Protein AF-0000000078680525 (afdb_homodimer)

Solvent-accessible surface area (backbone atoms only — not comparable to full-atom values): 34634 Å² total; per-residue (Å²): 103,66,49,99,85,30,37,58,34,89,84,50,44,69,62,48,50,55,45,45,65,61,43,48,57,56,48,52,55,39,40,54,53,50,53,52,48,42,69,75,39,71,70,73,62,95,44,74,66,51,50,53,45,31,68,73,39,63,38,76,92,47,35,49,63,50,45,28,50,54,47,47,22,46,59,52,51,70,73,40,76,64,49,65,60,53,46,62,69,45,87,75,55,62,71,59,51,51,56,51,58,67,46,52,70,70,52,54,68,57,20,54,54,50,63,68,30,67,61,50,47,48,43,45,49,50,35,50,52,25,46,20,65,72,39,63,78,44,37,72,44,71,35,51,65,56,45,50,44,54,36,34,69,63,50,73,32,54,65,62,28,37,35,47,49,47,32,41,60,69,65,46,35,63,50,48,61,36,67,76,22,56,36,42,56,16,51,45,48,34,50,50,52,52,40,32,73,76,37,49,68,56,29,55,58,50,63,71,38,78,43,48,54,58,62,68,42,45,56,49,60,66,26,61,24,56,90,52,36,44,67,72,32,33,52,45,50,46,44,34,30,42,64,74,24,53,66,52,58,51,27,47,53,42,25,51,48,62,75,42,42,72,65,54,68,66,40,59,38,70,60,34,42,50,50,46,58,58,46,60,38,46,52,70,62,42,60,36,34,69,65,39,52,56,37,33,71,50,71,57,52,88,76,53,69,65,59,52,50,51,41,37,54,52,40,41,52,50,52,54,56,70,74,98,106,68,50,99,85,31,38,58,35,90,85,49,44,69,61,48,50,55,46,45,64,60,43,47,57,56,48,52,54,38,40,55,54,50,52,53,50,42,69,76,37,73,69,73,61,96,44,71,66,52,48,53,45,29,68,72,39,64,38,75,94,46,36,48,62,49,46,27,51,54,47,46,23,46,60,51,51,69,73,40,75,65,49,64,60,53,44,63,69,44,90,76,55,63,70,60,52,52,57,51,57,66,45,52,74,69,53,53,70,56,18,55,52,50,65,69,31,65,60,50,46,48,44,46,49,48,35,50,54,25,46,20,65,72,39,63,78,45,38,74,45,70,34,51,64,55,46,49,45,54,36,35,70,64,48,73,33,53,66,61,27,38,35,46,47,48,32,41,59,70,65,46,37,64,50,46,62,38,67,77,22,55,35,41,56,17,51,44,49,35,48,51,52,52,39,33,73,75,37,48,69,59,30,55,58,50,63,71,39,79,44,45,54,57,63,68,42,44,56,50,60,66,26,60,26,55,91,51,37,44,67,72,32,33,51,44,50,45,44,34,31,42,63,74,23,55,66,52,59,53,27,47,54,44,26,53,48,64,76,40,43,71,65,55,68,66,42,58,36,71,58,35,41,51,49,44,58,58,46,60,38,48,51,68,63,41,60,36,34,68,66,41,53,55,38,34,71,50,70,56,52,89,77,53,68,66,59,53,50,53,40,37,54,52,39,42,52,52,52,54,56,70,75,98

Organism: Tetraodon nigroviridis (NCBI:txid99883)

Foldseek 3Di:
DADPLQFDDDDCVVVLVVLCVVCVVLLVVLVVVVVVVCVVPVQDDDDPVVLVSLLQHDHLVCLLVLLCRQLVLVVVCVVDPCLLVVLLPDDFDPVLLVVLVVCLCVARVRGPCSPPPPPLSVLLSSLLRSVCSVPVQLRDDPLLSLQLSLLCSRNVDSSSSNSSSCSQCPPQADPCRGPVSLRLQLVLVLLLVLCCVQPVLLSVVCVVPPPLSVVQCSSCQSNVCRVLFDSRLSSSLVSNCSNPGDVSSSLLVNLLCQVCVVCLSPQDDSVSNNVSSSPSRDDDLRSNNSNSSVSSDPVSPDDDPVSSVVSSVVSSVVVVVVVD/DADPLQFDDDDCVVVLVVLCVVCVVLLVVLVVVVVVVCVVPVQDDDDPVVLVSLLQPDHLVCLLVLLCRQLVLVVVCVVDPCLLVVLLPDDFDPVLLVVLVVCLCVARVRGPCSPPPPPLSVLLSSLLRSVCSVPVQLRDDPLLSLQLSLLCSRNVDSSSSNSSSCSQCPPQADPCRGPVSLRLQLVLVLLLVLCCVQPVLLSVVCVVPPPLSVVLCSSCQSNVCRVLFDSRLSSSLVSNCSNPGDVSSSLLVNLLCQVCVVCQSPQDDSVSNNVSSSPSRDDDLRSNNSNSSVSSDPVSPDDDPVSSVVSSVVSSVVVVVVVD

InterPro domains:
  IPR000195 Rab-GAP-TBC domain [PF00566] (61-265)
  IPR000195 Rab-GAP-TBC domain [PS50086] (57-245)
  IPR000195 Rab-GAP-TBC domain [SM00164] (54-268)
  IPR035969 Rab-GAP-TBC domain superfamily [SSF47923] (34-201)
  IPR035969 Rab-GAP-TBC domain superfamily [SSF47923] (181-299)
  IPR050302 Rab GTPase-activating TBC domain-containing protein [PTHR47219] (27-308)

Structure (mmCIF, N/CA/C/O backbone):
data_AF-0000000078680525-model_v1
#
loop_
_entity.id
_entity.type
_entity.pdbx_description
1 polymer 'Growth hormone-regulated TBC protein 1'
#
loop_
_atom_site.group_PDB
_atom_site.id
_atom_site.type_symbol
_atom_site.label_atom_id
_atom_site.label_alt_id
_atom_site.label_comp_id
_atom_site.label_asym_id
_atom_site.label_entity_id
_atom_site.label_seq_id
_atom_site.pdbx_PDB_ins_code
_atom_site.Cartn_x
_atom_site.Cartn_y
_atom_site.Cartn_z
_atom_site.occupancy
_atom_site.B_iso_or_equiv
_atom_site.auth_seq_id
_atom_site.auth_comp_id
_atom_site.auth_asym_id
_atom_site.auth_atom_id
_atom_site.pdbx_PDB_model_num
ATOM 1 N N . ARG A 1 1 ? -10.758 19.188 -16.281 1 86 1 ARG A N 1
ATOM 2 C CA . ARG A 1 1 ? -11.398 19.734 -15.086 1 86 1 ARG A CA 1
ATOM 3 C C . ARG A 1 1 ? -10.414 19.828 -13.93 1 86 1 ARG A C 1
ATOM 5 O O . ARG A 1 1 ? -9.703 18.859 -13.633 1 86 1 ARG A O 1
ATOM 12 N N . ILE A 1 2 ? -10.266 21.125 -13.398 1 89.81 2 ILE A N 1
ATOM 13 C CA . ILE A 1 2 ? -9.211 21.484 -12.453 1 89.81 2 ILE A CA 1
ATOM 14 C C . ILE A 1 2 ? -9.82 22.172 -11.242 1 89.81 2 ILE A C 1
ATOM 16 O O . ILE A 1 2 ? -10.727 23 -11.375 1 89.81 2 ILE A O 1
ATOM 20 N N . ASP A 1 3 ? -9.453 21.844 -10.07 1 91.88 3 ASP A N 1
ATOM 21 C CA . ASP A 1 3 ? -9.945 22.5 -8.867 1 91.88 3 ASP A CA 1
ATOM 22 C C . ASP A 1 3 ? -9.172 23.797 -8.586 1 91.88 3 ASP A C 1
ATOM 24 O O . ASP A 1 3 ? -8.242 24.125 -9.312 1 91.88 3 ASP A O 1
ATOM 28 N N . PRO A 1 4 ? -9.547 24.547 -7.543 1 89.69 4 PRO A N 1
ATOM 29 C CA . PRO A 1 4 ? -8.953 25.859 -7.297 1 89.69 4 PRO A CA 1
ATOM 30 C C . PRO A 1 4 ? -7.492 25.766 -6.859 1 89.69 4 PRO A C 1
ATOM 32 O O . PRO A 1 4 ? -6.781 26.781 -6.859 1 89.69 4 PRO A O 1
ATOM 35 N N . TYR A 1 5 ? -7.043 24.641 -6.555 1 92.62 5 TYR A N 1
ATOM 36 C CA . TYR A 1 5 ? -5.68 24.469 -6.07 1 92.62 5 TYR A CA 1
ATOM 37 C C . TYR A 1 5 ? -4.777 23.938 -7.176 1 92.62 5 TYR A C 1
ATOM 39 O O . TYR A 1 5 ? -3.58 23.719 -6.957 1 92.62 5 TYR A O 1
ATOM 47 N N . GLY A 1 6 ? -5.352 23.672 -8.352 1 91.62 6 GLY A N 1
ATOM 48 C CA . GLY A 1 6 ? -4.578 23.281 -9.516 1 91.62 6 GLY A CA 1
ATOM 49 C C . GLY A 1 6 ? -4.602 21.781 -9.773 1 91.62 6 GLY A C 1
ATOM 50 O O . GLY A 1 6 ? -3.932 21.297 -10.688 1 91.62 6 GLY A O 1
ATOM 51 N N . PHE A 1 7 ? -5.367 21.062 -9.055 1 93.31 7 PHE A N 1
ATOM 52 C CA . PHE A 1 7 ? -5.398 19.609 -9.211 1 93.31 7 PHE A CA 1
ATOM 53 C C . PHE A 1 7 ? -6.434 19.203 -10.25 1 93.31 7 PHE A C 1
ATOM 55 O O . PHE A 1 7 ? -7.574 19.672 -10.211 1 93.31 7 PHE A O 1
ATOM 62 N N . GLU A 1 8 ? -5.988 18.312 -11.094 1 92.19 8 GLU A N 1
ATOM 63 C CA . GLU A 1 8 ? -6.91 17.703 -12.047 1 92.19 8 GLU A CA 1
ATOM 64 C C . GLU A 1 8 ? -7.797 16.656 -11.375 1 92.19 8 GLU A C 1
ATOM 66 O O . GLU A 1 8 ? -7.34 15.914 -10.508 1 92.19 8 GLU A O 1
ATOM 71 N N . ARG A 1 9 ? -9.141 16.719 -11.789 1 90.06 9 ARG A N 1
ATOM 72 C CA . ARG A 1 9 ? -10.109 15.766 -11.242 1 90.06 9 ARG A CA 1
ATOM 73 C C . ARG A 1 9 ? -10.836 15.023 -12.359 1 90.06 9 ARG A C 1
ATOM 75 O O . ARG A 1 9 ? -12.008 15.289 -12.625 1 90.06 9 ARG A O 1
ATOM 82 N N . PRO A 1 10 ? -10.25 14.016 -12.867 1 82.94 10 PRO A N 1
ATOM 83 C CA . PRO A 1 10 ? -10.844 13.359 -14.031 1 82.94 10 PRO A CA 1
ATOM 84 C C . PRO A 1 10 ? -12.008 12.438 -13.664 1 82.94 10 PRO A C 1
ATOM 86 O O . PRO A 1 10 ? -12.922 12.242 -14.469 1 82.94 10 PRO A O 1
ATOM 89 N N . HIS A 1 11 ? -12.055 12 -12.508 1 80.44 11 HIS A N 1
ATOM 90 C CA . HIS A 1 11 ? -13 10.93 -12.227 1 80.44 11 HIS A CA 1
ATOM 91 C C . HIS A 1 11 ? -14.109 11.406 -11.289 1 80.44 11 HIS A C 1
ATOM 93 O O . HIS A 1 11 ? -15.188 10.812 -11.242 1 80.44 11 HIS A O 1
ATOM 99 N N . ASP A 1 12 ? -13.852 12.461 -10.555 1 86.56 12 ASP A N 1
ATOM 100 C CA . ASP A 1 12 ? -14.844 12.82 -9.547 1 86.56 12 ASP A CA 1
ATOM 101 C C . ASP A 1 12 ? -15.219 14.297 -9.648 1 86.56 12 ASP A C 1
ATOM 103 O O . ASP A 1 12 ? -15.617 14.906 -8.656 1 86.56 12 ASP A O 1
ATOM 107 N N . TYR A 1 13 ? -15.078 14.859 -10.797 1 89.06 13 TYR A N 1
ATOM 108 C CA . TYR A 1 13 ? -15.281 16.297 -10.93 1 89.06 13 TYR A CA 1
ATOM 109 C C . TYR A 1 13 ? -16.734 16.672 -10.688 1 89.06 13 TYR A C 1
ATOM 111 O O . TYR A 1 13 ? -17.031 17.703 -10.086 1 89.06 13 TYR A O 1
ATOM 119 N N . GLU A 1 14 ? -17.625 15.844 -11.188 1 91.12 14 GLU A N 1
ATOM 120 C CA . GLU A 1 14 ? -19.031 16.156 -11.016 1 91.12 14 GLU A CA 1
ATOM 121 C C . GLU A 1 14 ? -19.438 16.109 -9.539 1 91.12 14 GLU A C 1
ATOM 123 O O . GLU A 1 14 ? -20.172 16.984 -9.062 1 91.12 14 GLU A O 1
ATOM 128 N N . SER A 1 15 ? -18.953 15.141 -8.891 1 91.56 15 SER A N 1
ATOM 129 C CA . SER A 1 15 ? -19.219 15.039 -7.453 1 91.56 15 SER A CA 1
ATOM 130 C C . SER A 1 15 ? -18.562 16.203 -6.699 1 91.56 15 SER A C 1
ATOM 132 O O . SER A 1 15 ? -19.156 16.734 -5.762 1 91.56 15 SER A O 1
ATOM 134 N N . TYR A 1 16 ? -17.438 16.547 -7.102 1 92.56 16 TYR A N 1
ATOM 135 C CA . TYR A 1 16 ? -16.719 17.672 -6.504 1 92.56 16 TYR A CA 1
ATOM 136 C C . TYR A 1 16 ? -17.484 18.984 -6.703 1 92.56 16 TYR A C 1
ATOM 138 O O . TYR A 1 16 ? -17.625 19.766 -5.766 1 92.56 16 TYR A O 1
ATOM 146 N N . LYS A 1 17 ? -17.938 19.156 -7.891 1 92.62 17 LYS A N 1
ATOM 147 C CA . LYS A 1 17 ? -18.688 20.375 -8.203 1 92.62 17 LYS A CA 1
ATOM 148 C C . LYS A 1 17 ? -19.953 20.469 -7.359 1 92.62 17 LYS A C 1
ATOM 150 O O . LYS A 1 17 ? -20.297 21.547 -6.867 1 92.62 17 LYS A O 1
ATOM 155 N N . GLU A 1 18 ? -20.547 19.344 -7.258 1 93.06 18 GLU A N 1
ATOM 156 C CA . GLU A 1 18 ? -21.75 19.312 -6.445 1 93.06 18 GLU A CA 1
ATOM 157 C C . GLU A 1 18 ? -21.453 19.656 -4.988 1 93.06 18 GLU A C 1
ATOM 159 O O . GLU A 1 18 ? -22.188 20.438 -4.367 1 93.06 18 GLU A O 1
ATOM 164 N N . MET A 1 19 ? -20.469 19.109 -4.465 1 92.25 19 MET A N 1
ATOM 165 C CA . MET A 1 19 ? -20.062 19.406 -3.096 1 92.25 19 MET A CA 1
ATOM 166 C C . MET A 1 19 ? -19.672 20.875 -2.939 1 92.25 19 MET A C 1
ATOM 168 O O . MET A 1 19 ? -20.078 21.516 -1.975 1 92.25 19 MET A O 1
ATOM 172 N N . MET A 1 20 ? -18.969 21.406 -3.912 1 91.81 20 MET A N 1
ATOM 173 C CA . MET A 1 20 ? -18.5 22.797 -3.844 1 91.81 20 MET A CA 1
ATOM 174 C C . MET A 1 20 ? -19.672 23.766 -3.904 1 91.81 20 MET A C 1
ATOM 176 O O . MET A 1 20 ? -19.625 24.828 -3.275 1 91.81 20 MET A O 1
ATOM 180 N N . ASN A 1 21 ? -20.625 23.453 -4.641 1 91.94 21 ASN A N 1
ATOM 181 C CA . ASN A 1 21 ? -21.812 24.297 -4.742 1 91.94 21 ASN A CA 1
ATOM 182 C C . ASN A 1 21 ? -22.484 24.484 -3.387 1 91.94 21 ASN A C 1
ATOM 184 O O . ASN A 1 21 ? -22.969 25.578 -3.074 1 91.94 21 ASN A O 1
ATOM 188 N N . GLU A 1 22 ? -22.453 23.453 -2.695 1 90.62 22 GLU A N 1
ATOM 189 C CA . GLU A 1 22 ? -23.047 23.516 -1.364 1 90.62 22 GLU A CA 1
ATOM 190 C C . GLU A 1 22 ? -22.078 24.156 -0.365 1 90.62 22 GLU A C 1
ATOM 192 O O . GLU A 1 22 ? -22.5 24.922 0.509 1 90.62 22 GLU A O 1
ATOM 197 N N . TYR A 1 23 ? -20.922 23.953 -0.606 1 91.31 23 TYR A N 1
ATOM 198 C CA . TYR A 1 23 ? -19.891 24.344 0.344 1 91.31 23 TYR A CA 1
ATOM 199 C C . TYR A 1 23 ? -19.578 25.828 0.234 1 91.31 23 TYR A C 1
ATOM 201 O O . TYR A 1 23 ? -19.141 26.453 1.203 1 91.31 23 TYR A O 1
ATOM 209 N N . VAL A 1 24 ? -19.875 26.375 -0.904 1 89.94 24 VAL A N 1
ATOM 210 C CA . VAL A 1 24 ? -19.531 27.766 -1.184 1 89.94 24 VAL A CA 1
ATOM 211 C C . VAL A 1 24 ? -20.266 28.688 -0.203 1 89.94 24 VAL A C 1
ATOM 213 O O . VAL A 1 24 ? -19.703 29.703 0.232 1 89.94 24 VAL A O 1
ATOM 216 N N . ALA A 1 25 ? -21.406 28.297 0.153 1 90.31 25 ALA A N 1
ATOM 217 C CA . ALA A 1 25 ? -22.156 29.109 1.104 1 90.31 25 ALA A CA 1
ATOM 218 C C . ALA A 1 25 ? -21.469 29.141 2.465 1 90.31 25 ALA A C 1
ATOM 220 O O . ALA A 1 25 ? -21.422 30.188 3.111 1 90.31 25 ALA A O 1
ATOM 221 N N . VAL A 1 26 ? -21.047 28.047 2.885 1 90.12 26 VAL A N 1
ATOM 222 C CA . VAL A 1 26 ? -20.312 27.953 4.148 1 90.12 26 VAL A CA 1
ATOM 223 C C . VAL A 1 26 ? -19.047 28.797 4.09 1 90.12 26 VAL A C 1
ATOM 225 O O . VAL A 1 26 ? -18.766 29.562 5.016 1 90.12 26 VAL A O 1
ATOM 228 N N . LEU A 1 27 ? -18.359 28.734 3.012 1 90.12 27 LEU A N 1
ATOM 229 C CA . LEU A 1 27 ? -17.109 29.469 2.82 1 90.12 27 LEU A CA 1
ATOM 230 C C . LEU A 1 27 ? -17.344 30.969 2.898 1 90.12 27 LEU A C 1
ATOM 232 O O . LEU A 1 27 ? -16.547 31.703 3.502 1 90.12 27 LEU A O 1
ATOM 236 N N . ASN A 1 28 ? -18.375 31.375 2.279 1 92.12 28 ASN A N 1
ATOM 237 C CA . ASN A 1 28 ? -18.688 32.812 2.271 1 92.12 28 ASN A CA 1
ATOM 238 C C . ASN A 1 28 ? -19.031 33.312 3.67 1 92.12 28 ASN A C 1
ATOM 240 O O . ASN A 1 28 ? -18.578 34.406 4.066 1 92.12 28 ASN A O 1
ATOM 244 N N . ARG A 1 29 ? -19.828 32.562 4.32 1 92.62 29 ARG A N 1
ATOM 245 C CA . ARG A 1 29 ? -20.172 32.938 5.691 1 92.62 29 ARG A CA 1
ATOM 246 C C . ARG A 1 29 ? -18.938 33 6.57 1 92.62 29 ARG A C 1
ATOM 248 O O . ARG A 1 29 ? -18.797 33.938 7.379 1 92.62 29 ARG A O 1
ATOM 255 N N . ARG A 1 30 ? -18.078 32.094 6.418 1 92.94 30 ARG A N 1
ATOM 256 C CA . ARG A 1 30 ? -16.844 32.031 7.211 1 92.94 30 ARG A CA 1
ATOM 257 C C . ARG A 1 30 ? -15.93 33.219 6.852 1 92.94 30 ARG A C 1
ATOM 259 O O . ARG A 1 30 ? -15.281 33.781 7.727 1 92.94 30 ARG A O 1
ATOM 266 N N . SER A 1 31 ? -15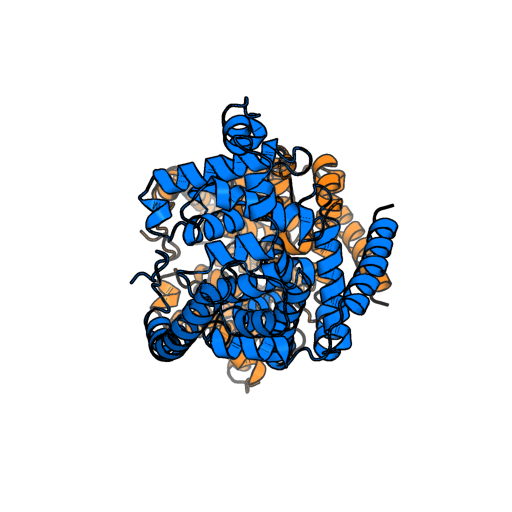.875 33.5 5.613 1 93.75 31 SER A N 1
ATOM 267 C CA . SER A 1 31 ? -15.039 34.594 5.156 1 93.75 31 SER A CA 1
ATOM 268 C C . SER A 1 31 ? -15.445 35.906 5.82 1 93.75 31 SER A C 1
ATOM 270 O O . SER A 1 31 ? -14.594 36.688 6.277 1 93.75 31 SER A O 1
ATOM 272 N N . LEU A 1 32 ? -16.688 36.156 5.902 1 94.31 32 LEU A N 1
ATOM 273 C CA . LEU A 1 32 ? -17.203 37.375 6.512 1 94.31 32 LEU A CA 1
ATOM 274 C C . LEU A 1 32 ? -16.891 37.406 8 1 94.31 32 LEU A C 1
ATOM 276 O O . LEU A 1 32 ? -16.453 38.438 8.523 1 94.31 32 LEU A O 1
ATOM 280 N N . ARG A 1 33 ? -17.125 36.344 8.648 1 93 33 ARG A N 1
ATOM 281 C CA . ARG A 1 33 ? -16.922 36.25 10.094 1 93 33 ARG A CA 1
ATOM 282 C C . ARG A 1 33 ? -15.445 36.438 10.438 1 93 33 ARG A C 1
ATOM 284 O O . ARG A 1 33 ? -15.102 37.125 11.398 1 93 33 ARG A O 1
ATOM 291 N N . TRP A 1 34 ? -14.57 35.781 9.719 1 94.19 34 TRP A N 1
ATOM 292 C CA . TRP A 1 34 ? -13.141 35.875 9.953 1 94.19 34 TRP A CA 1
ATOM 293 C C . TRP A 1 34 ? -12.625 37.281 9.664 1 94.19 34 TRP A C 1
ATOM 295 O O . TRP A 1 34 ? -11.781 37.812 10.398 1 94.19 34 TRP A O 1
ATOM 305 N N . SER A 1 35 ? -13.094 37.875 8.578 1 92.94 35 SER A N 1
ATOM 306 C CA . SER A 1 35 ? -12.688 39.25 8.242 1 92.94 35 SER A CA 1
ATOM 307 C C . SER A 1 35 ? -13.047 40.219 9.359 1 92.94 35 SER A C 1
ATOM 309 O O . SER A 1 35 ? -12.25 41.094 9.711 1 92.94 35 SER A O 1
ATOM 311 N N . ARG A 1 36 ? -14.195 40.062 9.883 1 93.19 36 ARG A N 1
ATOM 312 C CA . ARG A 1 36 ? -14.633 40.906 10.992 1 93.19 36 ARG A CA 1
ATOM 313 C C . ARG A 1 36 ? -13.75 40.688 12.219 1 93.19 36 ARG A C 1
ATOM 315 O O . ARG A 1 36 ? -13.336 41.656 12.867 1 93.19 36 ARG A O 1
ATOM 322 N N . LEU A 1 37 ? -13.492 39.469 12.523 1 91.38 37 LEU A N 1
ATOM 323 C CA . LEU A 1 37 ? -12.672 39.125 13.68 1 91.38 37 LEU A CA 1
ATOM 324 C C . LEU A 1 37 ? -11.273 39.719 13.539 1 91.38 37 LEU A C 1
ATOM 326 O O . LEU A 1 37 ? -10.727 40.281 14.492 1 91.38 37 LEU A O 1
ATOM 330 N N . LEU A 1 38 ? -10.688 39.625 12.375 1 91 38 LEU A N 1
ATOM 331 C CA . LEU A 1 38 ? -9.312 40.062 12.141 1 91 38 LEU A CA 1
ATOM 332 C C . LEU A 1 38 ? -9.211 41.562 12.086 1 91 38 LEU A C 1
ATOM 334 O O . LEU A 1 38 ? -8.141 42.156 12.32 1 91 38 LEU A O 1
ATOM 338 N N . GLN A 1 39 ? -10.32 42.188 11.68 1 89.5 39 GLN A N 1
ATOM 339 C CA . GLN A 1 39 ? -10.375 43.625 11.734 1 89.5 39 GLN A CA 1
ATOM 340 C C . GLN A 1 39 ? -10.359 44.125 13.18 1 89.5 39 GLN A C 1
ATOM 342 O O . GLN A 1 39 ? -9.703 45.125 13.492 1 89.5 39 GLN A O 1
ATOM 347 N N . GLU A 1 40 ? -11.047 43.438 13.938 1 86.5 40 GLU A N 1
ATOM 348 C CA . GLU A 1 40 ? -11.164 43.812 15.344 1 86.5 40 GLU A CA 1
ATOM 349 C C . GLU A 1 40 ? -9.914 43.406 16.125 1 86.5 40 GLU A C 1
ATOM 351 O O . GLU A 1 40 ? -9.5 44.125 17.047 1 86.5 40 GLU A O 1
ATOM 356 N N . SER A 1 41 ? -9.398 42.281 15.82 1 83.69 41 SER A N 1
ATOM 357 C CA . SER A 1 41 ? -8.219 41.75 16.5 1 83.69 41 SER A CA 1
ATOM 358 C C . SER A 1 41 ? -7.207 41.219 15.492 1 83.69 41 SER A C 1
ATOM 360 O O . SER A 1 41 ? -7.145 40 15.25 1 83.69 41 SER A O 1
ATOM 362 N N . PRO A 1 42 ? -6.418 42.094 15.172 1 77.25 42 PRO A N 1
ATOM 363 C CA . PRO A 1 42 ? -5.477 41.719 14.117 1 77.25 42 PRO A CA 1
ATOM 364 C C . PRO A 1 42 ? -4.477 40.656 14.594 1 77.25 42 PRO A C 1
ATOM 366 O O . PRO A 1 42 ? -3.949 39.875 13.773 1 77.25 42 PRO A O 1
ATOM 369 N N . HIS A 1 43 ? -4.277 40.719 15.852 1 80.5 43 HIS A N 1
ATOM 370 C CA . HIS A 1 43 ? -3.389 39.688 16.391 1 80.5 43 HIS A CA 1
ATOM 371 C C . HIS A 1 43 ? -4.176 38.5 16.938 1 80.5 43 HIS A C 1
ATOM 373 O O . HIS A 1 43 ? -4.855 38.625 17.953 1 80.5 43 HIS A O 1
ATOM 379 N N . VAL A 1 44 ? -4.098 37.5 16.203 1 81.94 44 VAL A N 1
ATOM 380 C CA . VAL A 1 44 ? -4.875 36.344 16.562 1 81.94 44 VAL A CA 1
ATOM 381 C C . VAL A 1 44 ? -4.281 35.688 17.812 1 81.94 44 VAL A C 1
ATOM 383 O O . VAL A 1 44 ? -3.131 35.219 17.797 1 81.94 44 VAL A O 1
ATOM 386 N N . GLU A 1 45 ? -5.004 35.781 18.922 1 83.81 45 GLU A N 1
ATOM 387 C CA . GLU A 1 45 ? -4.641 35.094 20.172 1 83.81 45 GLU A CA 1
ATOM 388 C C . GLU A 1 45 ? -5.5 33.875 20.391 1 83.81 45 GLU A C 1
ATOM 390 O O . GLU A 1 45 ? -6.672 33.844 20 1 83.81 45 GLU A O 1
ATOM 395 N N . LYS A 1 46 ? -4.855 32.906 20.984 1 87.81 46 LYS A N 1
ATOM 396 C CA . LYS A 1 46 ? -5.609 31.672 21.266 1 87.81 46 LYS A CA 1
ATOM 397 C C . LYS A 1 46 ? -6.766 31.953 22.219 1 87.81 46 LYS A C 1
ATOM 399 O O . LYS A 1 46 ? -6.602 32.688 23.203 1 87.81 46 LYS A O 1
ATOM 404 N N . SER A 1 47 ? -7.922 31.625 21.844 1 91.19 47 SER A N 1
ATOM 405 C CA . SER A 1 47 ? -9.156 31.766 22.625 1 91.19 47 SER A CA 1
ATOM 406 C C . SER A 1 47 ? -10.188 30.719 22.203 1 91.19 47 SER A C 1
ATOM 408 O O . SER A 1 47 ? -10.031 30.047 21.188 1 91.19 47 SER A O 1
ATOM 410 N N . LEU A 1 48 ? -11.172 30.547 23 1 93.56 48 LEU A N 1
ATOM 411 C CA . LEU A 1 48 ? -12.242 29.609 22.703 1 93.56 48 LEU A CA 1
ATOM 412 C C . LEU A 1 48 ? -12.984 30 21.438 1 93.56 48 LEU A C 1
ATOM 414 O O . LEU A 1 48 ? -13.422 29.141 20.672 1 93.56 48 LEU A O 1
ATOM 418 N N . THR A 1 49 ? -13.094 31.281 21.281 1 92 49 THR A N 1
ATOM 419 C CA . THR A 1 49 ? -13.773 31.781 20.094 1 92 49 THR A CA 1
ATOM 420 C C . THR A 1 49 ? -12.992 31.438 18.828 1 92 49 THR A C 1
ATOM 422 O O . THR A 1 49 ? -13.562 30.969 17.844 1 92 49 THR A O 1
ATOM 425 N N . VAL A 1 50 ? -11.711 31.672 18.844 1 94.06 50 VAL A N 1
ATOM 426 C CA . VAL A 1 50 ? -10.875 31.406 17.688 1 94.06 50 VAL A CA 1
ATOM 427 C C . VAL A 1 50 ? -10.852 29.906 17.406 1 94.06 50 VAL A C 1
ATOM 429 O O . VAL A 1 50 ? -10.867 29.484 16.25 1 94.06 50 VAL A O 1
ATOM 432 N N . LYS A 1 51 ? -10.805 29.156 18.469 1 95.75 51 LYS A N 1
ATOM 433 C CA . LYS A 1 51 ? -10.844 27.703 18.312 1 95.75 51 LYS A CA 1
ATOM 434 C C . LYS A 1 51 ? -12.109 27.266 17.578 1 95.75 51 LYS A C 1
ATOM 436 O O . LYS A 1 51 ? -12.039 26.453 16.656 1 95.75 51 LYS A O 1
ATOM 441 N N . ARG A 1 52 ? -13.219 27.781 18 1 95.44 52 ARG A N 1
ATOM 442 C CA . ARG A 1 52 ? -14.484 27.484 17.359 1 95.44 52 ARG A CA 1
ATOM 443 C C . ARG A 1 52 ? -14.453 27.875 15.883 1 95.44 52 ARG A C 1
ATOM 445 O O . ARG A 1 52 ? -14.953 27.141 15.023 1 95.44 52 ARG A O 1
ATOM 452 N N . TYR A 1 53 ? -13.922 29.047 15.602 1 95.19 53 TYR A N 1
ATOM 453 C CA . TYR A 1 53 ? -13.828 29.531 14.227 1 95.19 53 TYR A CA 1
ATOM 454 C C . TYR A 1 53 ? -12.93 28.625 13.391 1 95.19 53 TYR A C 1
ATOM 456 O O . TYR A 1 53 ? -13.258 28.297 12.25 1 95.19 53 TYR A O 1
ATOM 464 N N . VAL A 1 54 ? -11.836 28.203 13.977 1 96.88 54 VAL A N 1
ATOM 465 C CA . VAL A 1 54 ? -10.891 27.344 13.281 1 96.88 54 VAL A CA 1
ATOM 466 C C . VAL A 1 54 ? -11.555 26.016 12.938 1 96.88 54 VAL A C 1
ATOM 468 O O . VAL A 1 54 ? -11.445 25.516 11.812 1 96.88 54 VAL A O 1
ATOM 471 N N . ARG A 1 55 ? -12.297 25.453 13.883 1 96.38 55 ARG A N 1
ATOM 472 C CA . ARG A 1 55 ? -12.953 24.156 13.695 1 96.38 55 ARG A CA 1
ATOM 473 C C . ARG A 1 55 ? -14.039 24.25 12.625 1 96.38 55 ARG A C 1
ATOM 475 O O . ARG A 1 55 ? -14.375 23.25 11.992 1 96.38 55 ARG A O 1
ATOM 482 N N . LYS A 1 56 ? -14.523 25.453 12.406 1 94.94 56 LYS A N 1
ATOM 483 C CA . LYS A 1 56 ? -15.57 25.656 11.406 1 94.94 56 LYS A CA 1
ATOM 484 C C . LYS A 1 56 ? -14.961 25.984 10.047 1 94.94 56 LYS A C 1
ATOM 486 O O . LYS A 1 56 ? -15.672 26.047 9.039 1 94.94 56 LYS A O 1
ATOM 491 N N . GLY A 1 57 ? -13.648 26.219 10.023 1 94.25 57 GLY A N 1
ATOM 492 C CA . GLY A 1 57 ? -12.953 26.406 8.766 1 94.25 57 GLY A CA 1
ATOM 493 C C . GLY A 1 57 ? -12.352 27.781 8.617 1 94.25 57 GLY A C 1
ATOM 494 O O . GLY A 1 57 ? -12.992 28.781 8.945 1 94.25 57 GLY A O 1
ATOM 495 N N . VAL A 1 58 ? -11.133 27.844 8.203 1 96.12 58 VAL A N 1
ATOM 496 C CA . VAL A 1 58 ? -10.453 29.094 7.906 1 96.12 58 VAL A CA 1
ATOM 497 C C . VAL A 1 58 ? -10.5 29.375 6.406 1 96.12 58 VAL A C 1
ATOM 499 O O . VAL A 1 58 ? -10.094 28.531 5.602 1 96.12 58 VAL A O 1
ATOM 502 N N . PRO A 1 59 ? -11.023 30.531 6.031 1 94.94 59 PRO A N 1
ATOM 503 C CA . PRO A 1 59 ? -11.031 30.859 4.605 1 94.94 59 PRO A CA 1
ATOM 504 C C . PRO A 1 59 ? -9.633 30.906 4 1 94.94 59 PRO A C 1
ATOM 506 O O . PRO A 1 59 ? -8.68 31.359 4.652 1 94.94 59 PRO A O 1
ATOM 509 N N . ASN A 1 60 ? -9.594 30.547 2.723 1 94.06 60 ASN A N 1
ATOM 510 C CA . ASN A 1 60 ? -8.312 30.422 2.029 1 94.06 60 ASN A CA 1
ATOM 511 C C . ASN A 1 60 ? -7.516 31.719 2.102 1 94.06 60 ASN A C 1
ATOM 513 O O . ASN A 1 60 ? -6.289 31.688 2.234 1 94.06 60 ASN A O 1
ATOM 517 N N . GLU A 1 61 ? -8.172 32.812 2.01 1 94.31 61 GLU A N 1
ATOM 518 C CA . GLU A 1 61 ? -7.512 34.125 1.949 1 94.31 61 GLU A CA 1
ATOM 519 C C . GLU A 1 61 ? -6.844 34.469 3.279 1 94.31 61 GLU A C 1
ATOM 521 O O . GLU A 1 61 ? -5.969 35.344 3.336 1 94.31 61 GLU A O 1
ATOM 526 N N . HIS A 1 62 ? -7.238 33.781 4.348 1 94.75 62 HIS A N 1
ATOM 527 C CA . HIS A 1 62 ? -6.699 34.094 5.668 1 94.75 62 HIS A CA 1
ATOM 528 C C . HIS A 1 62 ? -5.844 32.938 6.199 1 94.75 62 HIS A C 1
ATOM 530 O O . HIS A 1 62 ? -5.184 33.062 7.23 1 94.75 62 HIS A O 1
ATOM 536 N N . ARG A 1 63 ? -5.75 31.844 5.566 1 96.56 63 ARG A N 1
ATOM 537 C CA . ARG A 1 63 ? -5.188 30.609 6.09 1 96.56 63 ARG A CA 1
ATOM 538 C C . ARG A 1 63 ? -3.715 30.781 6.441 1 96.56 63 ARG A C 1
ATOM 540 O O . ARG A 1 63 ? -3.289 30.422 7.547 1 96.56 63 ARG A O 1
ATOM 547 N N . ALA A 1 64 ? -2.982 31.312 5.496 1 97.06 64 ALA A N 1
ATOM 548 C CA . ALA A 1 64 ? -1.552 31.484 5.738 1 97.06 64 ALA A CA 1
ATOM 549 C C . ALA A 1 64 ? -1.306 32.312 6.992 1 97.06 64 ALA A C 1
ATOM 551 O O . ALA A 1 64 ? -0.457 31.969 7.82 1 97.06 64 ALA A O 1
ATOM 552 N N . ARG A 1 65 ? -2.045 33.375 7.105 1 95.5 65 ARG A N 1
ATOM 553 C CA . ARG A 1 65 ? -1.899 34.281 8.242 1 95.5 65 ARG A CA 1
ATOM 554 C C . ARG A 1 65 ? -2.252 33.562 9.547 1 95.5 65 ARG A C 1
ATOM 556 O O . ARG A 1 65 ? -1.526 33.688 10.539 1 95.5 65 ARG A O 1
ATOM 563 N N . ILE A 1 66 ? -3.303 32.844 9.555 1 95.94 66 ILE A N 1
ATOM 564 C CA . ILE A 1 66 ? -3.787 32.188 10.758 1 95.94 66 ILE A CA 1
ATOM 565 C C . ILE A 1 66 ? -2.84 31.047 11.141 1 95.94 66 ILE A C 1
ATOM 567 O O . ILE A 1 66 ? -2.518 30.859 12.32 1 95.94 66 ILE A O 1
ATOM 571 N N . TRP A 1 67 ? -2.381 30.266 10.148 1 97.94 67 TRP A N 1
ATOM 572 C CA . TRP A 1 67 ? -1.425 29.188 10.422 1 97.94 67 TRP A CA 1
ATOM 573 C C . TRP A 1 67 ? -0.149 29.75 11.047 1 97.94 67 TRP A C 1
ATOM 575 O O . TRP A 1 67 ? 0.349 29.219 12.039 1 97.94 67 TRP A O 1
ATOM 585 N N . MET A 1 68 ? 0.333 30.859 10.484 1 97.44 68 MET A N 1
ATOM 586 C CA . MET A 1 68 ? 1.562 31.484 10.961 1 97.44 68 MET A CA 1
ATOM 587 C C . MET A 1 68 ? 1.404 31.969 12.406 1 97.44 68 MET A C 1
ATOM 589 O O . MET A 1 68 ? 2.289 31.75 13.234 1 97.44 68 MET A O 1
ATOM 593 N N . ALA A 1 69 ? 0.338 32.5 12.68 1 95.25 69 ALA A N 1
ATOM 594 C CA . ALA A 1 69 ? 0.092 33.062 14.016 1 95.25 69 ALA A CA 1
ATOM 595 C C . ALA A 1 69 ? -0.13 31.938 15.031 1 95.25 69 ALA A C 1
ATOM 597 O O . ALA A 1 69 ? 0.476 31.938 16.109 1 95.25 69 ALA A O 1
ATOM 598 N N . ALA A 1 70 ? -0.967 31 14.695 1 95.44 70 ALA A N 1
ATOM 599 C CA . ALA A 1 70 ? -1.389 29.953 15.625 1 95.44 70 ALA A CA 1
ATOM 600 C C . ALA A 1 70 ? -0.232 29.016 15.961 1 95.44 70 ALA A C 1
ATOM 602 O O . ALA A 1 70 ? -0.146 28.5 17.078 1 95.44 70 ALA A O 1
ATOM 603 N N . SER A 1 71 ? 0.675 28.781 15.031 1 96.25 71 SER A N 1
ATOM 604 C CA . SER A 1 71 ? 1.733 27.781 15.195 1 96.25 71 SER A CA 1
ATOM 605 C C . SER A 1 71 ? 2.965 28.391 15.859 1 96.25 71 SER A C 1
ATOM 607 O O . SER A 1 71 ? 3.865 27.672 16.281 1 96.25 71 SER A O 1
ATOM 609 N N . GLY A 1 72 ? 3.086 29.703 15.922 1 95.5 72 GLY A N 1
ATOM 610 C CA . GLY A 1 72 ? 4.285 30.391 16.391 1 95.5 72 GLY A CA 1
ATOM 611 C C . GLY A 1 72 ? 5.316 30.594 15.305 1 95.5 72 GLY A C 1
ATOM 612 O O . GLY A 1 72 ? 6.391 31.141 15.555 1 95.5 72 GLY A O 1
ATOM 613 N N . ALA A 1 73 ? 4.988 30.234 14.102 1 97.5 73 ALA A N 1
ATOM 614 C CA . ALA A 1 73 ? 5.906 30.359 12.977 1 97.5 73 ALA A CA 1
ATOM 615 C C . ALA A 1 73 ? 6.195 31.828 12.68 1 97.5 73 ALA A C 1
ATOM 617 O O . ALA A 1 73 ? 7.309 32.188 12.273 1 97.5 73 ALA A O 1
ATOM 618 N N . GLN A 1 74 ? 5.184 32.688 12.859 1 96.25 74 GLN A N 1
ATOM 619 C CA . GLN A 1 74 ? 5.367 34.094 12.625 1 96.25 74 GLN A CA 1
ATOM 620 C C . GLN A 1 74 ? 6.441 34.688 13.547 1 96.25 74 GLN A C 1
ATOM 622 O O . GLN A 1 74 ? 7.297 35.469 13.102 1 96.25 74 GLN A O 1
ATOM 627 N N . GLU A 1 75 ? 6.371 34.312 14.727 1 96.12 75 GLU A N 1
ATOM 628 C CA . GLU A 1 75 ? 7.355 34.781 15.703 1 96.12 75 GLU A CA 1
ATOM 629 C C . GLU A 1 75 ? 8.758 34.281 15.344 1 96.12 75 GLU A C 1
ATOM 631 O O . GLU A 1 75 ? 9.727 35.031 15.484 1 96.12 75 GLU A O 1
ATOM 636 N N . ARG A 1 76 ? 8.883 33.062 14.938 1 97 76 ARG A N 1
ATOM 637 C CA . ARG A 1 76 ? 10.172 32.5 14.555 1 97 76 ARG A CA 1
ATOM 638 C C . ARG A 1 76 ? 10.742 33.219 13.336 1 97 76 ARG A C 1
ATOM 640 O O . ARG A 1 76 ? 11.945 33.5 13.258 1 97 76 ARG A O 1
ATOM 647 N N . LEU A 1 77 ? 9.914 33.469 12.383 1 97.5 77 LEU A N 1
ATOM 648 C CA . LEU A 1 77 ? 10.312 34.188 11.18 1 97.5 77 LEU A CA 1
ATOM 649 C C . LEU A 1 77 ? 10.844 35.562 11.539 1 97.5 77 LEU A C 1
ATOM 651 O O . LEU A 1 77 ? 11.914 35.969 11.07 1 97.5 77 LEU A O 1
ATOM 655 N N . GLU A 1 78 ? 10.125 36.25 12.406 1 97.12 78 GLU A N 1
ATOM 656 C CA . GLU A 1 78 ? 10.477 37.625 12.789 1 97.12 78 GLU A CA 1
ATOM 657 C C . GLU A 1 78 ? 11.742 37.625 13.641 1 97.12 78 GLU A C 1
ATOM 659 O O . GLU A 1 78 ? 12.508 38.594 13.586 1 97.12 78 GLU A O 1
ATOM 664 N N . SER A 1 79 ? 11.992 36.625 14.312 1 97.56 79 SER A N 1
ATOM 665 C CA . SER A 1 79 ? 13.141 36.562 15.219 1 97.56 79 SER A CA 1
ATOM 666 C C . SER A 1 79 ? 14.383 36.062 14.508 1 97.56 79 SER A C 1
ATOM 668 O O . SER A 1 79 ? 15.484 36.062 15.07 1 97.56 79 SER A O 1
ATOM 670 N N . SER A 1 80 ? 14.227 35.594 13.344 1 97 80 SER A N 1
ATOM 671 C CA . SER A 1 80 ? 15.352 35.031 12.617 1 97 80 SER A CA 1
ATOM 672 C C . SER A 1 80 ? 15.43 35.594 11.188 1 97 80 SER A C 1
ATOM 674 O O . SER A 1 80 ? 15.422 34.812 10.227 1 97 80 SER A O 1
ATOM 676 N N . PRO A 1 81 ? 15.562 36.906 11.125 1 95.88 81 PRO A N 1
ATOM 677 C CA . PRO A 1 81 ? 15.602 37.5 9.781 1 95.88 81 PRO A CA 1
ATOM 678 C C . PRO A 1 81 ? 16.766 36.969 8.945 1 95.88 81 PRO A C 1
ATOM 680 O O . PRO A 1 81 ? 17.906 36.906 9.43 1 95.88 81 PRO A O 1
ATOM 683 N N . GLY A 1 82 ? 16.531 36.5 7.742 1 96.81 82 GLY A N 1
ATOM 684 C CA . GLY A 1 82 ? 17.547 36.094 6.797 1 96.81 82 GLY A CA 1
ATOM 685 C C . GLY A 1 82 ? 17.969 34.625 6.98 1 96.81 82 GLY A C 1
ATOM 686 O O . GLY A 1 82 ? 18.766 34.094 6.203 1 96.81 82 GLY A O 1
ATOM 687 N N . TYR A 1 83 ? 17.422 33.969 7.949 1 98 83 TYR A N 1
ATOM 688 C CA . TYR A 1 83 ? 17.828 32.594 8.273 1 98 83 TYR A CA 1
ATOM 689 C C . TYR A 1 83 ? 17.547 31.656 7.117 1 98 83 TYR A C 1
ATOM 691 O O . TYR A 1 83 ? 18.422 30.891 6.703 1 98 83 TYR A O 1
ATOM 699 N N . TYR A 1 84 ? 16.391 31.734 6.535 1 98.12 84 TYR A N 1
ATOM 700 C CA . TYR A 1 84 ? 16 30.875 5.418 1 98.12 84 TYR A CA 1
ATOM 701 C C . TYR A 1 84 ? 16.953 31.062 4.238 1 98.12 84 TYR A C 1
ATOM 703 O O . TYR A 1 84 ? 17.422 30.078 3.658 1 98.12 84 TYR A O 1
ATOM 711 N N . ARG A 1 85 ? 17.219 32.281 3.879 1 97.19 85 ARG A N 1
ATOM 712 C CA . ARG A 1 85 ? 18.125 32.594 2.779 1 97.19 85 ARG A CA 1
ATOM 713 C C . ARG A 1 85 ? 19.531 32.031 3.055 1 97.19 85 ARG A C 1
ATOM 715 O O . ARG A 1 85 ? 20.219 31.594 2.135 1 97.19 85 ARG A O 1
ATOM 722 N N . SER A 1 86 ? 19.922 32.156 4.254 1 97.75 86 SER A N 1
ATOM 723 C CA . SER A 1 86 ? 21.25 31.641 4.613 1 97.75 86 SER A CA 1
ATOM 724 C C . SER A 1 86 ? 21.328 30.141 4.43 1 97.75 86 SER A C 1
ATOM 726 O O . SER A 1 86 ? 22.375 29.594 4.066 1 97.75 86 SER A O 1
ATOM 728 N N . LEU A 1 87 ? 20.219 29.375 4.766 1 97.44 87 LEU A N 1
ATOM 729 C CA . LEU A 1 87 ? 20.172 27.938 4.574 1 97.44 87 LEU A CA 1
ATOM 730 C C . LEU A 1 87 ? 20.266 27.578 3.094 1 97.44 87 LEU A C 1
ATOM 732 O O . LEU A 1 87 ? 20.906 26.594 2.73 1 97.44 87 LEU A O 1
ATOM 736 N N . LEU A 1 88 ? 19.641 28.406 2.223 1 97 88 LEU A N 1
ATOM 737 C CA . LEU A 1 88 ? 19.656 28.156 0.784 1 97 88 LEU A CA 1
ATOM 738 C C . LEU A 1 88 ? 21.047 28.391 0.204 1 97 88 LEU A C 1
ATOM 740 O O . LEU A 1 88 ? 21.438 27.75 -0.778 1 97 88 LEU A O 1
ATOM 744 N N . ALA A 1 89 ? 21.75 29.281 0.805 1 94.62 89 ALA A N 1
ATOM 745 C CA . ALA A 1 89 ? 23.078 29.656 0.308 1 94.62 89 ALA A CA 1
ATOM 746 C C . ALA A 1 89 ? 24.125 28.625 0.721 1 94.62 89 ALA A C 1
ATOM 748 O O . ALA A 1 89 ? 25.219 28.578 0.141 1 94.62 89 ALA A O 1
ATOM 749 N N . ALA A 1 90 ? 23.844 27.844 1.619 1 90.12 90 ALA A N 1
ATOM 750 C CA . ALA A 1 90 ? 24.781 26.844 2.117 1 90.12 90 ALA A CA 1
ATOM 751 C C . ALA A 1 90 ? 25.047 25.766 1.062 1 90.12 90 ALA A C 1
ATOM 753 O O . ALA A 1 90 ? 24.266 25.609 0.119 1 90.12 90 ALA A O 1
ATOM 754 N N . GLU A 1 91 ? 26.156 25.094 1.265 1 89.12 91 GLU A N 1
ATOM 755 C CA . GLU A 1 91 ? 26.453 23.953 0.407 1 89.12 91 GLU A CA 1
ATOM 756 C C . GLU A 1 91 ? 25.578 22.75 0.781 1 89.12 91 GLU A C 1
ATOM 758 O O . GLU A 1 91 ? 25.594 22.312 1.931 1 89.12 91 GLU A O 1
ATOM 763 N N . HIS A 1 92 ? 24.844 22.312 -0.201 1 87.44 92 HIS A N 1
ATOM 764 C CA . HIS A 1 92 ? 23.922 21.219 0.044 1 87.44 92 HIS A CA 1
ATOM 765 C C . HIS A 1 92 ? 24.609 19.875 -0.153 1 87.44 92 HIS A C 1
ATOM 767 O O . HIS A 1 92 ? 25.344 19.688 -1.12 1 87.44 92 HIS A O 1
ATOM 773 N N . ARG A 1 93 ? 24.422 18.969 0.759 1 88.94 93 ARG A N 1
ATOM 774 C CA . ARG A 1 93 ? 24.969 17.609 0.652 1 88.94 93 ARG A CA 1
ATOM 775 C C . ARG A 1 93 ? 24.312 16.844 -0.498 1 88.94 93 ARG A C 1
ATOM 777 O O . ARG A 1 93 ? 23.078 16.859 -0.643 1 88.94 93 ARG A O 1
ATOM 784 N N . ALA A 1 94 ? 25.047 16.156 -1.247 1 89.25 94 ALA A N 1
ATOM 785 C CA . ALA A 1 94 ? 24.609 15.484 -2.465 1 89.25 94 ALA A CA 1
ATOM 786 C C . ALA A 1 94 ? 23.5 14.469 -2.164 1 89.25 94 ALA A C 1
ATOM 788 O O . ALA A 1 94 ? 22.484 14.438 -2.844 1 89.25 94 ALA A O 1
ATOM 789 N N . PRO A 1 95 ? 23.688 13.727 -1.111 1 88.44 95 PRO A N 1
ATOM 790 C CA . PRO A 1 95 ? 22.641 12.742 -0.837 1 88.44 95 PRO A CA 1
ATOM 791 C C . PRO A 1 95 ? 21.281 13.391 -0.56 1 88.44 95 PRO A C 1
ATOM 793 O O . PRO A 1 95 ? 20.25 12.867 -0.968 1 88.44 95 PRO A O 1
ATOM 796 N N . LEU A 1 96 ? 21.328 14.469 0.14 1 92.75 96 LEU A N 1
ATOM 797 C CA . LEU A 1 96 ? 20.094 15.203 0.436 1 92.75 96 LEU A CA 1
ATOM 798 C C . LEU A 1 96 ? 19.453 15.727 -0.844 1 92.75 96 LEU A C 1
ATOM 800 O O . LEU A 1 96 ? 18.266 15.516 -1.081 1 92.75 96 LEU A O 1
ATOM 804 N N . ARG A 1 97 ? 20.25 16.344 -1.634 1 94.56 97 ARG A N 1
ATOM 805 C CA . ARG A 1 97 ? 19.781 16.906 -2.893 1 94.56 97 ARG A CA 1
ATOM 806 C C . ARG A 1 97 ? 19.219 15.82 -3.801 1 94.56 97 ARG A C 1
ATOM 808 O O . ARG A 1 97 ? 18.141 15.984 -4.387 1 94.56 97 ARG A O 1
ATOM 815 N N . ASP A 1 98 ? 19.891 14.852 -3.885 1 91.25 98 ASP A N 1
ATOM 816 C CA . ASP A 1 98 ? 19.516 13.773 -4.789 1 91.25 98 ASP A CA 1
ATOM 817 C C . ASP A 1 98 ? 18.203 13.117 -4.344 1 91.25 98 ASP A C 1
ATOM 819 O O . ASP A 1 98 ? 17.359 12.797 -5.176 1 91.25 98 ASP A O 1
ATOM 823 N N . ALA A 1 99 ? 18.062 12.922 -3.066 1 90.81 99 ALA A N 1
ATOM 824 C CA . ALA A 1 99 ? 16.828 12.336 -2.523 1 90.81 99 ALA A CA 1
ATOM 825 C C . ALA A 1 99 ? 15.625 13.227 -2.803 1 90.81 99 ALA A C 1
ATOM 827 O O . ALA A 1 99 ? 14.562 12.734 -3.182 1 90.81 99 ALA A O 1
ATOM 828 N N . ILE A 1 100 ? 15.828 14.477 -2.617 1 95 100 ILE A N 1
ATOM 829 C CA . ILE A 1 100 ? 14.742 15.438 -2.832 1 95 100 ILE A CA 1
ATOM 830 C C . ILE A 1 100 ? 14.383 15.484 -4.316 1 95 100 ILE A C 1
ATOM 832 O O . ILE A 1 100 ? 13.211 15.445 -4.676 1 95 100 ILE A O 1
ATOM 836 N N . ARG A 1 101 ? 15.398 15.539 -5.16 1 92.94 101 ARG A N 1
ATOM 837 C CA . ARG A 1 101 ? 15.18 15.633 -6.602 1 92.94 101 ARG A CA 1
ATOM 838 C C . ARG A 1 101 ? 14.438 14.398 -7.121 1 92.94 101 ARG A C 1
ATOM 840 O O . ARG A 1 101 ? 13.633 14.5 -8.047 1 92.94 101 ARG A O 1
ATOM 847 N N . ALA A 1 102 ? 14.703 13.359 -6.527 1 88.06 102 ALA A N 1
ATOM 848 C CA . ALA A 1 102 ? 14.07 12.109 -6.957 1 88.06 102 ALA A CA 1
ATOM 849 C C . ALA A 1 102 ? 12.562 12.156 -6.719 1 88.06 102 ALA A C 1
ATOM 851 O O . ALA A 1 102 ? 11.797 11.539 -7.457 1 88.06 102 ALA A O 1
ATOM 852 N N . ASP A 1 103 ? 12.133 12.922 -5.719 1 90.62 103 ASP A N 1
ATOM 853 C CA . ASP A 1 103 ? 10.719 12.945 -5.348 1 90.62 103 ASP A CA 1
ATOM 854 C C . ASP A 1 103 ? 10 14.125 -5.996 1 90.62 103 ASP A C 1
ATOM 856 O O . ASP A 1 103 ? 8.766 14.172 -6.016 1 90.62 103 ASP A O 1
ATOM 860 N N . LEU A 1 104 ? 10.766 15.047 -6.566 1 91.81 104 LEU A N 1
ATOM 861 C CA . LEU A 1 104 ? 10.172 16.281 -7.074 1 91.81 104 LEU A CA 1
ATOM 862 C C . LEU A 1 104 ? 9.195 15.977 -8.211 1 91.81 104 LEU A C 1
ATOM 864 O O . LEU A 1 104 ? 8.078 16.5 -8.234 1 91.81 104 LEU A O 1
ATOM 868 N N . HIS A 1 105 ? 9.578 15.086 -9.055 1 83.56 105 HIS A N 1
ATOM 869 C CA . HIS A 1 105 ? 8.773 14.844 -10.25 1 83.56 105 HIS A CA 1
ATOM 870 C C . HIS A 1 105 ? 7.559 13.984 -9.93 1 83.56 105 HIS A C 1
ATOM 872 O O . HIS A 1 105 ? 6.57 13.992 -10.664 1 83.56 105 HIS A O 1
ATOM 878 N N . ARG A 1 106 ? 7.637 13.352 -8.844 1 86 106 ARG A N 1
ATOM 879 C CA . ARG A 1 106 ? 6.516 12.484 -8.484 1 86 106 ARG A CA 1
ATOM 880 C C . ARG A 1 106 ? 5.605 13.172 -7.473 1 86 106 ARG A C 1
ATOM 882 O O . ARG A 1 106 ? 4.605 12.586 -7.039 1 86 106 ARG A O 1
ATOM 889 N N . THR A 1 107 ? 5.969 14.344 -7.133 1 92.38 107 THR A N 1
ATOM 890 C CA . THR A 1 107 ? 5.133 15.109 -6.215 1 92.38 107 THR A CA 1
ATOM 891 C C . THR A 1 107 ? 4.07 15.898 -6.98 1 92.38 107 THR A C 1
ATOM 893 O O . THR A 1 107 ? 4.387 16.875 -7.668 1 92.38 107 THR A O 1
ATOM 896 N N . PHE A 1 108 ? 2.828 15.516 -6.922 1 92.75 108 PHE A N 1
ATOM 897 C CA . PHE A 1 108 ? 1.64 16.125 -7.5 1 92.75 108 PHE A CA 1
ATOM 898 C C . PHE A 1 108 ? 1.751 16.203 -9.023 1 92.75 108 PHE A C 1
ATOM 900 O O . PHE A 1 108 ? 1.598 17.266 -9.609 1 92.75 108 PHE A O 1
ATOM 907 N N . PRO A 1 109 ? 1.922 15.086 -9.57 1 87.38 109 PRO A N 1
ATOM 908 C CA . PRO A 1 109 ? 2.014 15.07 -11.031 1 87.38 109 PRO A CA 1
ATOM 909 C C . PRO A 1 109 ? 0.736 15.562 -11.711 1 87.38 109 PRO A C 1
ATOM 911 O O . PRO A 1 109 ? 0.772 16 -12.859 1 87.38 109 PRO A O 1
ATOM 914 N N . ASP A 1 110 ? -0.376 15.555 -11.016 1 87.75 110 ASP A N 1
ATOM 915 C CA . ASP A 1 110 ? -1.663 15.953 -11.586 1 87.75 110 ASP A CA 1
ATOM 916 C C . ASP A 1 110 ? -1.977 17.406 -11.266 1 87.75 110 ASP A C 1
ATOM 918 O O . ASP A 1 110 ? -3.094 17.875 -11.5 1 87.75 110 ASP A O 1
ATOM 922 N N . ASN A 1 111 ? -1.086 18.062 -10.688 1 90.56 111 ASN A N 1
ATOM 923 C CA . ASN A 1 111 ? -1.268 19.484 -10.391 1 90.56 111 ASN A CA 1
ATOM 924 C C . ASN A 1 111 ? -0.649 20.359 -11.469 1 90.56 111 ASN A C 1
ATOM 926 O O . ASN A 1 111 ? 0.551 20.281 -11.742 1 90.56 111 ASN A O 1
ATOM 930 N N . ILE A 1 112 ? -1.392 21.25 -12.016 1 87.06 112 ILE A N 1
ATOM 931 C CA . ILE A 1 112 ? -0.973 22.031 -13.18 1 87.06 112 ILE A CA 1
ATOM 932 C C . ILE A 1 112 ? 0.096 23.031 -12.758 1 87.06 112 ILE A C 1
ATOM 934 O O . ILE A 1 112 ? 0.939 23.422 -13.57 1 87.06 112 ILE A O 1
ATOM 938 N N . LEU A 1 113 ? 0.022 23.453 -11.539 1 84.56 113 LEU A N 1
ATOM 939 C CA . LEU A 1 113 ? 0.989 24.438 -11.07 1 84.56 113 LEU A CA 1
ATOM 940 C C . LEU A 1 113 ? 2.369 23.812 -10.898 1 84.56 113 LEU A C 1
ATOM 942 O O . LEU A 1 113 ? 3.383 24.422 -11.234 1 84.56 113 LEU A O 1
ATOM 946 N N . PHE A 1 114 ? 2.398 22.656 -10.445 1 86.44 114 PHE A N 1
ATOM 947 C CA . PHE A 1 114 ? 3.664 21.969 -10.211 1 86.44 114 PHE A CA 1
ATOM 948 C C . PHE A 1 114 ? 4.219 21.406 -11.508 1 86.44 114 PHE A C 1
ATOM 950 O O . PHE A 1 114 ? 5.434 21.25 -11.656 1 86.44 114 PHE A O 1
ATOM 957 N N . ARG A 1 115 ? 3.406 21.062 -12.422 1 80.44 115 ARG A N 1
ATOM 958 C CA . ARG A 1 115 ? 3.838 20.516 -13.703 1 80.44 115 ARG A CA 1
ATOM 959 C C . ARG A 1 115 ? 4.426 21.594 -14.602 1 80.44 115 ARG A C 1
ATOM 961 O O . ARG A 1 115 ? 5.402 21.359 -15.312 1 80.44 115 ARG A O 1
ATOM 968 N N . SER A 1 116 ? 3.852 22.656 -14.695 1 72 116 SER A N 1
ATOM 969 C CA . SER A 1 116 ? 4.141 23.688 -15.688 1 72 116 SER A CA 1
ATOM 970 C C . SER A 1 116 ? 5.156 24.703 -15.164 1 72 116 SER A C 1
ATOM 972 O O . SER A 1 116 ? 5.992 25.203 -15.922 1 72 116 SER A O 1
ATOM 974 N N . GLU A 1 117 ? 4.945 24.844 -13.984 1 69.88 117 GLU A N 1
ATOM 975 C CA . GLU A 1 117 ? 5.723 25.953 -13.438 1 69.88 117 GLU A CA 1
ATOM 976 C C . GLU A 1 117 ? 7.012 25.453 -12.789 1 69.88 117 GLU A C 1
ATOM 978 O O . GLU A 1 117 ? 7 24.969 -11.656 1 69.88 117 GLU A O 1
ATOM 983 N N . ALA A 1 118 ? 7.938 25.531 -13.539 1 70.25 118 ALA A N 1
ATOM 984 C CA . ALA A 1 118 ? 9.266 25.203 -13.023 1 70.25 118 ALA A CA 1
ATOM 985 C C . ALA A 1 118 ? 9.539 25.922 -11.711 1 70.25 118 ALA A C 1
ATOM 987 O O . ALA A 1 118 ? 10.258 25.406 -10.844 1 70.25 118 ALA A O 1
ATOM 988 N N . SER A 1 119 ? 8.766 26.922 -11.531 1 79.5 119 SER A N 1
ATOM 989 C CA . SER A 1 119 ? 8.984 27.766 -10.359 1 79.5 119 SER A CA 1
ATOM 990 C C . SER A 1 119 ? 8.508 27.078 -9.086 1 79.5 119 SER A C 1
ATOM 992 O O . SER A 1 119 ? 9.172 27.141 -8.055 1 79.5 119 SER A O 1
ATOM 994 N N . LEU A 1 120 ? 7.371 26.406 -9.148 1 89.88 120 LEU A N 1
ATOM 995 C CA . LEU A 1 120 ? 6.863 25.75 -7.938 1 89.88 120 LEU A CA 1
ATOM 996 C C . LEU A 1 120 ? 7.719 24.547 -7.562 1 89.88 120 LEU A C 1
ATOM 998 O O . LEU A 1 120 ? 7.891 24.25 -6.379 1 89.88 120 LEU A O 1
ATOM 1002 N N . GLN A 1 121 ? 8.211 23.906 -8.508 1 92.19 121 GLN A N 1
ATOM 1003 C CA . GLN A 1 121 ? 9.133 22.812 -8.25 1 92.19 121 GLN A CA 1
ATOM 1004 C C . GLN A 1 121 ? 10.414 23.312 -7.59 1 92.19 121 GLN A C 1
ATOM 1006 O O . GLN A 1 121 ? 10.961 22.656 -6.703 1 92.19 121 GLN A O 1
ATOM 1011 N N . SER A 1 122 ? 10.844 24.422 -8.125 1 94.44 122 SER A N 1
ATOM 1012 C CA . SER A 1 122 ? 12.023 25.031 -7.531 1 94.44 122 SER A CA 1
ATOM 1013 C C . SER A 1 122 ? 11.766 25.453 -6.09 1 94.44 122 SER A C 1
ATOM 1015 O O . SER A 1 122 ? 12.617 25.281 -5.219 1 94.44 122 SER A O 1
ATOM 1017 N N . SER A 1 123 ? 10.594 26.047 -5.855 1 96.44 123 SER A N 1
ATOM 1018 C CA . SER A 1 123 ? 10.211 26.438 -4.5 1 96.44 123 SER A CA 1
ATOM 1019 C C . SER A 1 123 ? 10.148 25.219 -3.576 1 96.44 123 SER A C 1
ATOM 1021 O O . SER A 1 123 ? 10.594 25.281 -2.43 1 96.44 123 SER A O 1
ATOM 1023 N N . LEU A 1 124 ? 9.602 24.141 -4.129 1 97.44 124 LEU A N 1
ATOM 1024 C CA . LEU A 1 124 ? 9.508 22.906 -3.363 1 97.44 124 LEU A CA 1
ATOM 1025 C C . LEU A 1 124 ? 10.891 22.391 -2.996 1 97.44 124 LEU A C 1
ATOM 1027 O O . LEU A 1 124 ? 11.148 22.047 -1.841 1 97.44 124 LEU A O 1
ATOM 1031 N N . PHE A 1 125 ? 11.758 22.422 -3.988 1 97 125 PHE A N 1
ATOM 1032 C CA . PHE A 1 125 ? 13.133 22 -3.748 1 97 125 PHE A CA 1
ATOM 1033 C C . PHE A 1 125 ? 13.781 22.859 -2.676 1 97 125 PHE A C 1
ATOM 1035 O O . PHE A 1 125 ? 14.406 22.344 -1.747 1 97 125 PHE A O 1
ATOM 1042 N N . ASN A 1 126 ? 13.609 24.141 -2.795 1 97.69 126 ASN A N 1
ATOM 1043 C CA . ASN A 1 126 ? 14.242 25.094 -1.891 1 97.69 126 ASN A CA 1
ATOM 1044 C C . ASN A 1 126 ? 13.766 24.906 -0.454 1 97.69 126 ASN A C 1
ATOM 1046 O O . ASN A 1 126 ? 14.57 24.906 0.477 1 97.69 126 ASN A O 1
ATOM 1050 N N . VAL A 1 127 ? 12.531 24.719 -0.271 1 98.5 127 VAL A N 1
ATOM 1051 C CA . VAL A 1 127 ? 11.977 24.562 1.068 1 98.5 127 VAL A CA 1
ATOM 1052 C C . VAL A 1 127 ? 12.484 23.266 1.691 1 98.5 127 VAL A C 1
ATOM 1054 O O . VAL A 1 127 ? 12.867 23.25 2.863 1 98.5 127 VAL A O 1
ATOM 1057 N N . LEU A 1 128 ? 12.508 22.25 0.918 1 98.31 128 LEU A N 1
ATOM 1058 C CA . LEU A 1 128 ? 12.914 20.938 1.424 1 98.31 128 LEU A CA 1
ATOM 1059 C C . LEU A 1 128 ? 14.398 20.922 1.753 1 98.31 128 LEU A C 1
ATOM 1061 O O . LEU A 1 128 ? 14.805 20.391 2.791 1 98.31 128 LEU A O 1
ATOM 1065 N N . VAL A 1 129 ? 15.219 21.516 0.893 1 97.94 129 VAL A N 1
ATOM 1066 C CA . VAL A 1 129 ? 16.656 21.516 1.137 1 97.94 129 VAL A CA 1
ATOM 1067 C C . VAL A 1 129 ? 16.984 22.406 2.34 1 97.94 129 VAL A C 1
ATOM 1069 O O . VAL A 1 129 ? 17.844 22.062 3.152 1 97.94 129 VAL A O 1
ATOM 1072 N N . ALA A 1 130 ? 16.312 23.5 2.432 1 98.31 130 ALA A N 1
ATOM 1073 C CA . ALA A 1 130 ? 16.5 24.375 3.588 1 98.31 130 ALA A CA 1
ATOM 1074 C C . ALA A 1 130 ? 16.156 23.641 4.887 1 98.31 130 ALA A C 1
ATOM 1076 O O . ALA A 1 130 ? 16.891 23.75 5.875 1 98.31 130 ALA A O 1
ATOM 1077 N N . TYR A 1 131 ? 15.086 22.922 4.91 1 98 131 TYR A N 1
ATOM 1078 C CA . TYR A 1 131 ? 14.719 22.188 6.121 1 98 131 TYR A CA 1
ATOM 1079 C C . TYR A 1 131 ? 15.766 21.125 6.445 1 98 131 TYR A C 1
ATOM 1081 O O . TYR A 1 131 ? 16.094 20.906 7.609 1 98 131 TYR A O 1
ATOM 1089 N N . GLY A 1 132 ? 16.203 20.438 5.41 1 96.38 132 GLY A N 1
ATOM 1090 C CA . GLY A 1 132 ? 17.234 19.438 5.625 1 96.38 132 GLY A CA 1
ATOM 1091 C C . GLY A 1 132 ? 18.484 20 6.266 1 96.38 132 GLY A C 1
ATOM 1092 O O . GLY A 1 132 ? 19.141 19.328 7.07 1 96.38 132 GLY A O 1
ATOM 1093 N N . HIS A 1 133 ? 18.828 21.203 5.934 1 96.44 133 HIS A N 1
ATOM 1094 C CA . HIS A 1 133 ? 19.969 21.875 6.527 1 96.44 133 HIS A CA 1
ATOM 1095 C C . HIS A 1 133 ? 19.656 22.359 7.938 1 96.44 133 HIS A C 1
ATOM 1097 O O . HIS A 1 133 ? 20.531 22.391 8.805 1 96.44 133 HIS A O 1
ATOM 1103 N N . HIS A 1 134 ? 18.422 22.766 8.102 1 97 134 HIS A N 1
ATOM 1104 C CA . HIS A 1 134 ? 17.969 23.234 9.398 1 97 134 HIS A CA 1
ATOM 1105 C C . HIS A 1 134 ? 17.984 22.125 10.438 1 97 134 HIS A C 1
ATOM 1107 O O . HIS A 1 134 ? 18.406 22.328 11.57 1 97 134 HIS A O 1
ATOM 1113 N N . ASN A 1 135 ? 17.516 21 10.062 1 95.81 135 ASN A N 1
ATOM 1114 C CA . ASN A 1 135 ? 17.5 19.797 10.898 1 95.81 135 ASN A CA 1
ATOM 1115 C C . ASN A 1 135 ? 18.219 18.641 10.227 1 95.81 135 ASN A C 1
ATOM 1117 O O . ASN A 1 135 ? 17.578 17.75 9.648 1 95.81 135 ASN A O 1
ATOM 1121 N N . LYS A 1 136 ? 19.469 18.531 10.469 1 93 136 LYS A N 1
ATOM 1122 C CA . LYS A 1 136 ? 20.328 17.578 9.789 1 93 136 LYS A CA 1
ATOM 1123 C C . LYS A 1 136 ? 20.047 16.156 10.227 1 93 136 LYS A C 1
ATOM 1125 O O . LYS A 1 136 ? 20.281 15.203 9.477 1 93 136 LYS A O 1
ATOM 1130 N N . ALA A 1 137 ? 19.547 16.062 11.43 1 91.44 137 ALA A N 1
ATOM 1131 C CA . ALA A 1 137 ? 19.219 14.734 11.938 1 91.44 137 ALA A CA 1
ATOM 1132 C C . ALA A 1 137 ? 18.094 14.102 11.141 1 91.44 137 ALA A C 1
ATOM 1134 O O . ALA A 1 137 ? 18.094 12.891 10.898 1 91.44 137 ALA A O 1
ATOM 1135 N N . VAL A 1 138 ? 17.156 14.898 10.766 1 92.75 138 VAL A N 1
ATOM 1136 C CA . VAL A 1 138 ? 16.016 14.438 9.977 1 92.75 138 VAL A CA 1
ATOM 1137 C C . VAL A 1 138 ? 16.391 14.422 8.5 1 92.75 138 VAL A C 1
ATOM 1139 O O . VAL A 1 138 ? 16.109 13.445 7.793 1 92.75 138 VAL A O 1
ATOM 1142 N N . GLY A 1 139 ? 17.031 15.477 8.094 1 94 139 GLY A N 1
ATOM 1143 C CA . GLY A 1 139 ? 17.328 15.625 6.676 1 94 139 GLY A CA 1
ATOM 1144 C C . GLY A 1 139 ? 16.078 15.656 5.816 1 94 139 GLY A C 1
ATOM 1145 O O . GLY A 1 139 ? 15.328 16.641 5.836 1 94 139 GLY A O 1
ATOM 1146 N N . TYR A 1 140 ? 15.836 14.492 5.012 1 94.75 140 TYR A N 1
ATOM 1147 C CA . TYR A 1 140 ? 14.664 14.383 4.145 1 94.75 140 TYR A CA 1
ATOM 1148 C C . TYR A 1 140 ? 14.062 12.984 4.211 1 94.75 140 TYR A C 1
ATOM 1150 O O . TYR A 1 140 ? 14.797 11.992 4.238 1 94.75 140 TYR A O 1
ATOM 1158 N N . CYS A 1 141 ? 12.812 12.969 4.363 1 93.44 141 CYS A N 1
ATOM 1159 C CA . CYS A 1 141 ? 12.008 11.75 4.297 1 93.44 141 CYS A CA 1
ATOM 1160 C C . CYS A 1 141 ? 10.82 11.93 3.355 1 93.44 141 CYS A C 1
ATOM 1162 O O . CYS A 1 141 ? 10.148 12.969 3.387 1 93.44 141 CYS A O 1
ATOM 1164 N N . GLN A 1 142 ? 10.664 10.82 2.486 1 92.25 142 GLN A N 1
ATOM 1165 C CA . GLN A 1 142 ? 9.484 10.914 1.631 1 92.25 142 GLN A CA 1
ATOM 1166 C C . GLN A 1 142 ? 8.227 11.156 2.455 1 92.25 142 GLN A C 1
ATOM 1168 O O . GLN A 1 142 ? 8.008 10.5 3.473 1 92.25 142 GLN A O 1
ATOM 1173 N N . GLY A 1 143 ? 7.43 11.969 2.086 1 94.31 143 GLY A N 1
ATOM 1174 C CA . GLY A 1 143 ? 6.285 12.492 2.814 1 94.31 143 GLY A CA 1
ATOM 1175 C C . GLY A 1 143 ? 6.379 13.977 3.088 1 94.31 143 GLY A C 1
ATOM 1176 O O . GLY A 1 143 ? 5.371 14.688 3.043 1 94.31 143 GLY A O 1
ATOM 1177 N N . MET A 1 144 ? 7.57 14.375 3.332 1 96.94 144 MET A N 1
ATOM 1178 C CA . MET A 1 144 ? 7.832 15.789 3.582 1 96.94 144 MET A CA 1
ATOM 1179 C C . MET A 1 144 ? 7.52 16.625 2.346 1 96.94 144 MET A C 1
ATOM 1181 O O . MET A 1 144 ? 7.09 17.781 2.463 1 96.94 144 MET A O 1
ATOM 1185 N N . ASN A 1 145 ? 7.777 16.078 1.155 1 96.56 145 ASN A N 1
ATOM 1186 C CA . ASN A 1 145 ? 7.508 16.781 -0.093 1 96.56 145 ASN A CA 1
ATOM 1187 C C . ASN A 1 145 ? 6.027 17.125 -0.231 1 96.56 145 ASN A C 1
ATOM 1189 O O . ASN A 1 145 ? 5.688 18.219 -0.693 1 96.56 145 ASN A O 1
ATOM 1193 N N . PHE A 1 146 ? 5.191 16.25 0.258 1 96.69 146 PHE A N 1
ATOM 1194 C CA . PHE A 1 146 ? 3.754 16.484 0.179 1 96.69 146 PHE A CA 1
ATOM 1195 C C . PHE A 1 146 ? 3.336 17.609 1.132 1 96.69 146 PHE A C 1
ATOM 1197 O O . PHE A 1 146 ? 2.523 18.453 0.775 1 96.69 146 PHE A O 1
ATOM 1204 N N . ILE A 1 147 ? 3.867 17.547 2.273 1 98.19 147 ILE A N 1
ATOM 1205 C CA . ILE A 1 147 ? 3.562 18.562 3.262 1 98.19 147 ILE A CA 1
ATOM 1206 C C . ILE A 1 147 ? 4.035 19.922 2.756 1 98.19 147 ILE A C 1
ATOM 1208 O O . ILE A 1 147 ? 3.266 20.891 2.732 1 98.19 147 ILE A O 1
ATOM 1212 N N . ALA A 1 148 ? 5.277 19.984 2.299 1 98.38 148 ALA A N 1
ATOM 1213 C CA . ALA A 1 148 ? 5.84 21.234 1.782 1 98.38 148 ALA A CA 1
ATOM 1214 C C . ALA A 1 148 ? 5.039 21.734 0.583 1 98.38 148 ALA A C 1
ATOM 1216 O O . ALA A 1 148 ? 4.812 22.938 0.445 1 98.38 148 ALA A O 1
ATOM 1217 N N . GLY A 1 149 ? 4.656 20.828 -0.249 1 97.31 149 GLY A N 1
ATOM 1218 C CA . GLY A 1 149 ? 3.877 21.203 -1.418 1 97.31 149 GLY A CA 1
ATOM 1219 C C . GLY A 1 149 ? 2.572 21.906 -1.068 1 97.31 149 GLY A C 1
ATOM 1220 O O . GLY A 1 149 ? 2.256 22.953 -1.623 1 97.31 149 GLY A O 1
ATOM 1221 N N . TYR A 1 150 ? 1.814 21.328 -0.126 1 97.75 150 TYR A N 1
ATOM 1222 C CA . TYR A 1 150 ? 0.557 21.938 0.293 1 97.75 150 TYR A CA 1
ATOM 1223 C C . TYR A 1 150 ? 0.799 23.297 0.946 1 97.75 150 TYR A C 1
ATOM 1225 O O . TYR A 1 150 ? 0.026 24.234 0.745 1 97.75 150 TYR A O 1
ATOM 1233 N N . LEU A 1 151 ? 1.827 23.391 1.709 1 98.5 151 LEU A N 1
ATOM 1234 C CA . LEU A 1 151 ? 2.154 24.656 2.344 1 98.5 151 LEU A CA 1
ATOM 1235 C C . LEU A 1 151 ? 2.449 25.734 1.296 1 98.5 151 LEU A C 1
ATOM 1237 O O . LEU A 1 151 ? 1.967 26.859 1.402 1 98.5 151 LEU A O 1
ATOM 1241 N N . ILE A 1 152 ? 3.18 25.375 0.269 1 97.44 152 ILE A N 1
ATOM 1242 C CA . ILE A 1 152 ? 3.551 26.312 -0.785 1 97.44 152 ILE A CA 1
ATOM 1243 C C . ILE A 1 152 ? 2.307 26.734 -1.557 1 97.44 152 ILE A C 1
ATOM 1245 O O . ILE A 1 152 ? 2.166 27.906 -1.918 1 97.44 152 ILE A O 1
ATOM 1249 N N . ILE A 1 153 ? 1.434 25.812 -1.759 1 95.56 153 ILE A N 1
ATOM 1250 C CA . ILE A 1 153 ? 0.199 26.094 -2.479 1 95.56 153 ILE A CA 1
ATOM 1251 C C . ILE A 1 153 ? -0.616 27.141 -1.708 1 95.56 153 ILE A C 1
ATOM 1253 O O . ILE A 1 153 ? -1.201 28.047 -2.303 1 95.56 153 ILE A O 1
ATOM 1257 N N . ILE A 1 154 ? -0.612 27.078 -0.449 1 96.81 154 ILE A N 1
ATOM 1258 C CA . ILE A 1 154 ? -1.479 27.922 0.371 1 96.81 154 ILE A CA 1
ATOM 1259 C C . ILE A 1 154 ? -0.787 29.25 0.665 1 96.81 154 ILE A C 1
ATOM 1261 O O . ILE A 1 154 ? -1.404 30.312 0.571 1 96.81 154 ILE A O 1
ATOM 1265 N N . THR A 1 155 ? 0.478 29.203 1 1 97.75 155 THR A N 1
ATOM 1266 C CA . THR A 1 155 ? 1.167 30.406 1.441 1 97.75 155 THR A CA 1
ATOM 1267 C C . THR A 1 155 ? 1.646 31.219 0.245 1 97.75 155 THR A C 1
ATOM 1269 O O . THR A 1 155 ? 1.795 32.438 0.34 1 97.75 155 THR A O 1
ATOM 1272 N N . LYS A 1 156 ? 1.992 30.578 -0.835 1 95.19 156 LYS A N 1
ATOM 1273 C CA . LYS A 1 156 ? 2.609 31.188 -2.012 1 95.19 156 LYS A CA 1
ATOM 1274 C C . LYS A 1 156 ? 3.877 31.938 -1.638 1 95.19 156 LYS A C 1
ATOM 1276 O O . LYS A 1 156 ? 4.164 33 -2.209 1 95.19 156 LYS A O 1
ATOM 1281 N N . ASP A 1 157 ? 4.484 31.438 -0.626 1 97.38 157 ASP A N 1
ATOM 1282 C CA . ASP A 1 157 ? 5.688 32.031 -0.065 1 97.38 157 ASP A CA 1
ATOM 1283 C C . ASP A 1 157 ? 6.629 30.969 0.494 1 97.38 157 ASP A C 1
ATOM 1285 O O . ASP A 1 157 ? 6.289 30.281 1.458 1 97.38 157 ASP A O 1
ATOM 1289 N N . GLU A 1 158 ? 7.832 30.875 0.002 1 97.38 158 GLU A N 1
ATOM 1290 C CA . GLU A 1 158 ? 8.781 29.828 0.372 1 97.38 158 GLU A CA 1
ATOM 1291 C C . GLU A 1 158 ? 9.141 29.906 1.853 1 97.38 158 GLU A C 1
ATOM 1293 O O . GLU A 1 158 ? 9.156 28.891 2.551 1 97.38 158 GLU A O 1
ATOM 1298 N N . GLU A 1 159 ? 9.469 31.109 2.252 1 98.5 159 GLU A N 1
ATOM 1299 C CA . GLU A 1 159 ? 9.969 31.25 3.615 1 98.5 159 GLU A CA 1
ATOM 1300 C C . GLU A 1 159 ? 8.883 30.953 4.637 1 98.5 159 GLU A C 1
ATOM 1302 O O . GLU A 1 159 ? 9.133 30.297 5.652 1 98.5 159 GLU A O 1
ATOM 1307 N N . LYS A 1 160 ? 7.684 31.469 4.398 1 98.5 160 LYS A N 1
ATOM 1308 C CA . LYS A 1 160 ? 6.574 31.125 5.281 1 98.5 160 LYS A CA 1
ATOM 1309 C C . LYS A 1 160 ? 6.324 29.625 5.301 1 98.5 160 LYS A C 1
ATOM 1311 O O . LYS A 1 160 ? 6.066 29.047 6.359 1 98.5 160 LYS A O 1
ATOM 1316 N N . SER A 1 161 ? 6.391 29.016 4.105 1 98.75 161 SER A N 1
ATOM 1317 C CA . SER A 1 161 ? 6.227 27.562 4.02 1 98.75 161 SER A CA 1
ATOM 1318 C C . SER A 1 161 ? 7.285 26.844 4.84 1 98.75 161 SER A C 1
ATOM 1320 O O . SER A 1 161 ? 6.984 25.859 5.523 1 98.75 161 SER A O 1
ATOM 1322 N N . PHE A 1 162 ? 8.492 27.344 4.793 1 98.81 162 PHE A N 1
ATOM 1323 C CA . PHE A 1 162 ? 9.594 26.766 5.551 1 98.81 162 PHE A CA 1
ATOM 1324 C C . PHE A 1 162 ? 9.312 26.844 7.047 1 98.81 162 PHE A C 1
ATOM 1326 O O . PHE A 1 162 ? 9.453 25.828 7.754 1 98.81 162 PHE A O 1
ATOM 1333 N N . TRP A 1 163 ? 8.883 27.922 7.52 1 98.81 163 TRP A N 1
ATOM 1334 C CA . TRP A 1 163 ? 8.68 28.094 8.953 1 98.81 163 TRP A CA 1
ATOM 1335 C C . TRP A 1 163 ? 7.457 27.328 9.43 1 98.81 163 TRP A C 1
ATOM 1337 O O . TRP A 1 163 ? 7.43 26.828 10.555 1 98.81 163 TRP A O 1
ATOM 1347 N N . LEU A 1 164 ? 6.457 27.266 8.609 1 98.81 164 LEU A N 1
ATOM 1348 C CA . LEU A 1 164 ? 5.305 26.438 8.953 1 98.81 164 LEU A CA 1
ATOM 1349 C C . LEU A 1 164 ? 5.684 24.953 8.992 1 98.81 164 LEU A C 1
ATOM 1351 O O . LEU A 1 164 ? 5.203 24.219 9.852 1 98.81 164 LEU A O 1
ATOM 1355 N N . MET A 1 165 ? 6.477 24.531 8.047 1 98.69 165 MET A N 1
ATOM 1356 C CA . MET A 1 165 ? 6.965 23.156 8.055 1 98.69 165 MET A CA 1
ATOM 1357 C C . MET A 1 165 ? 7.77 22.875 9.32 1 98.69 165 MET A C 1
ATOM 1359 O O . MET A 1 165 ? 7.617 21.812 9.93 1 98.69 165 MET A O 1
ATOM 1363 N N . GLU A 1 166 ? 8.625 23.812 9.641 1 98.31 166 GLU A N 1
ATOM 1364 C CA . GLU A 1 166 ? 9.391 23.703 10.875 1 98.31 166 GLU A CA 1
ATOM 1365 C C . GLU A 1 166 ? 8.469 23.594 12.094 1 98.31 166 GLU A C 1
ATOM 1367 O O . GLU A 1 166 ? 8.711 22.781 12.992 1 98.31 166 GLU A O 1
ATOM 1372 N N . ALA A 1 167 ? 7.473 24.391 12.156 1 98.19 167 ALA A N 1
ATOM 1373 C CA . ALA A 1 167 ? 6.508 24.344 13.258 1 98.19 167 ALA A CA 1
ATOM 1374 C C . ALA A 1 167 ? 5.836 22.984 13.328 1 98.19 167 ALA A C 1
ATOM 1376 O O . ALA A 1 167 ? 5.676 22.406 14.414 1 98.19 167 ALA A O 1
ATOM 1377 N N . LEU A 1 168 ? 5.445 22.406 12.203 1 98.06 168 LEU A N 1
ATOM 1378 C CA . LEU A 1 168 ? 4.77 21.125 12.148 1 98.06 168 LEU A CA 1
ATOM 1379 C C . LEU A 1 168 ? 5.711 20 12.578 1 98.06 168 LEU A C 1
ATOM 1381 O O . LEU A 1 168 ? 5.406 19.25 13.508 1 98.06 168 LEU A O 1
ATOM 1385 N N . LEU A 1 169 ? 6.883 19.906 11.945 1 96.88 169 LEU A N 1
ATOM 1386 C CA . LEU A 1 169 ? 7.746 18.75 12.078 1 96.88 169 LEU A CA 1
ATOM 1387 C C . LEU A 1 169 ? 8.523 18.797 13.383 1 96.88 169 LEU A C 1
ATOM 1389 O O . LEU A 1 169 ? 8.828 17.75 13.969 1 96.88 169 LEU A O 1
ATOM 1393 N N . ALA A 1 170 ? 8.797 19.953 13.906 1 93.81 170 ALA A N 1
ATOM 1394 C CA . ALA A 1 170 ? 9.68 20.062 15.062 1 93.81 170 ALA A CA 1
ATOM 1395 C C . ALA A 1 170 ? 8.883 20.266 16.344 1 93.81 170 ALA A C 1
ATOM 1397 O O . ALA A 1 170 ? 9.336 19.906 17.438 1 93.81 170 ALA A O 1
ATOM 1398 N N . ARG A 1 171 ? 7.684 20.797 16.266 1 95.5 171 ARG A N 1
ATOM 1399 C CA . ARG A 1 171 ? 7.055 21.219 17.516 1 95.5 171 ARG A CA 1
ATOM 1400 C C . ARG A 1 171 ? 5.656 20.625 17.656 1 95.5 171 ARG A C 1
ATOM 1402 O O . ARG A 1 171 ? 5.258 20.203 18.734 1 95.5 171 ARG A O 1
ATOM 1409 N N . LEU A 1 172 ? 4.902 20.609 16.656 1 97.06 172 LEU A N 1
ATOM 1410 C CA . LEU A 1 172 ? 3.504 20.203 16.766 1 97.06 172 LEU A CA 1
ATOM 1411 C C . LEU A 1 172 ? 3.365 18.688 16.672 1 97.06 172 LEU A C 1
ATOM 1413 O O . LEU A 1 172 ? 2.486 18.094 17.297 1 97.06 172 LEU A O 1
ATOM 1417 N N . LEU A 1 173 ? 4.215 18.031 15.852 1 97.44 173 LEU A N 1
ATOM 1418 C CA . LEU A 1 173 ? 4.16 16.594 15.68 1 97.44 173 LEU A CA 1
ATOM 1419 C C . LEU A 1 173 ? 5.23 15.898 16.516 1 97.44 173 LEU A C 1
ATOM 1421 O O . LEU A 1 173 ? 6.297 16.469 16.766 1 97.44 173 LEU A O 1
ATOM 1425 N N . PRO A 1 174 ? 4.859 14.656 16.969 1 95.06 174 PRO A N 1
ATOM 1426 C CA . PRO A 1 174 ? 5.969 13.891 17.547 1 95.06 174 PRO A CA 1
ATOM 1427 C C . PRO A 1 174 ? 7.051 13.555 16.531 1 95.06 174 PRO A C 1
ATOM 1429 O O . PRO A 1 174 ? 6.969 13.977 15.367 1 95.06 174 PRO A O 1
ATOM 1432 N N . ASP A 1 175 ? 8.141 12.883 16.891 1 93.56 175 ASP A N 1
ATOM 1433 C CA . ASP A 1 175 ? 9.312 12.641 16.062 1 93.56 175 ASP A CA 1
ATOM 1434 C C . ASP A 1 175 ? 9.008 11.617 14.969 1 93.56 175 ASP A C 1
ATOM 1436 O O . ASP A 1 175 ? 9.688 10.602 14.859 1 93.56 175 ASP A O 1
ATOM 1440 N N . TYR A 1 176 ? 8.125 12.062 14.047 1 95 176 TYR A N 1
ATOM 1441 C CA . TYR A 1 176 ? 7.695 11.203 12.953 1 95 176 TYR A CA 1
ATOM 1442 C C . TYR A 1 176 ? 8.828 10.977 11.961 1 95 176 TYR A C 1
ATOM 1444 O O . TYR A 1 176 ? 8.891 9.93 11.305 1 95 176 TYR A O 1
ATOM 1452 N N . TYR A 1 177 ? 9.703 11.938 11.859 1 93.75 177 TYR A N 1
ATOM 1453 C CA . TYR A 1 177 ? 10.555 11.984 10.672 1 93.75 177 TYR A CA 1
ATOM 1454 C C . TYR A 1 177 ? 12.008 11.719 11.031 1 93.75 177 TYR A C 1
ATOM 1456 O O . TYR A 1 177 ? 12.898 11.836 10.18 1 93.75 177 TYR A O 1
ATOM 1464 N N . SER A 1 178 ? 12.18 11.406 12.273 1 88.62 178 SER A N 1
ATOM 1465 C CA . SER A 1 178 ? 13.523 10.977 12.648 1 88.62 178 SER A CA 1
ATOM 1466 C C . SER A 1 178 ? 13.875 9.641 12.016 1 88.62 178 SER A C 1
ATOM 1468 O O . SER A 1 178 ? 12.984 8.898 11.594 1 88.62 178 SER A O 1
ATOM 1470 N N . PRO A 1 179 ? 15.141 9.312 11.898 1 82.31 179 PRO A N 1
ATOM 1471 C CA . PRO A 1 179 ? 15.531 8.047 11.273 1 82.31 179 PRO A CA 1
ATOM 1472 C C . PRO A 1 179 ? 14.867 6.84 11.922 1 82.31 179 PRO A C 1
ATOM 1474 O O . PRO A 1 179 ? 14.469 5.902 11.227 1 82.31 179 PRO A O 1
ATOM 1477 N N . ALA A 1 180 ? 14.711 6.832 13.211 1 85.81 180 ALA A N 1
ATOM 1478 C CA . ALA A 1 180 ? 14.078 5.715 13.906 1 85.81 180 ALA A CA 1
ATOM 1479 C C . ALA A 1 180 ? 12.555 5.789 13.789 1 85.81 180 ALA A C 1
ATOM 1481 O O . ALA A 1 180 ? 11.859 4.797 14.023 1 85.81 180 ALA A O 1
ATOM 1482 N N . MET A 1 181 ? 12.023 6.883 13.406 1 90.94 181 MET A N 1
ATOM 1483 C CA . MET A 1 181 ? 10.602 7.164 13.258 1 90.94 181 MET A CA 1
ATOM 1484 C C . MET A 1 181 ? 9.812 6.656 14.461 1 90.94 181 MET A C 1
ATOM 1486 O O . MET A 1 181 ? 8.766 6.023 14.297 1 90.94 181 MET A O 1
ATOM 1490 N N . LEU A 1 182 ? 10.414 6.801 15.609 1 92.88 182 LEU A N 1
ATOM 1491 C CA . LEU A 1 182 ? 9.812 6.301 16.844 1 92.88 182 LEU A CA 1
ATOM 1492 C C . LEU A 1 182 ? 8.453 6.945 17.094 1 92.88 182 LEU A C 1
ATOM 1494 O O . LEU A 1 182 ? 7.523 6.289 17.562 1 92.88 182 LEU A O 1
ATOM 1498 N N . GLY A 1 183 ? 8.375 8.211 16.781 1 95.38 183 GLY A N 1
ATOM 1499 C CA . GLY A 1 183 ? 7.109 8.898 16.953 1 95.38 183 GLY A CA 1
ATOM 1500 C C . GLY A 1 183 ? 6.004 8.328 16.078 1 95.38 183 GLY A C 1
ATOM 1501 O O . GLY A 1 183 ? 4.867 8.172 16.531 1 95.38 183 GLY A O 1
ATOM 1502 N N . LEU A 1 184 ? 6.34 8.055 14.836 1 95.19 184 LEU A N 1
ATOM 1503 C CA . LEU A 1 184 ? 5.371 7.484 13.906 1 95.19 184 LEU A CA 1
ATOM 1504 C C . LEU A 1 184 ? 4.934 6.098 14.367 1 95.19 184 LEU A C 1
ATOM 1506 O O . LEU A 1 184 ? 3.738 5.805 14.422 1 95.19 184 LEU A O 1
ATOM 1510 N N . LYS A 1 185 ? 5.91 5.266 14.695 1 93.81 185 LYS A N 1
ATOM 1511 C CA . LYS A 1 185 ? 5.605 3.93 15.195 1 93.81 185 LYS A CA 1
ATOM 1512 C C . LYS A 1 185 ? 4.707 3.994 16.422 1 93.81 185 LYS A C 1
ATOM 1514 O O . LYS A 1 185 ? 3.758 3.215 16.547 1 93.81 185 LYS A O 1
ATOM 1519 N N . THR A 1 186 ? 5.012 4.891 17.234 1 96.69 186 THR A N 1
ATOM 1520 C CA . THR A 1 186 ? 4.25 5.074 18.469 1 96.69 186 THR A CA 1
ATOM 1521 C C . THR A 1 186 ? 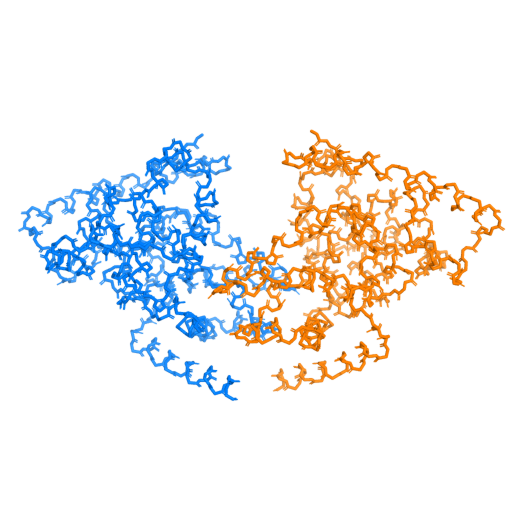2.811 5.477 18.156 1 96.69 186 THR A C 1
ATOM 1523 O O . THR A 1 186 ? 1.867 4.883 18.688 1 96.69 186 THR A O 1
ATOM 1526 N N . ASP A 1 187 ? 2.652 6.414 17.312 1 97.75 187 ASP A N 1
ATOM 1527 C CA . ASP A 1 187 ? 1.309 6.926 17.062 1 97.75 187 ASP A CA 1
ATOM 1528 C C . ASP A 1 187 ? 0.469 5.906 16.297 1 97.75 187 ASP A C 1
ATOM 1530 O O . ASP A 1 187 ? -0.754 5.867 16.438 1 97.75 187 ASP A O 1
ATOM 1534 N N . VAL A 1 188 ? 1.104 5.125 15.492 1 96.19 188 VAL A N 1
ATOM 1535 C CA . VAL A 1 188 ? 0.386 4.039 14.828 1 96.19 188 VAL A CA 1
ATOM 1536 C C . VAL A 1 188 ? -0.13 3.049 15.867 1 96.19 188 VAL A C 1
ATOM 1538 O O . VAL A 1 188 ? -1.271 2.588 15.789 1 96.19 188 VAL A O 1
ATOM 1541 N N . GLU A 1 189 ? 0.684 2.744 16.844 1 96.38 189 GLU A N 1
ATOM 1542 C CA . GLU A 1 189 ? 0.267 1.852 17.922 1 96.38 189 GLU A CA 1
ATOM 1543 C C . GLU A 1 189 ? -0.808 2.5 18.797 1 96.38 189 GLU A C 1
ATOM 1545 O O . GLU A 1 189 ? -1.722 1.822 19.266 1 96.38 189 GLU A O 1
ATOM 1550 N N . VAL A 1 190 ? -0.637 3.768 19.016 1 98.31 190 VAL A N 1
ATOM 1551 C CA . VAL A 1 190 ? -1.656 4.488 19.766 1 98.31 190 VAL A CA 1
ATOM 1552 C C . VAL A 1 190 ? -2.998 4.395 19.047 1 98.31 190 VAL A C 1
ATOM 1554 O O . VAL A 1 190 ? -4.031 4.156 19.672 1 98.31 190 VAL A O 1
ATOM 1557 N N . LEU A 1 191 ? -3.006 4.602 17.734 1 98.44 191 LEU A N 1
ATOM 1558 C CA . LEU A 1 191 ? -4.234 4.453 16.969 1 98.44 191 LEU A CA 1
ATOM 1559 C C . LEU A 1 191 ? -4.824 3.059 17.141 1 98.44 191 LEU A C 1
ATOM 1561 O O . LEU A 1 191 ? -6.031 2.91 17.328 1 98.44 191 LEU A O 1
ATOM 1565 N N . SER A 1 192 ? -3.969 2.068 17.078 1 97.62 192 SER A N 1
ATOM 1566 C CA . SER A 1 192 ? -4.41 0.69 17.266 1 97.62 192 SER A CA 1
ATOM 1567 C C . SER A 1 192 ? -5.137 0.525 18.594 1 97.62 192 SER A C 1
ATOM 1569 O O . SER A 1 192 ? -6.215 -0.07 18.656 1 97.62 192 SER A O 1
ATOM 1571 N N . GLN A 1 193 ? -4.59 1.081 19.656 1 97.94 193 GLN A N 1
ATOM 1572 C CA . GLN A 1 193 ? -5.188 0.989 20.984 1 97.94 193 GLN A CA 1
ATOM 1573 C C . GLN A 1 193 ? -6.5 1.761 21.047 1 97.94 193 GLN A C 1
ATOM 1575 O O . GLN A 1 193 ? -7.473 1.288 21.641 1 97.94 193 GLN A O 1
ATOM 1580 N N . LEU A 1 194 ? -6.48 2.908 20.484 1 98.5 194 LEU A N 1
ATOM 1581 C CA . LEU A 1 194 ? -7.688 3.732 20.5 1 98.5 194 LEU A CA 1
ATOM 1582 C C . LEU A 1 194 ? -8.828 3.039 19.766 1 98.5 194 LEU A C 1
ATOM 1584 O O . LEU A 1 194 ? -9.977 3.072 20.219 1 98.5 194 LEU A O 1
ATOM 1588 N N . VAL A 1 195 ? -8.523 2.41 18.609 1 98.5 195 VAL A N 1
ATOM 1589 C CA . VAL A 1 195 ? -9.555 1.699 17.859 1 98.5 195 VAL A CA 1
ATOM 1590 C C . VAL A 1 195 ? -10.062 0.512 18.672 1 98.5 195 VAL A C 1
ATOM 1592 O O . VAL A 1 195 ? -11.266 0.251 18.703 1 98.5 195 VAL A O 1
ATOM 1595 N N . ARG A 1 196 ? -9.188 -0.21 19.312 1 97.5 196 ARG A N 1
ATOM 1596 C CA . ARG A 1 196 ? -9.586 -1.334 20.156 1 97.5 196 ARG A CA 1
ATOM 1597 C C . ARG A 1 196 ? -10.547 -0.883 21.25 1 97.5 196 ARG A C 1
ATOM 1599 O O . ARG A 1 196 ? -11.469 -1.612 21.609 1 97.5 196 ARG A O 1
ATOM 1606 N N . MET A 1 197 ? -10.336 0.257 21.812 1 97.19 197 MET A N 1
ATOM 1607 C CA . MET A 1 197 ? -11.164 0.797 22.891 1 97.19 197 MET A CA 1
ATOM 1608 C C . MET A 1 197 ? -12.516 1.249 22.359 1 97.19 197 MET A C 1
ATOM 1610 O O . MET A 1 197 ? -13.547 1.027 23 1 97.19 197 MET A O 1
ATOM 1614 N N . LYS A 1 198 ? -12.539 1.835 21.156 1 97.5 198 LYS A N 1
ATOM 1615 C CA . LYS A 1 198 ? -13.742 2.508 20.672 1 97.5 198 LYS A CA 1
ATOM 1616 C C . LYS A 1 198 ? -14.57 1.589 19.781 1 97.5 198 LYS A C 1
ATOM 1618 O O . LYS A 1 198 ? -15.781 1.761 19.656 1 97.5 198 LYS A O 1
ATOM 1623 N N . SER A 1 199 ? -13.938 0.674 19.109 1 97.81 199 SER A N 1
ATOM 1624 C CA . SER A 1 199 ? -14.562 -0.353 18.297 1 97.81 199 SER A CA 1
ATOM 1625 C C . SER A 1 199 ? -13.875 -1.701 18.469 1 97.81 199 SER A C 1
ATOM 1627 O O . SER A 1 199 ? -13.117 -2.137 17.594 1 97.81 199 SER A O 1
ATOM 1629 N N . PRO A 1 200 ? -14.211 -2.463 19.516 1 97.88 200 PRO A N 1
ATOM 1630 C CA . PRO A 1 200 ? -13.523 -3.715 19.844 1 97.88 200 PRO A CA 1
ATOM 1631 C C . PRO A 1 200 ? -13.594 -4.742 18.703 1 97.88 200 PRO A C 1
ATOM 1633 O O . PRO A 1 200 ? -12.648 -5.508 18.5 1 97.88 200 PRO A O 1
ATOM 1636 N N . ALA A 1 201 ? -14.695 -4.711 18 1 98 201 ALA A N 1
ATOM 1637 C CA . ALA A 1 201 ? -14.844 -5.66 16.906 1 98 201 ALA A CA 1
ATOM 1638 C C . ALA A 1 201 ? -13.805 -5.406 15.812 1 98 201 ALA A C 1
ATOM 1640 O O . ALA A 1 201 ? -13.164 -6.34 15.328 1 98 201 ALA A O 1
ATOM 1641 N N . VAL A 1 202 ? -13.609 -4.105 15.43 1 98.06 202 VAL A N 1
ATOM 1642 C CA . VAL A 1 202 ? -12.594 -3.756 14.438 1 98.06 202 VAL A CA 1
ATOM 1643 C C . VAL A 1 202 ? -11.203 -4.043 15.008 1 98.06 202 VAL A C 1
ATOM 1645 O O . VAL A 1 202 ? -10.328 -4.547 14.297 1 98.06 202 VAL A O 1
ATOM 1648 N N . GLY A 1 203 ? -11.047 -3.729 16.281 1 97.56 203 GLY A N 1
ATOM 1649 C CA . GLY A 1 203 ? -9.781 -4.023 16.938 1 97.56 203 GLY A CA 1
ATOM 1650 C C . GLY A 1 203 ? -9.406 -5.492 16.875 1 97.56 203 GLY A C 1
ATOM 1651 O O . GLY A 1 203 ? -8.25 -5.832 16.609 1 97.56 203 GLY A O 1
ATOM 1652 N N . GLN A 1 204 ? -10.352 -6.32 17.125 1 95.94 204 GLN A N 1
ATOM 1653 C CA . GLN A 1 204 ? -10.133 -7.766 17.109 1 95.94 204 GLN A CA 1
ATOM 1654 C C . GLN A 1 204 ? -9.789 -8.25 15.695 1 95.94 204 GLN A C 1
ATOM 1656 O O . GLN A 1 204 ? -8.898 -9.078 15.516 1 95.94 204 GLN A O 1
ATOM 1661 N N . LEU A 1 205 ? -10.516 -7.746 14.766 1 94.94 205 LEU A N 1
ATOM 1662 C CA . LEU A 1 205 ? -10.234 -8.109 13.383 1 94.94 205 LEU A CA 1
ATOM 1663 C C . LEU A 1 205 ? -8.812 -7.715 12.992 1 94.94 205 LEU A C 1
ATOM 1665 O O . LEU A 1 205 ? -8.07 -8.523 12.438 1 94.94 205 LEU A O 1
ATOM 1669 N N . MET A 1 206 ? -8.469 -6.469 13.312 1 95.12 206 MET A N 1
ATOM 1670 C CA . MET A 1 206 ? -7.164 -5.945 12.93 1 95.12 206 MET A CA 1
ATOM 1671 C C . MET A 1 206 ? -6.043 -6.707 13.633 1 95.12 206 MET A C 1
ATOM 1673 O O . MET A 1 206 ? -4.961 -6.879 13.078 1 95.12 206 MET A O 1
ATOM 1677 N N . ALA A 1 207 ? -6.301 -7.188 14.812 1 91.75 207 ALA A N 1
ATOM 1678 C CA . ALA A 1 207 ? -5.309 -7.898 15.617 1 91.75 207 ALA A CA 1
ATOM 1679 C C . ALA A 1 207 ? -4.918 -9.219 14.953 1 91.75 207 ALA A C 1
ATOM 1681 O O . ALA A 1 207 ? -3.871 -9.789 15.266 1 91.75 207 ALA A O 1
ATOM 1682 N N . GLN A 1 208 ? -5.719 -9.688 14.055 1 88.19 208 GLN A N 1
ATOM 1683 C CA . GLN A 1 208 ? -5.426 -10.93 13.352 1 88.19 208 GLN A CA 1
ATOM 1684 C C . GLN A 1 208 ? -4.301 -10.734 12.336 1 88.19 208 GLN A C 1
ATOM 1686 O O . GLN A 1 208 ? -3.721 -11.711 11.852 1 88.19 208 GLN A O 1
ATOM 1691 N N . TYR A 1 209 ? -4.031 -9.5 12.07 1 86.75 209 TYR A N 1
ATOM 1692 C CA . TYR A 1 209 ? -3.006 -9.172 11.086 1 86.75 209 TYR A CA 1
ATOM 1693 C C . TYR A 1 209 ? -1.938 -8.266 11.68 1 86.75 209 TYR A C 1
ATOM 1695 O O . TYR A 1 209 ? -1.968 -7.047 11.484 1 86.75 209 TYR A O 1
ATOM 1703 N N . PRO A 1 210 ? -0.944 -8.875 12.273 1 81.19 210 PRO A N 1
ATOM 1704 C CA . PRO A 1 210 ? 0.104 -8.062 12.891 1 81.19 210 PRO A CA 1
ATOM 1705 C C . PRO A 1 210 ? 0.764 -7.102 11.898 1 81.19 210 PRO A C 1
ATOM 1707 O O . PRO A 1 210 ? 1.132 -7.508 10.797 1 81.19 210 PRO A O 1
ATOM 1710 N N . GLY A 1 211 ? 0.869 -5.836 12.344 1 84.88 211 GLY A N 1
ATOM 1711 C CA . GLY A 1 211 ? 1.526 -4.844 11.508 1 84.88 211 GLY A CA 1
ATOM 1712 C C . GLY A 1 211 ? 0.577 -4.152 10.547 1 84.88 211 GLY A C 1
ATOM 1713 O O . GLY A 1 211 ? 0.971 -3.219 9.844 1 84.88 211 GLY A O 1
ATOM 1714 N N . ILE A 1 212 ? -0.669 -4.562 10.555 1 91.44 212 ILE A N 1
ATOM 1715 C CA . ILE A 1 212 ? -1.626 -4.09 9.562 1 91.44 212 ILE A CA 1
ATOM 1716 C C . ILE A 1 212 ? -1.808 -2.58 9.695 1 91.44 212 ILE A C 1
ATOM 1718 O O . ILE A 1 212 ? -1.974 -1.879 8.695 1 91.44 212 ILE A O 1
ATOM 1722 N N . TRP A 1 213 ? -1.733 -2.066 10.852 1 94.56 213 TRP A N 1
ATOM 1723 C CA . TRP A 1 213 ? -1.937 -0.635 11.047 1 94.56 213 TRP A CA 1
ATOM 1724 C C . TRP A 1 213 ? -0.828 0.169 10.383 1 94.56 213 TRP A C 1
ATOM 1726 O O . TRP A 1 213 ? -1.077 1.244 9.828 1 94.56 213 TRP A O 1
ATOM 1736 N N . THR A 1 214 ? 0.353 -0.298 10.477 1 91.5 214 THR A N 1
ATOM 1737 C CA . THR A 1 214 ? 1.452 0.357 9.781 1 91.5 214 THR A CA 1
ATOM 1738 C C . THR A 1 214 ? 1.188 0.405 8.281 1 91.5 214 THR A C 1
ATOM 1740 O O . THR A 1 214 ? 1.422 1.429 7.633 1 91.5 214 THR A O 1
ATOM 1743 N N . LEU A 1 215 ? 0.65 -0.626 7.828 1 88.69 215 LEU A N 1
ATOM 1744 C CA . LEU A 1 215 ? 0.384 -0.763 6.398 1 88.69 215 LEU A CA 1
ATOM 1745 C C . LEU A 1 215 ? -0.703 0.21 5.953 1 88.69 215 LEU A C 1
ATOM 1747 O O . LEU A 1 215 ? -0.593 0.826 4.891 1 88.69 215 LEU A O 1
ATOM 1751 N N . VAL A 1 216 ? -1.674 0.365 6.773 1 94 216 VAL A N 1
ATOM 1752 C CA . VAL A 1 216 ? -2.865 1.021 6.246 1 94 216 VAL A CA 1
ATOM 1753 C C . VAL A 1 216 ? -2.922 2.465 6.742 1 94 216 VAL A C 1
ATOM 1755 O O . VAL A 1 216 ? -3.604 3.305 6.152 1 94 216 VAL A O 1
ATOM 1758 N N . ALA A 1 217 ? -2.146 2.791 7.812 1 94.94 217 ALA A N 1
ATOM 1759 C CA . ALA A 1 217 ? -2.418 4.082 8.438 1 94.94 217 ALA A CA 1
ATOM 1760 C C . ALA A 1 217 ? -1.156 4.941 8.492 1 94.94 217 ALA A C 1
ATOM 1762 O O . ALA A 1 217 ? -1.222 6.133 8.797 1 94.94 217 ALA A O 1
ATOM 1763 N N . SER A 1 218 ? 0.031 4.473 8.188 1 93.5 218 SER A N 1
ATOM 1764 C CA . SER A 1 218 ? 1.264 5.246 8.305 1 93.5 218 SER A CA 1
ATOM 1765 C C . SER A 1 218 ? 1.199 6.52 7.469 1 93.5 218 SER A C 1
ATOM 1767 O O . SER A 1 218 ? 1.659 7.578 7.902 1 93.5 218 SER A O 1
ATOM 1769 N N . ARG A 1 219 ? 0.618 6.457 6.309 1 93.5 219 ARG A N 1
ATOM 1770 C CA . ARG A 1 219 ? 0.566 7.605 5.406 1 93.5 219 ARG A CA 1
ATOM 1771 C C . ARG A 1 219 ? -0.38 8.68 5.941 1 93.5 219 ARG A C 1
ATOM 1773 O O . ARG A 1 219 ? -0.219 9.859 5.637 1 93.5 219 ARG A O 1
ATOM 1780 N N . TRP A 1 220 ? -1.419 8.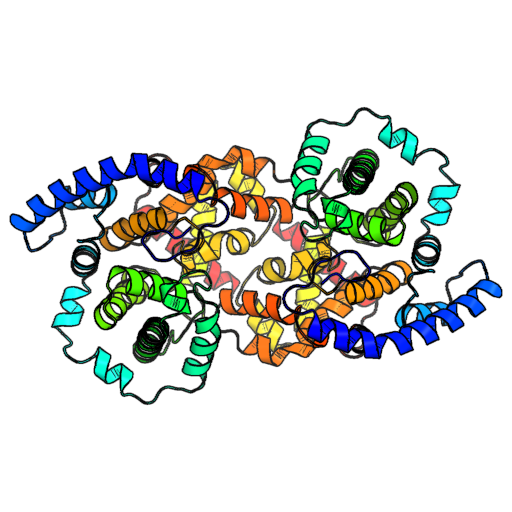211 6.711 1 97.88 220 TRP A N 1
ATOM 1781 C CA . TRP A 1 220 ? -2.311 9.172 7.348 1 97.88 220 TRP A CA 1
ATOM 1782 C C . TRP A 1 220 ? -1.525 10.148 8.227 1 97.88 220 TRP A C 1
ATOM 1784 O O . TRP A 1 220 ? -1.835 11.344 8.266 1 97.88 220 TRP A O 1
ATOM 1794 N N . PHE A 1 221 ? -0.474 9.602 8.828 1 97.62 221 PHE A N 1
ATOM 1795 C CA . PHE A 1 221 ? 0.275 10.383 9.805 1 97.62 221 PHE A CA 1
ATOM 1796 C C . PHE A 1 221 ? 1.48 11.055 9.156 1 97.62 221 PHE A C 1
ATOM 1798 O O . PHE A 1 221 ? 1.654 12.266 9.266 1 97.62 221 PHE A O 1
ATOM 1805 N N . ILE A 1 222 ? 2.232 10.352 8.43 1 95.25 222 ILE A N 1
ATOM 1806 C CA . ILE A 1 222 ? 3.49 10.867 7.906 1 95.25 222 ILE A CA 1
ATOM 1807 C C . ILE A 1 222 ? 3.209 11.984 6.902 1 95.25 222 ILE A C 1
ATOM 1809 O O . ILE A 1 222 ? 3.973 12.945 6.805 1 95.25 222 ILE A O 1
ATOM 1813 N N . CYS A 1 223 ? 2.125 11.852 6.156 1 96.69 223 CYS A N 1
ATOM 1814 C CA . CYS A 1 223 ? 1.809 12.852 5.148 1 96.69 223 CYS A CA 1
ATOM 1815 C C . CYS A 1 223 ? 0.711 13.789 5.637 1 96.69 223 CYS A C 1
ATOM 1817 O O . CYS A 1 223 ? 0.273 14.68 4.902 1 96.69 223 CYS A O 1
ATOM 1819 N N . LEU A 1 224 ? 0.257 13.586 6.844 1 98.5 224 LEU A N 1
ATOM 1820 C CA . LEU A 1 224 ? -0.796 14.398 7.438 1 98.5 224 LEU A CA 1
ATOM 1821 C C . LEU A 1 224 ? -2.037 14.414 6.547 1 98.5 224 LEU A C 1
ATOM 1823 O O . LEU A 1 224 ? -2.611 15.477 6.297 1 98.5 224 LEU A O 1
ATOM 1827 N N . TYR A 1 225 ? -2.326 13.312 5.93 1 98.44 225 TYR A N 1
ATOM 1828 C CA . TYR A 1 225 ? -3.523 13.008 5.156 1 98.44 225 TYR A CA 1
ATOM 1829 C C . TYR A 1 225 ? -3.443 13.617 3.764 1 98.44 225 TYR A C 1
ATOM 1831 O O . TYR A 1 225 ? -4.414 13.578 3.004 1 98.44 225 TYR A O 1
ATOM 1839 N N . VAL A 1 226 ? -2.268 14.258 3.406 1 97.5 226 VAL A N 1
ATOM 1840 C CA . VAL A 1 226 ? -2.08 14.695 2.027 1 97.5 226 VAL A CA 1
ATOM 1841 C C . VAL A 1 226 ? -2.109 13.484 1.095 1 97.5 226 VAL A C 1
ATOM 1843 O O . VAL A 1 226 ? -1.513 12.445 1.395 1 97.5 226 VAL A O 1
ATOM 1846 N N . ASP A 1 227 ? -2.865 13.617 0.004 1 92.31 227 ASP A N 1
ATOM 1847 C CA . ASP A 1 227 ? -3.035 12.586 -1.014 1 92.31 227 ASP A CA 1
ATOM 1848 C C . ASP A 1 227 ? -3.781 11.375 -0.451 1 92.31 227 ASP A C 1
ATOM 1850 O O . ASP A 1 227 ? -3.764 10.297 -1.046 1 92.31 227 ASP A O 1
ATOM 1854 N N . VAL A 1 228 ? -4.27 11.469 0.715 1 96.19 228 VAL A N 1
ATOM 1855 C CA . VAL A 1 228 ? -5.129 10.469 1.344 1 96.19 228 VAL A CA 1
ATOM 1856 C C . VAL A 1 228 ? -6.582 10.953 1.316 1 96.19 228 VAL A C 1
ATOM 1858 O O . VAL A 1 228 ? -7.484 10.188 0.971 1 96.19 228 VAL A O 1
ATOM 1861 N N . LEU A 1 229 ? -6.805 12.195 1.681 1 97.38 229 LEU A N 1
ATOM 1862 C CA . LEU A 1 229 ? -8.109 12.852 1.663 1 97.38 229 LEU A CA 1
ATOM 1863 C C . LEU A 1 229 ? -8.125 13.992 0.655 1 97.38 229 LEU A C 1
ATOM 1865 O O . LEU A 1 229 ? -7.074 14.469 0.227 1 97.38 229 LEU A O 1
ATOM 1869 N N . PRO A 1 230 ? -9.359 14.445 0.238 1 95.38 230 PRO A N 1
ATOM 1870 C CA . PRO A 1 230 ? -9.438 15.594 -0.667 1 95.38 230 PRO A CA 1
ATOM 1871 C C . PRO A 1 230 ? -8.781 16.844 -0.088 1 95.38 230 PRO A C 1
ATOM 1873 O O . PRO A 1 230 ? -8.812 17.047 1.128 1 95.38 230 PRO A O 1
ATOM 1876 N N . ILE A 1 231 ? -8.273 17.672 -0.923 1 95.44 231 ILE A N 1
ATOM 1877 C CA . ILE A 1 231 ? -7.445 18.797 -0.498 1 95.44 231 ILE A CA 1
ATOM 1878 C C . ILE A 1 231 ? -8.25 19.719 0.412 1 95.44 231 ILE A C 1
ATOM 1880 O O . ILE A 1 231 ? -7.738 20.203 1.416 1 95.44 231 ILE A O 1
ATOM 1884 N N . GLU A 1 232 ? -9.562 19.953 0.125 1 95.56 232 GLU A N 1
ATOM 1885 C CA . GLU A 1 232 ? -10.375 20.812 0.983 1 95.56 232 GLU A CA 1
ATOM 1886 C C . GLU A 1 232 ? -10.438 20.266 2.408 1 95.56 232 GLU A C 1
ATOM 1888 O O . GLU A 1 232 ? -10.312 21.031 3.373 1 95.56 232 GLU A O 1
ATOM 1893 N N . THR A 1 233 ? -10.578 18.984 2.449 1 97.81 233 THR A N 1
ATOM 1894 C CA . THR A 1 233 ? -10.672 18.328 3.744 1 97.81 233 THR A CA 1
ATOM 1895 C C . THR A 1 233 ? -9.336 18.375 4.473 1 97.81 233 THR A C 1
ATOM 1897 O O . THR A 1 233 ? -9.289 18.641 5.676 1 97.81 233 THR A O 1
ATOM 1900 N N . VAL A 1 234 ? -8.25 18.125 3.791 1 98.5 234 VAL A N 1
ATOM 1901 C CA . VAL A 1 234 ? -6.918 18.156 4.379 1 98.5 234 VAL A CA 1
ATOM 1902 C C . VAL A 1 234 ? -6.641 19.547 4.961 1 98.5 234 VAL A C 1
ATOM 1904 O O . VAL A 1 234 ? -6.133 19.672 6.078 1 98.5 234 VAL A O 1
ATOM 1907 N N . LEU A 1 235 ? -6.988 20.562 4.227 1 98.12 235 LEU A N 1
ATOM 1908 C CA . LEU A 1 235 ? -6.715 21.922 4.68 1 98.12 235 LEU A CA 1
ATOM 1909 C C . LEU A 1 235 ? -7.535 22.25 5.922 1 98.12 235 LEU A C 1
ATOM 1911 O O . LEU A 1 235 ? -7.051 22.953 6.82 1 98.12 235 LEU A O 1
ATOM 1915 N N . ARG A 1 236 ? -8.734 21.766 5.957 1 98 236 ARG A N 1
ATOM 1916 C CA . ARG A 1 236 ? -9.547 21.969 7.156 1 98 236 ARG A CA 1
ATOM 1917 C C . ARG A 1 236 ? -8.945 21.234 8.352 1 98 236 ARG A C 1
ATOM 1919 O O . ARG A 1 236 ? -9.023 21.719 9.484 1 98 236 ARG A O 1
ATOM 1926 N N . ILE A 1 237 ? -8.438 20.094 8.125 1 98.75 237 ILE A N 1
ATOM 1927 C CA . ILE A 1 237 ? -7.75 19.344 9.172 1 98.75 237 ILE A CA 1
ATOM 1928 C C . ILE A 1 237 ? -6.512 20.109 9.633 1 98.75 237 ILE A C 1
ATOM 1930 O O . ILE A 1 237 ? -6.258 20.234 10.836 1 98.75 237 ILE A O 1
ATOM 1934 N N . TRP A 1 238 ? -5.77 20.656 8.711 1 98.88 238 TRP A N 1
ATOM 1935 C CA . TRP A 1 238 ? -4.555 21.406 9.023 1 98.88 238 TRP A CA 1
ATOM 1936 C C . TRP A 1 238 ? -4.879 22.656 9.828 1 98.88 238 TRP A C 1
ATOM 1938 O O . TRP A 1 238 ? -4.113 23.062 10.703 1 98.88 238 TRP A O 1
ATOM 1948 N N . ASP A 1 239 ? -6.051 23.328 9.477 1 98.38 239 ASP A N 1
ATOM 1949 C CA . ASP A 1 239 ? -6.484 24.453 10.305 1 98.38 239 ASP A CA 1
ATOM 1950 C C . ASP A 1 239 ? -6.484 24.078 11.781 1 98.38 239 ASP A C 1
ATOM 1952 O O . ASP A 1 239 ? -5.957 24.812 12.617 1 98.38 239 ASP A O 1
ATOM 1956 N N . CYS A 1 240 ? -7.012 22.953 12.031 1 98.38 240 CYS A N 1
ATOM 1957 C CA . CYS A 1 240 ? -7.133 22.5 13.406 1 98.38 240 CYS A CA 1
ATOM 1958 C C . CYS A 1 240 ? -5.793 22.016 13.945 1 98.38 240 CYS A C 1
ATOM 1960 O O . CYS A 1 240 ? -5.477 22.203 15.117 1 98.38 240 CYS A O 1
ATOM 1962 N N . LEU A 1 241 ? -5.039 21.359 13.156 1 98.5 241 LEU A N 1
ATOM 1963 C CA . LEU A 1 241 ? -3.738 20.828 13.547 1 98.5 241 LEU A CA 1
ATOM 1964 C C . LEU A 1 241 ? -2.812 21.953 14.008 1 98.5 241 LEU A C 1
ATOM 1966 O O . LEU A 1 241 ? -2.188 21.844 15.07 1 98.5 241 LEU A O 1
ATOM 1970 N N . PHE A 1 242 ? -2.758 23.031 13.266 1 98.12 242 PHE A N 1
ATOM 1971 C CA . PHE A 1 242 ? -1.898 24.156 13.602 1 98.12 242 PHE A CA 1
ATOM 1972 C C . PHE A 1 242 ? -2.361 24.828 14.898 1 98.12 242 PHE A C 1
ATOM 1974 O O . PHE A 1 242 ? -1.548 25.375 15.648 1 98.12 242 PHE A O 1
ATOM 1981 N N . TYR A 1 243 ? -3.639 24.75 15.117 1 97.19 243 TYR A N 1
ATOM 1982 C CA . TYR A 1 243 ? -4.195 25.484 16.25 1 97.19 243 TYR A CA 1
ATOM 1983 C C . TYR A 1 243 ? -4.215 24.625 17.5 1 97.19 243 TYR A C 1
ATOM 1985 O O . TYR A 1 243 ? -3.947 25.109 18.609 1 97.19 243 TYR A O 1
ATOM 1993 N N . GLU A 1 244 ? -4.535 23.25 17.328 1 96 244 GLU A N 1
ATOM 1994 C CA . GLU A 1 244 ? -4.832 22.422 18.484 1 96 244 GLU A CA 1
ATOM 1995 C C . GLU A 1 244 ? -3.775 21.344 18.672 1 96 244 GLU A C 1
ATOM 1997 O O . GLU A 1 244 ? -3.688 20.734 19.75 1 96 244 GLU A O 1
ATOM 2002 N N . GLY A 1 245 ? -3.01 21.062 17.641 1 96.31 245 GLY A N 1
ATOM 2003 C CA . GLY A 1 245 ? -1.946 20.094 17.797 1 96.31 245 GLY A CA 1
ATOM 2004 C C . GLY A 1 245 ? -2.285 18.75 17.188 1 96.31 245 GLY A C 1
ATOM 2005 O O . GLY A 1 245 ? -3.293 18.609 16.484 1 96.31 245 GLY A O 1
ATOM 2006 N N . SER A 1 246 ? -1.487 17.75 17.469 1 97.5 246 SER A N 1
ATOM 2007 C CA . SER A 1 246 ? -1.431 16.5 16.719 1 97.5 246 SER A CA 1
ATOM 2008 C C . SER A 1 246 ? -2.598 15.586 17.062 1 97.5 246 SER A C 1
ATOM 2010 O O . SER A 1 246 ? -2.871 14.617 16.359 1 97.5 246 SER A O 1
ATOM 2012 N N . LYS A 1 247 ? -3.305 15.828 18.156 1 97.31 247 LYS A N 1
ATOM 2013 C CA . LYS A 1 247 ? -4.43 14.984 18.547 1 97.31 247 LYS A CA 1
ATOM 2014 C C . LYS A 1 247 ? -5.492 14.938 17.453 1 97.31 247 LYS A C 1
ATOM 2016 O O . LYS A 1 247 ? -6.219 13.953 17.328 1 97.31 247 LYS A O 1
ATOM 2021 N N . VAL A 1 248 ? -5.527 15.984 16.703 1 98.12 248 VAL A N 1
ATOM 2022 C CA . VAL A 1 248 ? -6.516 16.109 15.641 1 98.12 248 VAL A CA 1
ATOM 2023 C C . VAL A 1 248 ? -6.348 14.953 14.648 1 98.12 248 VAL A C 1
ATOM 2025 O O . VAL A 1 248 ? -7.324 14.469 14.078 1 98.12 248 VAL A O 1
ATOM 2028 N N . LEU A 1 249 ? -5.117 14.492 14.461 1 98.69 249 LEU A N 1
ATOM 2029 C CA . LEU A 1 249 ? -4.84 13.414 13.516 1 98.69 249 LEU A CA 1
ATOM 2030 C C . LEU A 1 249 ? -5.523 12.125 13.945 1 98.69 249 LEU A C 1
ATOM 2032 O O . LEU A 1 249 ? -6.031 11.375 13.109 1 98.69 249 LEU A O 1
ATOM 2036 N N . PHE A 1 250 ? -5.562 11.891 15.242 1 98.75 250 PHE A N 1
ATOM 2037 C CA . PHE A 1 250 ? -6.23 10.703 15.766 1 98.75 250 PHE A CA 1
ATOM 2038 C C . PHE A 1 250 ? -7.742 10.812 15.602 1 98.75 250 PHE A C 1
ATOM 2040 O O . PHE A 1 250 ? -8.414 9.82 15.328 1 98.75 250 PHE A O 1
ATOM 2047 N N . ARG A 1 251 ? -8.25 11.992 15.812 1 98.62 251 ARG A N 1
ATOM 2048 C CA . ARG A 1 251 ? -9.695 12.18 15.664 1 98.62 251 ARG A CA 1
ATOM 2049 C C . ARG A 1 251 ? -10.141 11.844 14.242 1 98.62 251 ARG A C 1
ATOM 2051 O O . ARG A 1 251 ? -11.195 11.234 14.047 1 98.62 251 ARG A O 1
ATOM 2058 N N . VAL A 1 252 ? -9.336 12.266 13.281 1 98.81 252 VAL A N 1
ATOM 2059 C CA . VAL A 1 252 ? -9.633 12 11.875 1 98.81 252 VAL A CA 1
ATOM 2060 C C . VAL A 1 252 ? -9.578 10.492 11.617 1 98.81 252 VAL A C 1
ATOM 2062 O O . VAL A 1 252 ? -10.508 9.922 11.047 1 98.81 252 VAL A O 1
ATOM 2065 N N . ALA A 1 253 ? -8.492 9.867 12.078 1 98.75 253 ALA A N 1
ATOM 2066 C CA . ALA A 1 253 ? -8.305 8.43 11.867 1 98.75 253 ALA A CA 1
ATOM 2067 C C . ALA A 1 253 ? -9.445 7.629 12.492 1 98.75 253 ALA A C 1
ATOM 2069 O O . ALA A 1 253 ? -10.016 6.742 11.844 1 98.75 253 ALA A O 1
ATOM 2070 N N . LEU A 1 254 ? -9.789 7.977 13.727 1 98.62 254 LEU A N 1
ATOM 2071 C CA . LEU A 1 254 ? -10.859 7.285 14.438 1 98.62 254 LEU A CA 1
ATOM 2072 C C . LEU A 1 254 ? -12.188 7.457 13.711 1 98.62 254 LEU A C 1
ATOM 2074 O O . LEU A 1 254 ? -12.961 6.504 13.594 1 98.62 254 LEU A O 1
ATOM 2078 N N . THR A 1 255 ? -12.43 8.609 13.234 1 98.75 255 THR A N 1
ATOM 2079 C CA . THR A 1 255 ? -13.688 8.875 12.555 1 98.75 255 THR A CA 1
ATOM 2080 C C . THR A 1 255 ? -13.797 8.047 11.273 1 98.75 255 THR A C 1
ATOM 2082 O O . THR A 1 255 ? -14.859 7.484 10.984 1 98.75 255 THR A O 1
ATOM 2085 N N . LEU A 1 256 ? -12.711 7.965 10.492 1 98.62 256 LEU A N 1
ATOM 2086 C CA . LEU A 1 256 ? -12.695 7.148 9.289 1 98.62 256 LEU A CA 1
ATOM 2087 C C . LEU A 1 256 ? -13 5.691 9.609 1 98.62 256 LEU A C 1
ATOM 2089 O O . LEU A 1 256 ? -13.805 5.051 8.93 1 98.62 256 LEU A O 1
ATOM 2093 N N . VAL A 1 257 ? -12.406 5.203 10.688 1 98.5 257 VAL A N 1
ATOM 2094 C CA . VAL A 1 257 ? -12.555 3.799 11.055 1 98.5 257 VAL A CA 1
ATOM 2095 C C . VAL A 1 257 ? -13.953 3.551 11.609 1 98.5 257 VAL A C 1
ATOM 2097 O O . VAL A 1 257 ? -14.633 2.613 11.188 1 98.5 257 VAL A O 1
ATOM 2100 N N . LEU A 1 258 ? -14.422 4.418 12.539 1 98.31 258 LEU A N 1
ATOM 2101 C CA . LEU A 1 258 ? -15.703 4.234 13.203 1 98.31 258 LEU A CA 1
ATOM 2102 C C . LEU A 1 258 ? -16.859 4.402 12.219 1 98.31 258 LEU A C 1
ATOM 2104 O O . LEU A 1 258 ? -17.828 3.641 12.25 1 98.31 258 LEU A O 1
ATOM 2108 N N . HIS A 1 259 ? -16.75 5.379 11.352 1 97.94 259 HIS A N 1
ATOM 2109 C CA . HIS A 1 259 ? -17.797 5.656 10.391 1 97.94 259 HIS A CA 1
ATOM 2110 C C . HIS A 1 259 ? -17.984 4.492 9.422 1 97.94 259 HIS A C 1
ATOM 2112 O O . HIS A 1 259 ? -19.094 4.25 8.938 1 97.94 259 HIS A O 1
ATOM 2118 N N . HIS A 1 260 ? -16.953 3.748 9.102 1 97.44 260 HIS A N 1
ATOM 2119 C CA . HIS A 1 260 ? -16.984 2.674 8.109 1 97.44 260 HIS A CA 1
ATOM 2120 C C . HIS A 1 260 ? -16.781 1.314 8.773 1 97.44 260 HIS A C 1
ATOM 2122 O O . HIS A 1 260 ? -16.266 0.385 8.141 1 97.44 260 HIS A O 1
ATOM 2128 N N . GLN A 1 261 ? -17.062 1.138 10.055 1 97.62 261 GLN A N 1
ATOM 2129 C CA . GLN A 1 261 ? -16.75 -0.076 10.797 1 97.62 261 GLN A CA 1
ATOM 2130 C C . GLN A 1 261 ? -17.438 -1.292 10.188 1 97.62 261 GLN A C 1
ATOM 2132 O O . GLN A 1 261 ? -16.844 -2.377 10.133 1 97.62 261 GLN A O 1
ATOM 2137 N N . GLN A 1 262 ? -18.672 -1.147 9.641 1 96 262 GLN A N 1
ATOM 2138 C CA . GLN A 1 262 ? -19.391 -2.275 9.047 1 96 262 GLN A CA 1
ATOM 2139 C C . GLN A 1 262 ? -18.688 -2.766 7.785 1 96 262 GLN A C 1
ATOM 2141 O O . GLN A 1 262 ? -18.578 -3.973 7.555 1 96 262 GLN A O 1
ATOM 2146 N N . GLU A 1 263 ? -18.234 -1.833 6.992 1 94.38 263 GLU A N 1
ATOM 2147 C CA . GLU A 1 263 ? -17.5 -2.184 5.777 1 94.38 263 GLU A CA 1
ATOM 2148 C C . GLU A 1 263 ? -16.188 -2.887 6.113 1 94.38 263 GLU A C 1
ATOM 2150 O O . GLU A 1 263 ? -15.828 -3.869 5.465 1 94.38 263 GLU A O 1
ATOM 2155 N N . ILE A 1 264 ? -15.469 -2.422 7.113 1 96.5 264 ILE A N 1
ATOM 2156 C CA . ILE A 1 264 ? -14.188 -2.984 7.527 1 96.5 264 ILE A CA 1
ATOM 2157 C C . ILE A 1 264 ? -14.391 -4.418 8.016 1 96.5 264 ILE A C 1
ATOM 2159 O O . ILE A 1 264 ? -13.625 -5.312 7.66 1 96.5 264 ILE A O 1
ATOM 2163 N N . LEU A 1 265 ? -15.461 -4.684 8.758 1 95.44 265 LEU A N 1
ATOM 2164 C CA . LEU A 1 265 ? -15.711 -5.973 9.383 1 95.44 265 LEU A CA 1
ATOM 2165 C C . LEU A 1 265 ? -16.094 -7.02 8.344 1 95.44 265 LEU A C 1
ATOM 2167 O O . LEU A 1 265 ? -16.109 -8.219 8.633 1 95.44 265 LEU A O 1
ATOM 2171 N N . ARG A 1 266 ? -16.328 -6.605 7.109 1 89.19 266 ARG A N 1
ATOM 2172 C CA . ARG A 1 266 ? -16.672 -7.527 6.031 1 89.19 266 ARG A CA 1
ATOM 2173 C C . ARG A 1 266 ? -15.414 -8.07 5.359 1 89.19 266 ARG A C 1
ATOM 2175 O O . ARG A 1 266 ? -15.484 -9.016 4.574 1 89.19 266 ARG A O 1
ATOM 2182 N N . ALA A 1 267 ? -14.289 -7.465 5.672 1 90.62 267 ALA A N 1
ATOM 2183 C CA . ALA A 1 267 ? -13.047 -7.914 5.059 1 90.62 267 ALA A CA 1
ATOM 2184 C C . ALA A 1 267 ? -12.727 -9.352 5.461 1 90.62 267 ALA A C 1
ATOM 2186 O O . ALA A 1 267 ? -12.922 -9.742 6.613 1 90.62 267 ALA A O 1
ATOM 2187 N N . ARG A 1 268 ? -12.227 -10.195 4.512 1 85.19 268 ARG A N 1
ATOM 2188 C CA . ARG A 1 268 ? -12.047 -11.625 4.734 1 85.19 268 ARG A CA 1
ATOM 2189 C C . ARG A 1 268 ? -10.57 -12 4.688 1 85.19 268 ARG A C 1
ATOM 2191 O O . ARG A 1 268 ? -10.195 -13.117 5.059 1 85.19 268 ARG A O 1
ATOM 2198 N N . CYS A 1 269 ? -9.789 -11.148 4.191 1 89.38 269 CYS A N 1
ATOM 2199 C CA . CYS A 1 269 ? -8.359 -11.391 4.074 1 89.38 269 CYS A CA 1
ATOM 2200 C C . CYS A 1 269 ? -7.582 -10.078 4.113 1 89.38 269 CYS A C 1
ATOM 2202 O O . CYS A 1 269 ? -8.18 -9 4.098 1 89.38 269 CYS A O 1
ATOM 2204 N N . LEU A 1 270 ? -6.309 -10.125 4.152 1 89.44 270 LEU A N 1
ATOM 2205 C CA . LEU A 1 270 ? -5.434 -8.969 4.309 1 89.44 270 LEU A CA 1
ATOM 2206 C C . LEU A 1 270 ? -5.59 -8 3.139 1 89.44 270 LEU A C 1
ATOM 2208 O O . LEU A 1 270 ? -5.785 -6.801 3.34 1 89.44 270 LEU A O 1
ATOM 2212 N N . PRO A 1 271 ? -5.582 -8.453 1.866 1 88.94 271 PRO A N 1
ATOM 2213 C CA . PRO A 1 271 ? -5.77 -7.52 0.754 1 88.94 271 PRO A CA 1
ATOM 2214 C C . PRO A 1 271 ? -7.129 -6.828 0.787 1 88.94 271 PRO A C 1
ATOM 2216 O O . PRO A 1 271 ? -7.238 -5.656 0.421 1 88.94 271 PRO A O 1
ATOM 2219 N N . ASP A 1 272 ? -8.133 -7.582 1.246 1 89.44 272 ASP A N 1
ATOM 2220 C CA . ASP A 1 272 ? -9.461 -6.992 1.396 1 89.44 272 ASP A CA 1
ATOM 2221 C C . ASP A 1 272 ? -9.438 -5.82 2.375 1 89.44 272 ASP A C 1
ATOM 2223 O O . ASP A 1 272 ? -10.055 -4.785 2.129 1 89.44 272 ASP A O 1
ATOM 2227 N N . LEU A 1 273 ? -8.766 -6.117 3.426 1 92.69 273 LEU A N 1
ATOM 2228 C CA . LEU A 1 273 ? -8.68 -5.098 4.465 1 92.69 273 LEU A CA 1
ATOM 2229 C C . LEU A 1 273 ? -7.934 -3.867 3.953 1 92.69 273 LEU A C 1
ATOM 2231 O O . LEU A 1 273 ? -8.359 -2.734 4.184 1 92.69 273 LEU A O 1
ATOM 2235 N N . CYS A 1 274 ? -6.824 -4.074 3.338 1 91.38 274 CYS A N 1
ATOM 2236 C CA . CYS A 1 274 ? -6.047 -2.975 2.777 1 91.38 274 CYS A CA 1
ATOM 2237 C C . CYS A 1 274 ? -6.879 -2.178 1.778 1 91.38 274 CYS A C 1
ATOM 2239 O O . CYS A 1 274 ? -6.867 -0.945 1.798 1 91.38 274 CYS A O 1
ATOM 2241 N N . GLN A 1 275 ? -7.594 -2.857 0.945 1 89.75 275 GLN A N 1
ATOM 2242 C CA . GLN A 1 275 ? -8.453 -2.207 -0.042 1 89.75 275 GLN A CA 1
ATOM 2243 C C . GLN A 1 275 ? -9.555 -1.398 0.634 1 89.75 275 GLN A C 1
ATOM 2245 O O . GLN A 1 275 ? -9.891 -0.302 0.182 1 89.75 275 GLN A O 1
ATOM 2250 N N . CYS A 1 276 ? -10.078 -2.01 1.598 1 93.56 276 CYS A N 1
ATOM 2251 C CA . CYS A 1 276 ? -11.125 -1.325 2.352 1 93.56 276 CYS A CA 1
ATOM 2252 C C . CYS A 1 276 ? -10.617 -0.001 2.908 1 93.56 276 CYS A C 1
ATOM 2254 O O . CYS A 1 276 ? -11.281 1.028 2.779 1 93.56 276 CYS A O 1
ATOM 2256 N N . PHE A 1 277 ? -9.422 0.025 3.461 1 95.94 277 PHE A N 1
ATOM 2257 C CA . PHE A 1 277 ? -8.859 1.223 4.074 1 95.94 277 PHE A CA 1
ATOM 2258 C C . PHE A 1 277 ? -8.492 2.254 3.016 1 95.94 277 PHE A C 1
ATOM 2260 O O . PHE A 1 277 ? -8.492 3.457 3.287 1 95.94 277 PHE A O 1
ATOM 2267 N N . ARG A 1 278 ? -8.203 1.823 1.869 1 91.75 278 ARG A N 1
ATOM 2268 C CA . ARG A 1 278 ? -8.016 2.762 0.769 1 91.75 278 ARG A CA 1
ATOM 2269 C C . ARG A 1 278 ? -9.336 3.4 0.356 1 91.75 278 ARG A C 1
ATOM 2271 O O . ARG A 1 278 ? -9.391 4.594 0.055 1 91.75 278 ARG A O 1
ATOM 2278 N N . HIS A 1 279 ? -10.359 2.645 0.419 1 91.31 279 HIS A N 1
ATOM 2279 C CA . HIS A 1 279 ? -11.672 3.074 -0.046 1 91.31 279 HIS A CA 1
ATOM 2280 C C . HIS A 1 279 ? -12.32 4.043 0.94 1 91.31 279 HIS A C 1
ATOM 2282 O O . HIS A 1 279 ? -12.984 4.996 0.533 1 91.31 279 HIS A O 1
ATOM 2288 N N . ILE A 1 280 ? -12.07 3.807 2.115 1 95.19 280 ILE A N 1
ATOM 2289 C CA . ILE A 1 280 ? -12.812 4.57 3.111 1 95.19 280 ILE A CA 1
ATOM 2290 C C . ILE A 1 280 ? -12.305 6.008 3.145 1 95.19 280 ILE A C 1
ATOM 2292 O O . ILE A 1 280 ? -12.938 6.887 3.738 1 95.19 280 ILE A O 1
ATOM 2296 N N . THR A 1 281 ? -11.117 6.242 2.645 1 95.56 281 THR A N 1
ATOM 2297 C CA . THR A 1 281 ? -10.57 7.594 2.623 1 95.56 281 THR A CA 1
ATOM 2298 C C . THR A 1 281 ? -11.055 8.359 1.395 1 95.56 281 THR A C 1
ATOM 2300 O O . THR A 1 281 ? -10.922 9.578 1.32 1 95.56 281 THR A O 1
ATOM 2303 N N . GLY A 1 282 ? -11.586 7.516 0.518 1 86.31 282 GLY A N 1
ATOM 2304 C CA . GLY A 1 282 ? -12.133 8.102 -0.698 1 86.31 282 GLY A CA 1
ATOM 2305 C C . GLY A 1 282 ? -13.641 8.023 -0.771 1 86.31 282 GLY A C 1
ATOM 2306 O O . GLY A 1 282 ? -14.281 7.395 0.074 1 86.31 282 GLY A O 1
ATOM 2307 N N . GLY A 1 283 ? -14.445 8.914 -1.066 1 86.56 283 GLY A N 1
ATOM 2308 C CA . GLY A 1 283 ? -15.891 8.852 -1.223 1 86.56 283 GLY A CA 1
ATOM 2309 C C . GLY A 1 283 ? -16.594 10.148 -0.833 1 86.56 283 GLY A C 1
ATOM 2310 O O . GLY A 1 283 ? -15.93 11.156 -0.58 1 86.56 283 GLY A O 1
ATOM 2311 N N . ALA A 1 284 ? -17.812 9.883 -0.794 1 90.69 284 ALA A N 1
ATOM 2312 C CA . ALA A 1 284 ? -18.656 11.055 -0.558 1 90.69 284 ALA A CA 1
ATOM 2313 C C . ALA A 1 284 ? -18.469 11.594 0.859 1 90.69 284 ALA A C 1
ATOM 2315 O O . ALA A 1 284 ? -18.516 12.805 1.087 1 90.69 284 ALA A O 1
ATOM 2316 N N . PHE A 1 285 ? -18.188 10.703 1.717 1 94.94 285 PHE A N 1
ATOM 2317 C CA . PHE A 1 285 ? -18.062 11.086 3.117 1 94.94 285 PHE A CA 1
ATOM 2318 C C . PHE A 1 285 ? -16.875 12.023 3.314 1 94.94 285 PHE A C 1
ATOM 2320 O O . PHE A 1 285 ? -17 13.07 3.957 1 94.94 285 PHE A O 1
ATOM 2327 N N . SER A 1 286 ? -15.688 11.625 2.791 1 95.25 286 SER A N 1
ATOM 2328 C CA . SER A 1 286 ? -14.492 12.438 2.955 1 95.25 286 SER A CA 1
ATOM 2329 C C . SER A 1 286 ? -14.523 13.664 2.055 1 95.25 286 SER A C 1
ATOM 2331 O O . SER A 1 286 ? -13.883 14.672 2.348 1 95.25 286 SER A O 1
ATOM 2333 N N . LEU A 1 287 ? -15.273 13.648 0.966 1 94.69 287 LEU A N 1
ATOM 2334 C CA . LEU A 1 287 ? -15.383 14.758 0.03 1 94.69 287 LEU A CA 1
ATOM 2335 C C . LEU A 1 287 ? -16.188 15.906 0.636 1 94.69 287 LEU A C 1
ATOM 2337 O O . LEU A 1 287 ? -15.883 17.078 0.407 1 94.69 287 LEU A O 1
ATOM 2341 N N . ASP A 1 288 ? -17.219 15.523 1.352 1 94.81 288 ASP A N 1
ATOM 2342 C CA . ASP A 1 288 ? -18 16.531 2.064 1 94.81 288 ASP A CA 1
ATOM 2343 C C . ASP A 1 288 ? -17.234 17.047 3.295 1 94.81 288 ASP A C 1
ATOM 2345 O O . ASP A 1 288 ? -17.562 16.656 4.422 1 94.81 288 ASP A O 1
ATOM 2349 N N . CYS A 1 289 ? -16.359 17.969 3.039 1 94.75 289 CYS A N 1
ATOM 2350 C CA . CYS A 1 289 ? -15.398 18.375 4.055 1 94.75 289 CYS A CA 1
ATOM 2351 C C . CYS A 1 289 ? -16.094 18.984 5.262 1 94.75 289 CYS A C 1
ATOM 2353 O O . CYS A 1 289 ? -15.664 18.812 6.398 1 94.75 289 CYS A O 1
ATOM 2355 N N . HIS A 1 290 ? -17.219 19.688 5.07 1 94.25 290 HIS A N 1
ATOM 2356 C CA . HIS A 1 290 ? -17.906 20.344 6.184 1 94.25 290 HIS A CA 1
ATOM 2357 C C . HIS A 1 290 ? -18.5 19.312 7.137 1 94.25 290 HIS A C 1
ATOM 2359 O O . HIS A 1 290 ? -18.266 19.359 8.344 1 94.25 290 HIS A O 1
ATOM 2365 N N . SER A 1 291 ? -19.281 18.406 6.59 1 95.38 291 SER A N 1
ATOM 2366 C CA . SER A 1 291 ? -19.875 17.359 7.402 1 95.38 291 SER A CA 1
ATOM 2367 C C . SER A 1 291 ? -18.812 16.469 8.031 1 95.38 291 SER A C 1
ATOM 2369 O O . SER A 1 291 ? -18.938 16.047 9.18 1 95.38 291 SER A O 1
ATOM 2371 N N . PHE A 1 292 ? -17.828 16.203 7.297 1 98 292 PHE A N 1
ATOM 2372 C CA . PHE A 1 292 ? -16.719 15.375 7.777 1 98 292 PHE A CA 1
ATOM 2373 C C . PHE A 1 292 ? -16.078 16 9.008 1 98 292 PHE A C 1
ATOM 2375 O O . PHE A 1 292 ? -15.859 15.328 10.016 1 98 292 PHE A O 1
ATOM 2382 N N . MET A 1 293 ? -15.789 17.297 8.938 1 97.88 293 MET A N 1
ATOM 2383 C CA . MET A 1 293 ? -15.125 18 10.031 1 97.88 293 MET A CA 1
ATOM 2384 C C . MET A 1 293 ? -16.016 18.047 11.266 1 97.88 293 MET A C 1
ATOM 2386 O O . MET A 1 293 ? -15.523 17.984 12.398 1 97.88 293 MET A O 1
ATOM 2390 N N . GLN A 1 294 ? -17.281 18.125 11.086 1 97.06 294 GLN A N 1
ATOM 2391 C CA . GLN A 1 294 ? -18.188 18.062 12.227 1 97.06 294 GLN A CA 1
ATOM 2392 C C . GLN A 1 294 ? -18.109 16.703 12.906 1 97.06 294 GLN A C 1
ATOM 2394 O O . GLN A 1 294 ? -18.094 16.609 14.141 1 97.06 294 GLN A O 1
ATOM 2399 N N . LYS A 1 295 ? -17.984 15.695 12.133 1 98.12 295 LYS A N 1
ATOM 2400 C CA . LYS A 1 295 ? -17.984 14.328 12.641 1 98.12 295 LYS A CA 1
ATOM 2401 C C . LYS A 1 295 ? -16.703 14 13.391 1 98.12 295 LYS A C 1
ATOM 2403 O O . LYS A 1 295 ? -16.703 13.227 14.344 1 98.12 295 LYS A O 1
ATOM 2408 N N . ILE A 1 296 ? -15.547 14.57 13.016 1 98.19 296 ILE A N 1
ATOM 2409 C CA . ILE A 1 296 ? -14.297 14.211 13.672 1 98.19 296 ILE A CA 1
ATOM 2410 C C . ILE A 1 296 ? -14.312 14.703 15.125 1 98.19 296 ILE A C 1
ATOM 2412 O O . ILE A 1 296 ? -13.531 14.227 15.953 1 98.19 296 ILE A O 1
ATOM 2416 N N . PHE A 1 297 ? -15.203 15.641 15.461 1 97.19 297 PHE A N 1
ATOM 2417 C CA . PHE A 1 297 ? -15.266 16.156 16.828 1 97.19 297 PHE A CA 1
ATOM 2418 C C . PHE A 1 297 ? -16.438 15.539 17.578 1 97.19 297 PHE A C 1
ATOM 2420 O O . PHE A 1 297 ? -16.625 15.797 18.766 1 97.19 297 PHE A O 1
ATOM 2427 N N . SER A 1 298 ? -17.219 14.68 16.938 1 97.06 298 SER A N 1
ATOM 2428 C CA . SER A 1 298 ? -18.359 14.062 17.609 1 97.06 298 SER A CA 1
ATOM 2429 C C . SER A 1 298 ? -18.219 12.547 17.672 1 97.06 298 SER A C 1
ATOM 2431 O O . SER A 1 298 ? -18.297 11.953 18.75 1 97.06 298 SER A O 1
ATOM 2433 N N . GLU A 1 299 ? -17.859 11.883 16.609 1 96.44 299 GLU A N 1
ATOM 2434 C CA . GLU A 1 299 ? -17.906 10.43 16.484 1 96.44 299 GLU A CA 1
ATOM 2435 C C . GLU A 1 299 ? -16.875 9.766 17.406 1 96.44 299 GLU A C 1
ATOM 2437 O O . GLU A 1 299 ? -17.172 8.758 18.047 1 96.44 299 GLU A O 1
ATOM 2442 N N . PRO A 1 300 ? -15.672 10.258 17.5 1 96.69 300 PRO A N 1
ATOM 2443 C CA . PRO A 1 300 ? -14.695 9.602 18.375 1 96.69 300 PRO A CA 1
ATOM 2444 C C . PRO A 1 300 ? -15.039 9.758 19.859 1 96.69 300 PRO A C 1
ATOM 2446 O O . PRO A 1 300 ? -14.531 9 20.688 1 96.69 300 PRO A O 1
ATOM 2449 N N . GLY A 1 301 ? -15.891 10.789 20.172 1 94.69 301 GLY A N 1
ATOM 2450 C CA . GLY A 1 301 ? -16.141 11.094 21.578 1 94.69 301 GLY A CA 1
ATOM 2451 C C . GLY A 1 301 ? -14.984 11.797 22.25 1 94.69 301 GLY A C 1
ATOM 2452 O O . GLY A 1 301 ? -14.227 12.523 21.609 1 94.69 301 GLY A O 1
ATOM 2453 N N . SER A 1 302 ? -14.898 11.602 23.547 1 93.06 302 SER A N 1
ATOM 2454 C CA . SER A 1 302 ? -13.859 12.297 24.312 1 93.06 302 SER A CA 1
ATOM 2455 C C . SER A 1 302 ? -12.477 11.742 24 1 93.06 302 SER A C 1
ATOM 2457 O O . SER A 1 302 ? -12.289 10.523 23.953 1 93.06 302 SER A O 1
ATOM 2459 N N . LEU A 1 303 ? -11.578 12.57 23.719 1 95.56 303 LEU A N 1
ATOM 2460 C CA . LEU A 1 303 ? -10.18 12.242 23.453 1 95.56 303 LEU A CA 1
ATOM 2461 C C . LEU A 1 303 ? -9.258 13.328 24 1 95.56 303 LEU A C 1
ATOM 2463 O O . LEU A 1 303 ? -8.828 14.211 23.25 1 95.56 303 LEU A O 1
ATOM 2467 N N . SER A 1 304 ? -8.859 13.188 25.234 1 94.12 304 SER A N 1
ATOM 2468 C CA . SER A 1 304 ? -8.039 14.219 25.859 1 94.12 304 SER A CA 1
ATOM 2469 C C . SER A 1 304 ? -6.566 14.062 25.484 1 94.12 304 SER A C 1
ATOM 2471 O O . SER A 1 304 ? -6.117 12.961 25.172 1 94.12 304 SER A O 1
ATOM 2473 N N . MET A 1 305 ? -5.887 15.125 25.594 1 93.62 305 MET A N 1
ATOM 2474 C CA . MET A 1 305 ? -4.445 15.086 25.375 1 93.62 305 MET A CA 1
ATOM 2475 C C . MET A 1 305 ? -3.756 14.219 26.422 1 93.62 305 MET A C 1
ATOM 2477 O O . MET A 1 305 ? -2.76 13.555 26.125 1 93.62 305 MET A O 1
ATOM 2481 N N . THR A 1 306 ? -4.277 14.211 27.578 1 95.25 306 THR A N 1
ATOM 2482 C CA . THR A 1 306 ? -3.729 13.391 28.656 1 95.25 306 THR A CA 1
ATOM 2483 C C . THR A 1 306 ? -3.789 11.906 28.281 1 95.25 306 THR A C 1
ATOM 2485 O O . THR A 1 306 ? -2.816 11.18 28.469 1 95.25 306 THR A O 1
ATOM 2488 N N . THR A 1 307 ? -4.938 11.516 27.766 1 95.88 307 THR A N 1
ATOM 2489 C CA . THR A 1 307 ? -5.105 10.125 27.344 1 95.88 307 THR A CA 1
ATOM 2490 C C . THR A 1 307 ? -4.125 9.773 26.234 1 95.88 307 THR A C 1
ATOM 2492 O O . THR A 1 307 ? -3.49 8.719 26.266 1 95.88 307 THR A O 1
ATOM 2495 N N . VAL A 1 308 ? -4 10.625 25.234 1 97.25 308 VAL A N 1
ATOM 2496 C CA . VAL A 1 308 ? -3.119 10.391 24.094 1 97.25 308 VAL A CA 1
ATOM 2497 C C . VAL A 1 308 ? -1.669 10.32 24.562 1 97.25 308 VAL A C 1
ATOM 2499 O O . VAL A 1 308 ? -0.92 9.43 24.156 1 97.25 308 VAL A O 1
ATOM 2502 N N . ASP A 1 309 ? -1.309 11.195 25.484 1 97.31 309 ASP A N 1
ATOM 2503 C CA . ASP A 1 309 ? 0.063 11.242 25.984 1 97.31 309 ASP A CA 1
ATOM 2504 C C . ASP A 1 309 ? 0.391 9.992 26.797 1 97.31 309 ASP A C 1
ATOM 2506 O O . ASP A 1 309 ? 1.499 9.453 26.703 1 97.31 309 ASP A O 1
ATOM 2510 N N . LYS A 1 310 ? -0.539 9.578 27.594 1 97.88 310 LYS A N 1
ATOM 2511 C CA . LYS A 1 310 ? -0.35 8.352 28.359 1 97.88 310 LYS A CA 1
ATOM 2512 C C . LYS A 1 310 ? -0.159 7.148 27.438 1 97.88 310 LYS A C 1
ATOM 2514 O O . LYS A 1 310 ? 0.7 6.301 27.688 1 97.88 310 LYS A O 1
ATOM 2519 N N . LEU A 1 311 ? -0.991 7.062 26.438 1 98.12 311 LEU A N 1
ATOM 2520 C CA . LEU A 1 311 ? -0.876 5.973 25.469 1 98.12 311 LEU A CA 1
ATOM 2521 C C . LEU A 1 311 ? 0.453 6.047 24.719 1 98.12 311 LEU A C 1
ATOM 2523 O O . LEU A 1 311 ? 1.09 5.016 24.484 1 98.12 311 LEU A O 1
ATOM 2527 N N . ARG A 1 312 ? 0.86 7.25 24.328 1 98.12 312 ARG A N 1
ATOM 2528 C CA . ARG A 1 312 ? 2.145 7.426 23.656 1 98.12 312 ARG A CA 1
ATOM 2529 C C . ARG A 1 312 ? 3.291 6.926 24.531 1 98.12 312 ARG A C 1
ATOM 2531 O O . ARG A 1 312 ? 4.176 6.211 24.047 1 98.12 312 ARG A O 1
ATOM 2538 N N . ASP A 1 313 ? 3.246 7.285 25.797 1 98.06 313 ASP A N 1
ATOM 2539 C CA . ASP A 1 313 ? 4.301 6.871 26.719 1 98.06 313 ASP A CA 1
ATOM 2540 C C . ASP A 1 313 ? 4.359 5.352 26.828 1 98.06 313 ASP A C 1
ATOM 2542 O O . ASP A 1 313 ? 5.441 4.758 26.797 1 98.06 313 ASP A O 1
ATOM 2546 N N . ARG A 1 314 ? 3.27 4.797 26.969 1 97.81 314 ARG A N 1
ATOM 2547 C CA . ARG A 1 314 ? 3.186 3.346 27.109 1 97.81 314 ARG A CA 1
ATOM 2548 C C . ARG A 1 314 ? 3.66 2.646 25.844 1 97.81 314 ARG A C 1
ATOM 2550 O O . ARG A 1 314 ? 4.449 1.702 25.906 1 97.81 314 ARG A O 1
ATOM 2557 N N . CYS A 1 315 ? 3.145 3.027 24.688 1 96.5 315 CYS A N 1
ATOM 2558 C CA . CYS A 1 315 ? 3.477 2.414 23.406 1 96.5 315 CYS A CA 1
ATOM 2559 C C . CYS A 1 315 ? 4.953 2.594 23.078 1 96.5 315 CYS A C 1
ATOM 2561 O O . CYS A 1 315 ? 5.598 1.679 22.562 1 96.5 315 CYS A O 1
ATOM 2563 N N . ARG A 1 316 ? 5.418 3.797 23.375 1 95.94 316 ARG A N 1
ATOM 2564 C CA . ARG A 1 316 ? 6.828 4.074 23.109 1 95.94 316 ARG A CA 1
ATOM 2565 C C . ARG A 1 316 ? 7.73 3.154 23.922 1 95.94 316 ARG A C 1
ATOM 2567 O O . ARG A 1 316 ? 8.711 2.623 23.391 1 95.94 316 ARG A O 1
ATOM 2574 N N . LYS A 1 317 ? 7.422 2.938 25.172 1 96.38 317 LYS A N 1
ATOM 2575 C CA . LYS A 1 317 ? 8.18 2.037 26.031 1 96.38 317 LYS A CA 1
ATOM 2576 C C . LYS A 1 317 ? 8.156 0.608 25.5 1 96.38 317 LYS A C 1
ATOM 2578 O O . LYS A 1 317 ? 9.18 -0.078 25.5 1 96.38 317 LYS A O 1
ATOM 2583 N N . GLN A 1 318 ? 7.051 0.2 25.094 1 93.81 318 GLN A N 1
ATOM 2584 C CA . GLN A 1 318 ? 6.895 -1.151 24.562 1 93.81 318 GLN A CA 1
ATOM 2585 C C . GLN A 1 318 ? 7.727 -1.35 23.297 1 93.81 318 GLN A C 1
ATOM 2587 O O . GLN A 1 318 ? 8.352 -2.398 23.109 1 93.81 318 GLN A O 1
ATOM 2592 N N . ILE A 1 319 ? 7.715 -0.361 22.422 1 91.12 319 ILE A N 1
ATOM 2593 C CA . ILE A 1 319 ? 8.461 -0.431 21.156 1 91.12 319 ILE A CA 1
ATOM 2594 C C . ILE A 1 319 ? 9.953 -0.505 21.453 1 91.12 319 ILE A C 1
ATOM 2596 O O . ILE A 1 319 ? 10.68 -1.294 20.844 1 91.12 319 ILE A O 1
ATOM 2600 N N . GLN A 1 320 ? 10.398 0.294 22.375 1 90.94 320 GLN A N 1
ATOM 2601 C CA . GLN A 1 320 ? 11.812 0.322 22.734 1 90.94 320 GLN A CA 1
ATOM 2602 C C . GLN A 1 320 ? 12.242 -0.984 23.391 1 90.94 320 GLN A C 1
ATOM 2604 O O . GLN A 1 320 ? 13.367 -1.446 23.188 1 90.94 320 GLN A O 1
ATOM 2609 N N . GLU A 1 321 ? 11.398 -1.614 24.141 1 89 321 GLU A N 1
ATOM 2610 C CA . GLU A 1 321 ? 11.672 -2.9 24.781 1 89 321 GLU A CA 1
ATOM 2611 C C . GLU A 1 321 ? 11.75 -4.02 23.734 1 89 321 GLU A C 1
ATOM 2613 O O . GLU A 1 321 ? 12.586 -4.918 23.844 1 89 321 GLU A O 1
ATOM 2618 N N . ASP A 1 322 ? 10.906 -3.965 22.766 1 81.62 322 ASP A N 1
ATOM 2619 C CA . ASP A 1 322 ? 10.883 -4.977 21.719 1 81.62 322 ASP A CA 1
ATOM 2620 C C . ASP A 1 322 ? 12.125 -4.879 20.828 1 81.62 322 ASP A C 1
ATOM 2622 O O . ASP A 1 322 ? 12.555 -5.875 20.234 1 81.62 322 ASP A O 1
ATOM 2626 N N . GLU A 1 323 ? 12.68 -3.705 20.625 1 76.38 323 GLU A N 1
ATOM 2627 C CA . GLU A 1 323 ? 13.836 -3.479 19.766 1 76.38 323 GLU A CA 1
ATOM 2628 C C . GLU A 1 323 ? 15.141 -3.729 20.5 1 76.38 323 GLU A C 1
ATOM 2630 O O . GLU A 1 323 ? 16.203 -3.805 19.891 1 76.38 323 GLU A O 1
ATOM 2635 N N . SER A 1 324 ? 15.141 -3.795 21.828 1 69.56 324 SER A N 1
ATOM 2636 C CA . SER A 1 324 ? 16.328 -4.102 22.625 1 69.56 324 SER A CA 1
ATOM 2637 C C . SER A 1 324 ? 16.547 -5.605 22.734 1 69.56 324 SER A C 1
ATOM 2639 O O . SER A 1 324 ? 15.578 -6.379 22.703 1 69.56 324 SER A O 1
ATOM 2641 N N . ARG B 1 1 ? -1.541 1.189 -27.594 1 85.88 1 ARG B N 1
ATOM 2642 C CA . ARG B 1 1 ? -0.545 0.124 -27.641 1 85.88 1 ARG B CA 1
ATOM 2643 C C . ARG B 1 1 ? -0.888 -0.984 -26.656 1 85.88 1 ARG B C 1
ATOM 2645 O O . ARG B 1 1 ? -1.162 -0.715 -25.484 1 85.88 1 ARG B O 1
ATOM 2652 N N . ILE B 1 2 ? -1.037 -2.254 -27.219 1 89.31 2 ILE B N 1
ATOM 2653 C CA . ILE B 1 2 ? -1.598 -3.402 -26.516 1 89.31 2 ILE B CA 1
ATOM 2654 C C . ILE B 1 2 ? -0.663 -4.602 -26.656 1 89.31 2 ILE B C 1
ATOM 2656 O O . ILE B 1 2 ? -0.126 -4.852 -27.75 1 89.31 2 ILE B O 1
ATOM 2660 N N . ASP B 1 3 ? -0.376 -5.309 -25.641 1 91.56 3 ASP B N 1
ATOM 2661 C CA . ASP B 1 3 ? 0.458 -6.504 -25.719 1 91.56 3 ASP B CA 1
ATOM 2662 C C . ASP B 1 3 ? -0.359 -7.719 -26.141 1 91.56 3 ASP B C 1
ATOM 2664 O O . ASP B 1 3 ? -1.571 -7.621 -26.344 1 91.56 3 ASP B O 1
ATOM 2668 N N . PRO B 1 4 ? 0.273 -8.883 -26.312 1 89.25 4 PRO B N 1
ATOM 2669 C CA . PRO B 1 4 ? -0.412 -10.062 -26.859 1 89.25 4 PRO B CA 1
ATOM 2670 C C . PRO B 1 4 ? -1.453 -10.633 -25.906 1 89.25 4 PRO B C 1
ATOM 2672 O O . PRO B 1 4 ? -2.287 -11.445 -26.312 1 89.25 4 PRO B O 1
ATOM 2675 N N . TYR B 1 5 ? -1.457 -10.211 -24.734 1 92.25 5 TYR B N 1
ATOM 2676 C CA . TYR B 1 5 ? -2.375 -10.734 -23.734 1 92.25 5 TYR B CA 1
ATOM 2677 C C . TYR B 1 5 ? -3.547 -9.789 -23.516 1 92.25 5 TYR B C 1
ATOM 2679 O O . TYR B 1 5 ? -4.438 -10.062 -22.719 1 92.25 5 TYR B O 1
ATOM 2687 N N . GLY B 1 6 ? -3.531 -8.648 -24.203 1 91.12 6 GLY B N 1
ATOM 2688 C CA . GLY B 1 6 ? -4.648 -7.715 -24.172 1 91.12 6 GLY B CA 1
ATOM 2689 C C . GLY B 1 6 ? -4.426 -6.539 -23.25 1 91.12 6 GLY B C 1
ATOM 2690 O O . GLY B 1 6 ? -5.32 -5.711 -23.062 1 91.12 6 GLY B O 1
ATOM 2691 N N . PHE B 1 7 ? -3.275 -6.422 -22.688 1 93 7 PHE B N 1
ATOM 2692 C CA . PHE B 1 7 ? -3.008 -5.348 -21.75 1 93 7 PHE B CA 1
ATOM 2693 C C . PHE B 1 7 ? -2.498 -4.105 -22.469 1 93 7 PHE B C 1
ATOM 2695 O O . PHE B 1 7 ? -1.6 -4.195 -23.297 1 93 7 PHE B O 1
ATOM 2702 N N . GLU B 1 8 ? -3.07 -2.996 -22.047 1 91.88 8 GLU B N 1
ATOM 2703 C CA . GLU B 1 8 ? -2.582 -1.707 -22.531 1 91.88 8 GLU B CA 1
ATOM 2704 C C . GLU B 1 8 ? -1.283 -1.312 -21.844 1 91.88 8 GLU B C 1
ATOM 2706 O O . GLU B 1 8 ? -1.116 -1.551 -20.641 1 91.88 8 GLU B O 1
ATOM 2711 N N . ARG B 1 9 ? -0.321 -0.763 -22.719 1 89.81 9 ARG B N 1
ATOM 2712 C CA . ARG B 1 9 ? 0.967 -0.322 -22.188 1 89.81 9 ARG B CA 1
ATOM 2713 C C . ARG B 1 9 ? 1.245 1.129 -22.562 1 89.81 9 ARG B C 1
ATOM 2715 O O . ARG B 1 9 ? 2.084 1.402 -23.422 1 89.81 9 ARG B O 1
ATOM 2722 N N . PRO B 1 10 ? 0.725 2.029 -21.828 1 82.38 10 PRO B N 1
ATOM 2723 C CA . PRO B 1 10 ? 0.845 3.428 -22.25 1 82.38 10 PRO B CA 1
ATOM 2724 C C . PRO B 1 10 ? 2.213 4.023 -21.922 1 82.38 10 PRO B C 1
ATOM 2726 O O . PRO B 1 10 ? 2.678 4.93 -22.625 1 82.38 10 PRO B O 1
ATOM 2729 N N . HIS B 1 11 ? 2.867 3.504 -21.016 1 79.81 11 HIS B N 1
ATOM 2730 C CA . HIS B 1 11 ? 4.047 4.215 -20.531 1 79.81 11 HIS B CA 1
ATOM 2731 C C . HIS B 1 11 ? 5.324 3.461 -20.891 1 79.81 11 HIS B C 1
ATOM 2733 O O . HIS B 1 11 ? 6.41 4.051 -20.922 1 79.81 11 HIS B O 1
ATOM 2739 N N . ASP B 1 12 ? 5.211 2.18 -21.141 1 86.12 12 ASP B N 1
ATOM 2740 C CA . ASP B 1 12 ? 6.449 1.43 -21.328 1 86.12 12 ASP B CA 1
ATOM 2741 C C . ASP B 1 12 ? 6.414 0.608 -22.609 1 86.12 12 ASP B C 1
ATOM 2743 O O . ASP B 1 12 ? 7.078 -0.426 -22.703 1 86.12 12 ASP B O 1
ATOM 2747 N N . TYR B 1 13 ? 5.652 1.037 -23.547 1 88.69 13 TYR B N 1
ATOM 2748 C CA . TYR B 1 13 ? 5.461 0.23 -24.75 1 88.69 13 TYR B CA 1
ATOM 2749 C C . TYR B 1 13 ? 6.75 0.129 -25.562 1 88.69 13 TYR B C 1
ATOM 2751 O O . TYR B 1 13 ? 7.059 -0.924 -26.125 1 88.69 13 TYR B O 1
ATOM 2759 N N . GLU B 1 14 ? 7.457 1.219 -25.625 1 90.75 14 GLU B N 1
ATOM 2760 C CA . GLU B 1 14 ? 8.695 1.194 -26.406 1 90.75 14 GLU B CA 1
ATOM 2761 C C . GLU B 1 14 ? 9.719 0.249 -25.781 1 90.75 14 GLU B C 1
ATOM 2763 O O . GLU B 1 14 ? 10.383 -0.505 -26.484 1 90.75 14 GLU B O 1
ATOM 2768 N N . SER B 1 15 ? 9.812 0.316 -24.516 1 91.19 15 SER B N 1
ATOM 2769 C CA . SER B 1 15 ? 10.703 -0.598 -23.812 1 91.19 15 SER B CA 1
ATOM 2770 C C . SER B 1 15 ? 10.242 -2.045 -23.969 1 91.19 15 SER B C 1
ATOM 2772 O O . SER B 1 15 ? 11.062 -2.949 -24.125 1 91.19 15 SER B O 1
ATOM 2774 N N . TYR B 1 16 ? 9.008 -2.232 -23.922 1 92.31 16 TYR B N 1
ATOM 2775 C CA . TYR B 1 16 ? 8.422 -3.557 -24.094 1 92.31 16 TYR B CA 1
ATOM 2776 C C . TYR B 1 16 ? 8.711 -4.105 -25.484 1 92.31 16 TYR B C 1
ATOM 2778 O O . TYR B 1 16 ? 9.094 -5.27 -25.641 1 92.31 16 TYR B O 1
ATOM 2786 N N . LYS B 1 17 ? 8.523 -3.271 -26.453 1 92.38 17 LYS B N 1
ATOM 2787 C CA . LYS B 1 17 ? 8.766 -3.68 -27.828 1 92.38 17 LYS B CA 1
ATOM 2788 C C . LYS B 1 17 ? 10.227 -4.074 -28.031 1 92.38 17 LYS B C 1
ATOM 2790 O O . LYS B 1 17 ? 10.523 -5.062 -28.703 1 92.38 17 LYS B O 1
ATOM 2795 N N . GLU B 1 18 ? 11.023 -3.283 -27.438 1 92.81 18 GLU B N 1
ATOM 2796 C CA . GLU B 1 18 ? 12.445 -3.584 -27.531 1 92.81 18 GLU B CA 1
ATOM 2797 C C . GLU B 1 18 ? 12.773 -4.93 -26.891 1 92.81 18 GLU B C 1
ATOM 2799 O O . GLU B 1 18 ? 13.531 -5.727 -27.453 1 92.81 18 GLU B O 1
ATOM 2804 N N . MET B 1 19 ? 12.281 -5.156 -25.781 1 91.94 19 MET B N 1
ATOM 2805 C CA . MET B 1 19 ? 12.484 -6.422 -25.078 1 91.94 19 MET B CA 1
ATOM 2806 C C . MET B 1 19 ? 11.914 -7.582 -25.891 1 91.94 19 MET B C 1
ATOM 2808 O O . MET B 1 19 ? 12.562 -8.617 -26.047 1 91.94 19 MET B O 1
ATOM 2812 N N . MET B 1 20 ? 10.742 -7.395 -26.469 1 91.62 20 MET B N 1
ATOM 2813 C CA . MET B 1 20 ? 10.07 -8.453 -27.203 1 91.62 20 MET B CA 1
ATOM 2814 C C . MET B 1 20 ? 10.836 -8.797 -28.469 1 91.62 20 MET B C 1
ATOM 2816 O O . MET B 1 20 ? 10.859 -9.961 -28.891 1 91.62 20 MET B O 1
ATOM 2820 N N . ASN B 1 21 ? 11.398 -7.852 -29.078 1 91.69 21 ASN B N 1
ATOM 2821 C CA . ASN B 1 21 ? 12.195 -8.078 -30.281 1 91.69 21 ASN B CA 1
ATOM 2822 C C . ASN B 1 21 ? 13.352 -9.031 -30.016 1 91.69 21 ASN B C 1
ATOM 2824 O O . ASN B 1 21 ? 13.68 -9.867 -30.859 1 91.69 21 ASN B O 1
ATOM 2828 N N . GLU B 1 22 ? 13.867 -8.859 -28.891 1 90.44 22 GLU B N 1
ATOM 2829 C CA . GLU B 1 22 ? 14.969 -9.742 -28.516 1 90.44 22 GLU B CA 1
ATOM 2830 C C . GLU B 1 22 ? 14.453 -11.086 -28.016 1 90.44 22 GLU B C 1
ATOM 2832 O O . GLU B 1 22 ? 15.047 -12.125 -28.297 1 90.44 22 GLU B O 1
ATOM 2837 N N . TYR B 1 23 ? 13.398 -11.023 -27.469 1 91.12 23 TYR B N 1
ATOM 2838 C CA . TYR B 1 23 ? 12.852 -12.195 -26.781 1 91.12 23 TYR B CA 1
ATOM 2839 C C . TYR B 1 23 ? 12.219 -13.156 -27.781 1 91.12 23 TYR B C 1
ATOM 2841 O O . TYR B 1 23 ? 12.148 -14.367 -27.516 1 91.12 23 TYR B O 1
ATOM 2849 N N . VAL B 1 24 ? 11.82 -12.633 -28.891 1 89.75 24 VAL B N 1
ATOM 2850 C CA . VAL B 1 24 ? 11.102 -13.422 -29.891 1 89.75 24 VAL B CA 1
ATOM 2851 C C . VAL B 1 24 ? 11.977 -14.57 -30.375 1 89.75 24 VAL B C 1
ATOM 2853 O O . VAL B 1 24 ? 11.484 -15.672 -30.625 1 89.75 24 VAL B O 1
ATOM 2856 N N . ALA B 1 25 ? 13.219 -14.328 -30.422 1 90.19 25 ALA B N 1
ATOM 2857 C CA . ALA B 1 25 ? 14.133 -15.383 -30.859 1 90.19 25 ALA B CA 1
ATOM 2858 C C . ALA B 1 25 ? 14.156 -16.531 -29.859 1 90.19 25 ALA B C 1
ATOM 2860 O O . ALA B 1 25 ? 14.18 -17.703 -30.25 1 90.19 25 ALA B O 1
ATOM 2861 N N . VAL B 1 26 ? 14.219 -16.219 -28.656 1 90 26 VAL B N 1
ATOM 2862 C CA . VAL B 1 26 ? 14.195 -17.219 -27.594 1 90 26 VAL B CA 1
ATOM 2863 C C . VAL B 1 26 ? 12.891 -18 -27.656 1 90 26 VAL B C 1
ATOM 2865 O O . VAL B 1 26 ? 12.898 -19.234 -27.594 1 90 26 VAL B O 1
ATOM 2868 N N . LEU B 1 27 ? 11.797 -17.344 -27.859 1 90 27 LEU B N 1
ATOM 2869 C CA . LEU B 1 27 ? 10.477 -17.953 -27.906 1 90 27 LEU B CA 1
ATOM 2870 C C . LEU B 1 27 ? 10.391 -18.953 -29.062 1 90 27 LEU B C 1
ATOM 2872 O O . LEU B 1 27 ? 9.828 -20.047 -28.906 1 90 27 LEU B O 1
ATOM 2876 N N . ASN B 1 28 ? 10.914 -18.547 -30.156 1 92 28 ASN B N 1
ATOM 2877 C CA . ASN B 1 28 ? 10.883 -19.406 -31.328 1 92 28 ASN B CA 1
ATOM 2878 C C . ASN B 1 28 ? 11.703 -20.688 -31.125 1 92 28 ASN B C 1
ATOM 2880 O O . ASN B 1 28 ? 11.273 -21.781 -31.484 1 92 28 ASN B O 1
ATOM 2884 N N . ARG B 1 29 ? 12.852 -20.484 -30.609 1 92.62 29 ARG B N 1
ATOM 2885 C CA . ARG B 1 29 ? 13.703 -21.641 -30.312 1 92.62 29 ARG B CA 1
ATOM 2886 C C . ARG B 1 29 ? 13.016 -22.594 -29.344 1 92.62 29 ARG B C 1
ATOM 2888 O O . ARG B 1 29 ? 13.07 -23.812 -29.516 1 92.62 29 ARG B O 1
ATOM 2895 N N . ARG B 1 30 ? 12.398 -22.062 -28.359 1 92.94 30 ARG B N 1
ATOM 2896 C CA . ARG B 1 30 ? 11.711 -22.875 -27.359 1 92.94 30 ARG B CA 1
ATOM 2897 C C . ARG B 1 30 ? 10.5 -23.578 -27.953 1 92.94 30 ARG B C 1
ATOM 2899 O O . ARG B 1 30 ? 10.227 -24.734 -27.625 1 92.94 30 ARG B O 1
ATOM 2906 N N . SER B 1 31 ? 9.828 -22.891 -28.797 1 93.75 31 SER B N 1
ATOM 2907 C CA . SER B 1 31 ? 8.664 -23.469 -29.453 1 93.75 31 SER B CA 1
ATOM 2908 C C . SER B 1 31 ? 9.039 -24.734 -30.234 1 93.75 31 SER B C 1
ATOM 2910 O O . SER B 1 31 ? 8.344 -25.75 -30.141 1 93.75 31 SER B O 1
ATOM 2912 N N . LEU B 1 32 ? 10.094 -24.672 -30.922 1 94.31 32 LEU B N 1
ATOM 2913 C CA . LEU B 1 32 ? 10.562 -25.797 -31.719 1 94.31 32 LEU B CA 1
ATOM 2914 C C . LEU B 1 32 ? 10.969 -26.969 -30.828 1 94.31 32 LEU B C 1
ATOM 2916 O O . LEU B 1 32 ? 10.602 -28.109 -31.078 1 94.31 32 LEU B O 1
ATOM 2920 N N . ARG B 1 33 ? 11.695 -26.672 -29.812 1 93 33 ARG B N 1
ATOM 2921 C CA . ARG B 1 33 ? 12.188 -27.703 -28.906 1 93 33 ARG B CA 1
ATOM 2922 C C . ARG B 1 33 ? 11.039 -28.391 -28.188 1 93 33 ARG B C 1
ATOM 2924 O O . ARG B 1 33 ? 11.039 -29.609 -28.031 1 93 33 ARG B O 1
ATOM 2931 N N . TRP B 1 34 ? 10.102 -27.641 -27.688 1 94.12 34 TRP B N 1
ATOM 2932 C CA . TRP B 1 34 ? 8.953 -28.188 -26.969 1 94.12 34 TRP B CA 1
ATOM 2933 C C . TRP B 1 34 ? 8.07 -29.016 -27.906 1 94.12 34 TRP B C 1
ATOM 2935 O O . TRP B 1 34 ? 7.57 -30.078 -27.516 1 94.12 34 TRP B O 1
ATOM 2945 N N . SER B 1 35 ? 7.855 -28.531 -29.109 1 93 35 SER B N 1
ATOM 2946 C CA . SER B 1 35 ? 7.055 -29.281 -30.078 1 93 35 SER B CA 1
ATOM 2947 C C . SER B 1 35 ? 7.668 -30.641 -30.375 1 93 35 SER B C 1
ATOM 2949 O O . SER B 1 35 ? 6.953 -31.641 -30.453 1 93 35 SER B O 1
ATOM 2951 N N . ARG B 1 36 ? 8.922 -30.641 -30.516 1 93.06 36 ARG B N 1
ATOM 2952 C CA . ARG B 1 36 ? 9.625 -31.906 -30.734 1 93.06 36 ARG B CA 1
ATOM 2953 C C . ARG B 1 36 ? 9.477 -32.844 -29.547 1 93.06 36 ARG B C 1
ATOM 2955 O O . ARG B 1 36 ? 9.211 -34.031 -29.719 1 93.06 36 ARG B O 1
ATOM 2962 N N . LEU B 1 37 ? 9.672 -32.312 -28.391 1 91.31 37 LEU B N 1
ATOM 2963 C CA . LEU B 1 37 ? 9.562 -33.094 -27.156 1 91.31 37 LEU B CA 1
ATOM 2964 C C . LEU B 1 37 ? 8.164 -33.688 -27.016 1 91.31 37 LEU B C 1
ATOM 2966 O O . LEU B 1 37 ? 8.016 -34.875 -26.656 1 91.31 37 LEU B O 1
ATOM 2970 N N . LEU B 1 38 ? 7.148 -32.938 -27.297 1 90.94 38 LEU B N 1
ATOM 2971 C CA . LEU B 1 38 ? 5.762 -33.344 -27.094 1 90.94 38 LEU B CA 1
ATOM 2972 C C . LEU B 1 38 ? 5.324 -34.312 -28.172 1 90.94 38 LEU B C 1
ATOM 2974 O O . LEU B 1 38 ? 4.387 -35.094 -27.969 1 90.94 38 LEU B O 1
ATOM 2978 N N . GLN B 1 39 ? 5.965 -34.188 -29.328 1 89.38 39 GLN B N 1
ATOM 2979 C CA . GLN B 1 39 ? 5.727 -35.156 -30.375 1 89.38 39 GLN B CA 1
ATOM 2980 C C . GLN B 1 39 ? 6.27 -36.531 -29.969 1 89.38 39 GLN B C 1
ATOM 2982 O O . GLN B 1 39 ? 5.629 -37.562 -30.219 1 89.38 39 GLN B O 1
ATOM 2987 N N . GLU B 1 40 ? 7.359 -36.469 -29.391 1 86.31 40 GLU B N 1
ATOM 2988 C CA . GLU B 1 40 ? 8.031 -37.719 -28.969 1 86.31 40 GLU B CA 1
ATOM 2989 C C . GLU B 1 40 ? 7.395 -38.281 -27.719 1 86.31 40 GLU B C 1
ATOM 2991 O O . GLU B 1 40 ? 7.305 -39.5 -27.562 1 86.31 40 GLU B O 1
ATOM 2996 N N . SER B 1 41 ? 7.059 -37.438 -26.828 1 83.31 41 SER B N 1
ATOM 2997 C CA . SER B 1 41 ? 6.465 -37.812 -25.547 1 83.31 41 SER B CA 1
ATOM 2998 C C . SER B 1 41 ? 5.242 -36.969 -25.219 1 83.31 41 SER B C 1
ATOM 3000 O O . SER B 1 41 ? 5.332 -36.031 -24.453 1 83.31 41 SER B O 1
ATOM 3002 N N . PRO B 1 42 ? 4.215 -37.5 -25.688 1 77.19 42 PRO B N 1
ATOM 3003 C CA . PRO B 1 42 ? 3.006 -36.688 -25.516 1 77.19 42 PRO B CA 1
ATOM 3004 C C . PRO B 1 42 ? 2.584 -36.562 -24.062 1 77.19 42 PRO B C 1
ATOM 3006 O O . PRO B 1 42 ? 1.912 -35.594 -23.688 1 77.19 42 PRO B O 1
ATOM 3009 N N . HIS B 1 43 ? 2.98 -37.531 -23.359 1 80.25 43 HIS B N 1
ATOM 3010 C CA . HIS B 1 43 ? 2.678 -37.469 -21.938 1 80.25 43 HIS B CA 1
ATOM 3011 C C . HIS B 1 43 ? 3.855 -36.875 -21.156 1 80.25 43 HIS B C 1
ATOM 3013 O O . HIS B 1 43 ? 4.895 -37.531 -21.016 1 80.25 43 HIS B O 1
ATOM 3019 N N . VAL B 1 44 ? 3.662 -35.719 -20.766 1 81.88 44 VAL B N 1
ATOM 3020 C CA . VAL B 1 44 ? 4.746 -35.031 -20.094 1 81.88 44 VAL B CA 1
ATOM 3021 C C . VAL B 1 44 ? 4.949 -35.625 -18.703 1 81.88 44 VAL B C 1
ATOM 3023 O O . VAL B 1 44 ? 4.047 -35.594 -17.859 1 81.88 44 VAL B O 1
ATOM 3026 N N . GLU B 1 45 ? 6.074 -36.344 -18.516 1 83.69 45 GLU B N 1
ATOM 3027 C CA . GLU B 1 45 ? 6.477 -36.875 -17.219 1 83.69 45 GLU B CA 1
ATOM 3028 C C . GLU B 1 45 ? 7.586 -36.031 -16.594 1 83.69 45 GLU B C 1
ATOM 3030 O O . GLU B 1 45 ? 8.422 -35.469 -17.312 1 83.69 45 GLU B O 1
ATOM 3035 N N . LYS B 1 46 ? 7.512 -35.969 -15.305 1 87.75 46 LYS B N 1
ATOM 3036 C CA . LYS B 1 46 ? 8.555 -35.188 -14.617 1 87.75 46 LYS B CA 1
ATOM 3037 C C . LYS B 1 46 ? 9.93 -35.812 -14.852 1 87.75 46 LYS B C 1
ATOM 3039 O O . LYS B 1 46 ? 10.086 -37.031 -14.789 1 87.75 46 LYS B O 1
ATOM 3044 N N . SER B 1 47 ? 10.828 -35.062 -15.336 1 91.12 47 SER B N 1
ATOM 3045 C CA . SER B 1 47 ? 12.211 -35.438 -15.602 1 91.12 47 SER B CA 1
ATOM 3046 C C . SER B 1 47 ? 13.141 -34.25 -15.539 1 91.12 47 SER B C 1
ATOM 3048 O O . SER B 1 47 ? 12.68 -33.094 -15.516 1 91.12 47 SER B O 1
ATOM 3050 N N . LEU B 1 48 ? 14.383 -34.5 -15.445 1 93.5 48 LEU B N 1
ATOM 3051 C CA . LEU B 1 48 ? 15.375 -33.438 -15.406 1 93.5 48 LEU B CA 1
ATOM 3052 C C . LEU B 1 48 ? 15.344 -32.594 -16.688 1 93.5 48 LEU B C 1
ATOM 3054 O O . LEU B 1 48 ? 15.555 -31.391 -16.672 1 93.5 48 LEU B O 1
ATOM 3058 N N . THR B 1 49 ? 15.102 -33.312 -17.75 1 91.94 49 THR B N 1
ATOM 3059 C CA . THR B 1 49 ? 15.031 -32.625 -19.031 1 91.94 49 THR B CA 1
ATOM 3060 C C . THR B 1 49 ? 13.844 -31.672 -19.094 1 91.94 49 THR B C 1
ATOM 3062 O O . THR B 1 49 ? 13.984 -30.531 -19.531 1 91.94 49 THR B O 1
ATOM 3065 N N . VAL B 1 50 ? 12.703 -32.125 -18.672 1 94 50 VAL B N 1
ATOM 3066 C CA . VAL B 1 50 ? 11.508 -31.297 -18.688 1 94 50 VAL B CA 1
ATOM 3067 C C . VAL B 1 50 ? 11.688 -30.109 -17.75 1 94 50 VAL B C 1
ATOM 3069 O O . VAL B 1 50 ? 11.258 -29 -18.047 1 94 50 VAL B O 1
ATOM 3072 N N . LYS B 1 51 ? 12.289 -30.391 -16.625 1 95.75 51 LYS B N 1
ATOM 3073 C CA . LYS B 1 51 ? 12.57 -29.312 -15.68 1 95.75 51 LYS B CA 1
ATOM 3074 C C . LYS B 1 51 ? 13.406 -28.219 -16.328 1 95.75 51 LYS B C 1
ATOM 3076 O O . LYS B 1 51 ? 13.109 -27.031 -16.188 1 95.75 51 LYS B O 1
ATOM 3081 N N . ARG B 1 52 ? 14.453 -28.625 -16.984 1 95.44 52 ARG B N 1
ATOM 3082 C CA . ARG B 1 52 ? 15.32 -27.672 -17.688 1 95.44 52 ARG B CA 1
ATOM 3083 C C . ARG B 1 52 ? 14.531 -26.891 -18.719 1 95.44 52 ARG B C 1
ATOM 3085 O O . ARG B 1 52 ? 14.727 -25.688 -18.875 1 95.44 52 ARG B O 1
ATOM 3092 N N . TYR B 1 53 ? 13.688 -27.562 -19.469 1 95.19 53 TYR B N 1
ATOM 3093 C CA . TYR B 1 53 ? 12.867 -26.922 -20.484 1 95.19 53 TYR B CA 1
ATOM 3094 C C . TYR B 1 53 ? 11.906 -25.922 -19.859 1 95.19 53 TYR B C 1
ATOM 3096 O O . TYR B 1 53 ? 11.734 -24.812 -20.375 1 95.19 53 TYR B O 1
ATOM 3104 N N . VAL B 1 54 ? 11.312 -26.312 -18.766 1 96.88 54 VAL B N 1
ATOM 3105 C CA . VAL B 1 54 ? 10.359 -25.453 -18.078 1 96.88 54 VAL B CA 1
ATOM 3106 C C . VAL B 1 54 ? 11.07 -24.172 -17.594 1 96.88 54 VAL B C 1
ATOM 3108 O O . VAL B 1 54 ? 10.555 -23.078 -17.766 1 96.88 54 VAL B O 1
ATOM 3111 N N . ARG B 1 55 ? 12.266 -24.328 -17.031 1 96.38 55 ARG B N 1
ATOM 3112 C CA . ARG B 1 55 ? 13.016 -23.203 -16.5 1 96.38 55 ARG B CA 1
ATOM 3113 C C . ARG B 1 55 ? 13.445 -22.25 -17.625 1 96.38 55 ARG B C 1
ATOM 3115 O O . ARG B 1 55 ? 13.656 -21.062 -17.391 1 96.38 55 ARG B O 1
ATOM 3122 N N . LYS B 1 56 ? 13.508 -22.766 -18.828 1 94.88 56 LYS B N 1
ATOM 3123 C CA . LYS B 1 56 ? 13.898 -21.953 -19.969 1 94.88 56 LYS B CA 1
ATOM 3124 C C . LYS B 1 56 ? 12.68 -21.328 -20.641 1 94.88 56 LYS B C 1
ATOM 3126 O O . LYS B 1 56 ? 12.82 -20.484 -21.516 1 94.88 56 LYS B O 1
ATOM 3131 N N . GLY B 1 57 ? 11.492 -21.75 -20.203 1 94.25 57 GLY B N 1
ATOM 3132 C CA . GLY B 1 57 ? 10.266 -21.125 -20.672 1 94.25 57 GLY B CA 1
ATOM 3133 C C . GLY B 1 57 ? 9.383 -22.062 -21.484 1 94.25 57 GLY B C 1
ATOM 3134 O O . GLY B 1 57 ? 9.883 -22.812 -22.328 1 94.25 57 GLY B O 1
ATOM 3135 N N . VAL B 1 58 ? 8.148 -22.062 -21.188 1 96.19 58 VAL B N 1
ATOM 3136 C CA . VAL B 1 58 ? 7.152 -22.828 -21.938 1 96.19 58 VAL B CA 1
ATOM 3137 C C . VAL B 1 58 ? 6.449 -21.906 -22.938 1 96.19 58 VAL B C 1
ATOM 3139 O O . VAL B 1 58 ? 5.918 -20.859 -22.562 1 96.19 58 VAL B O 1
ATOM 3142 N N . PRO B 1 59 ? 6.48 -22.297 -24.219 1 94.88 59 PRO B N 1
ATOM 3143 C CA . PRO B 1 59 ? 5.766 -21.484 -25.203 1 94.88 59 PRO B CA 1
ATOM 3144 C C . PRO B 1 59 ? 4.27 -21.375 -24.906 1 94.88 59 PRO B C 1
ATOM 3146 O O . PRO B 1 59 ? 3.656 -22.344 -24.469 1 94.88 59 PRO B O 1
ATOM 3149 N N . ASN B 1 60 ? 3.729 -20.219 -25.297 1 94.06 60 ASN B N 1
ATOM 3150 C CA . ASN B 1 60 ? 2.334 -19.922 -25 1 94.06 60 ASN B CA 1
ATOM 3151 C C . ASN B 1 60 ? 1.399 -21 -25.531 1 94.06 60 ASN B C 1
ATOM 3153 O O . ASN B 1 60 ? 0.404 -21.344 -24.891 1 94.06 60 ASN B O 1
ATOM 3157 N N . GLU B 1 61 ? 1.694 -21.531 -26.672 1 94.31 61 GLU B N 1
ATOM 3158 C CA . GLU B 1 61 ? 0.818 -22.484 -27.344 1 94.31 61 GLU B CA 1
ATOM 3159 C C . GLU B 1 61 ? 0.778 -23.812 -26.594 1 94.31 61 GLU B C 1
ATOM 3161 O O . GLU B 1 61 ? -0.135 -24.609 -26.781 1 94.31 61 GLU B O 1
ATOM 3166 N N . HIS B 1 62 ? 1.748 -24.031 -25.703 1 94.81 62 HIS B N 1
ATOM 3167 C CA . HIS B 1 62 ? 1.819 -25.312 -25 1 94.81 62 HIS B CA 1
ATOM 3168 C C . HIS B 1 62 ? 1.569 -25.125 -23.5 1 94.81 62 HIS B C 1
ATOM 3170 O O . HIS B 1 62 ? 1.447 -26.094 -22.766 1 94.81 62 HIS B O 1
ATOM 3176 N N . ARG B 1 63 ? 1.439 -23.969 -23 1 96.56 63 ARG B N 1
ATOM 3177 C CA . ARG B 1 63 ? 1.46 -23.656 -21.578 1 96.56 63 ARG B CA 1
ATOM 3178 C C . ARG B 1 63 ? 0.31 -24.344 -20.844 1 96.56 63 ARG B C 1
ATOM 3180 O O . ARG B 1 63 ? 0.521 -25 -19.828 1 96.56 63 ARG B O 1
ATOM 3187 N N . ALA B 1 64 ? -0.864 -24.156 -21.391 1 97 64 ALA B N 1
ATOM 3188 C CA . ALA B 1 64 ? -2.025 -24.766 -20.734 1 97 64 ALA B CA 1
ATOM 3189 C C . ALA B 1 64 ? -1.845 -26.266 -20.578 1 97 64 ALA B C 1
ATOM 3191 O O . ALA B 1 64 ? -2.127 -26.812 -19.516 1 97 64 ALA B O 1
ATOM 3192 N N . ARG B 1 65 ? -1.387 -26.891 -21.609 1 95.5 65 ARG B N 1
ATOM 3193 C CA . ARG B 1 65 ? -1.187 -28.328 -21.609 1 95.5 65 ARG B CA 1
ATOM 3194 C C . ARG B 1 65 ? -0.136 -28.734 -20.578 1 95.5 65 ARG B C 1
ATOM 3196 O O . ARG B 1 65 ? -0.336 -29.688 -19.812 1 95.5 65 ARG B O 1
ATOM 3203 N N . ILE B 1 66 ? 0.932 -28.047 -20.531 1 95.94 66 ILE B N 1
ATOM 3204 C CA . ILE B 1 66 ? 2.041 -28.359 -19.641 1 95.94 66 ILE B CA 1
ATOM 3205 C C . ILE B 1 66 ? 1.638 -28.094 -18.188 1 95.94 66 ILE B C 1
ATOM 3207 O O . ILE B 1 66 ? 1.934 -28.891 -17.297 1 95.94 66 ILE B O 1
ATOM 3211 N N . TRP B 1 67 ? 0.957 -26.969 -17.922 1 97.94 67 TRP B N 1
ATOM 3212 C CA . TRP B 1 67 ? 0.486 -26.656 -16.578 1 97.94 67 TRP B CA 1
ATOM 3213 C C . TRP B 1 67 ? -0.45 -27.75 -16.078 1 97.94 67 TRP B C 1
ATOM 3215 O O . TRP B 1 67 ? -0.311 -28.219 -14.945 1 97.94 67 TRP B O 1
ATOM 3225 N N . MET B 1 68 ? -1.361 -28.172 -16.953 1 97.44 68 MET B N 1
ATOM 3226 C CA . MET B 1 68 ? -2.338 -29.203 -16.594 1 97.44 68 MET B CA 1
ATOM 3227 C C . MET B 1 68 ? -1.647 -30.516 -16.25 1 97.44 68 MET B C 1
ATOM 3229 O O . MET B 1 68 ? -1.984 -31.172 -15.258 1 97.44 68 MET B O 1
ATOM 3233 N N . ALA B 1 69 ? -0.723 -30.844 -16.984 1 95.25 69 ALA B N 1
ATOM 3234 C CA . ALA B 1 69 ? -0.019 -32.125 -16.797 1 95.25 69 ALA B CA 1
ATOM 3235 C C . ALA B 1 69 ? 0.877 -32.062 -15.562 1 95.25 69 ALA B C 1
ATOM 3237 O O . ALA B 1 69 ? 0.843 -32.969 -14.719 1 95.25 69 ALA B O 1
ATOM 3238 N N . ALA B 1 70 ? 1.656 -31.016 -15.453 1 95.38 70 ALA B N 1
ATOM 3239 C CA . ALA B 1 70 ? 2.67 -30.906 -14.406 1 95.38 70 ALA B CA 1
ATOM 3240 C C . ALA B 1 70 ? 2.025 -30.781 -13.023 1 95.38 70 ALA B C 1
ATOM 3242 O O . ALA B 1 70 ? 2.572 -31.266 -12.031 1 95.38 70 ALA B O 1
ATOM 3243 N N . SER B 1 71 ? 0.873 -30.156 -12.914 1 96.25 71 SER B N 1
ATOM 3244 C CA . SER B 1 71 ? 0.247 -29.844 -11.633 1 96.25 71 SER B CA 1
ATOM 3245 C C . SER B 1 71 ? -0.644 -30.984 -11.164 1 96.25 71 SER B C 1
ATOM 3247 O O . SER B 1 71 ? -1.068 -31.016 -10.008 1 96.25 71 SER B O 1
ATOM 3249 N N . GLY B 1 72 ? -0.993 -31.922 -12.023 1 95.5 72 GLY B N 1
ATOM 3250 C CA . GLY B 1 72 ? -1.958 -32.969 -11.719 1 95.5 72 GLY B CA 1
ATOM 3251 C C . GLY B 1 72 ? -3.393 -32.562 -11.977 1 95.5 72 GLY B C 1
ATOM 3252 O O . GLY B 1 72 ? -4.324 -33.312 -11.75 1 95.5 72 GLY B O 1
ATOM 3253 N N . ALA B 1 73 ? -3.576 -31.375 -12.477 1 97.5 73 ALA B N 1
ATOM 3254 C CA . ALA B 1 73 ? -4.914 -30.859 -12.742 1 97.5 73 ALA B CA 1
ATOM 3255 C C . ALA B 1 73 ? -5.617 -31.672 -13.828 1 97.5 73 ALA B C 1
ATOM 3257 O O . ALA B 1 73 ? -6.836 -31.844 -13.781 1 97.5 73 ALA B O 1
ATOM 3258 N N . GLN B 1 74 ? -4.848 -32.125 -14.805 1 96.19 74 GLN B N 1
ATOM 3259 C CA . GLN B 1 74 ? -5.422 -32.938 -15.875 1 96.19 74 GLN B CA 1
ATOM 3260 C C . GLN B 1 74 ? -6.051 -34.219 -15.32 1 96.19 74 GLN B C 1
ATOM 3262 O O . GLN B 1 74 ? -7.156 -34.594 -15.719 1 96.19 74 GLN B O 1
ATOM 3267 N N . GLU B 1 75 ? -5.363 -34.812 -14.469 1 96.12 75 GLU B N 1
ATOM 3268 C CA . GLU B 1 75 ? -5.871 -36.031 -13.852 1 96.12 75 GLU B CA 1
ATOM 3269 C C . GLU B 1 75 ? -7.141 -35.75 -13.047 1 96.12 75 GLU B C 1
ATOM 3271 O O . GLU B 1 75 ? -8.078 -36.562 -13.062 1 96.12 75 GLU B O 1
ATOM 3276 N N . ARG B 1 76 ? -7.172 -34.688 -12.32 1 97 76 ARG B N 1
ATOM 3277 C CA . ARG B 1 76 ? -8.344 -34.312 -11.531 1 97 76 ARG B CA 1
ATOM 3278 C C . ARG B 1 76 ? -9.547 -34.062 -12.422 1 97 76 ARG B C 1
ATOM 3280 O O . ARG B 1 76 ? -10.672 -34.406 -12.094 1 97 76 ARG B O 1
ATOM 3287 N N . LEU B 1 77 ? -9.312 -33.344 -13.477 1 97.5 77 LEU B N 1
ATOM 3288 C CA . LEU B 1 77 ? -10.367 -33.031 -14.438 1 97.5 77 LEU B CA 1
ATOM 3289 C C . LEU B 1 77 ? -10.961 -34.312 -15.008 1 97.5 77 LEU B C 1
ATOM 3291 O O . LEU B 1 77 ? -12.18 -34.469 -15.062 1 97.5 77 LEU B O 1
ATOM 3295 N N . GLU B 1 78 ? -10.086 -35.25 -15.359 1 97.12 78 GLU B N 1
ATOM 3296 C CA . GLU B 1 78 ? -10.508 -36.5 -15.984 1 97.12 78 GLU B CA 1
ATOM 3297 C C . GLU B 1 78 ? -11.211 -37.406 -14.977 1 97.12 78 GLU B C 1
ATOM 3299 O O . GLU B 1 78 ? -12.102 -38.156 -15.344 1 97.12 78 GLU B O 1
ATOM 3304 N N . SER B 1 79 ? -10.906 -37.25 -13.766 1 97.56 79 SER B N 1
ATOM 3305 C CA . SER B 1 79 ? -11.469 -38.125 -12.742 1 97.56 79 SER B CA 1
ATOM 3306 C C . SER B 1 79 ? -12.758 -37.531 -12.172 1 97.56 79 SER B C 1
ATOM 3308 O O . SER B 1 79 ? -13.438 -38.188 -11.375 1 97.56 79 SER B O 1
ATOM 3310 N N . SER B 1 80 ? -13.062 -36.375 -12.539 1 97.06 80 SER B N 1
ATOM 3311 C CA . SER B 1 80 ? -14.25 -35.719 -11.984 1 97.06 80 SER B CA 1
ATOM 3312 C C . SER B 1 80 ? -15.078 -35.062 -13.086 1 97.06 80 SER B C 1
ATOM 3314 O O . SER B 1 80 ? -15.344 -33.875 -13.039 1 97.06 80 SER B O 1
ATOM 3316 N N . PRO B 1 81 ? -15.5 -35.906 -14.016 1 96 81 PRO B N 1
ATOM 3317 C CA . PRO B 1 81 ? -16.281 -35.344 -15.117 1 96 81 PRO B CA 1
ATOM 3318 C C . PRO B 1 81 ? -17.547 -34.656 -14.648 1 96 81 PRO B C 1
ATOM 3320 O O . PRO B 1 81 ? -18.297 -35.219 -13.828 1 96 81 PRO B O 1
ATOM 3323 N N . GLY B 1 82 ? -17.797 -33.438 -15.062 1 96.88 82 GLY B N 1
ATOM 3324 C CA . GLY B 1 82 ? -19.016 -32.688 -14.781 1 96.88 82 GLY B CA 1
ATOM 3325 C C . GLY B 1 82 ? -18.984 -31.984 -13.445 1 96.88 82 GLY B C 1
ATOM 3326 O O . GLY B 1 82 ? -19.922 -31.25 -13.109 1 96.88 82 GLY B O 1
ATOM 3327 N N . TYR B 1 83 ? -17.938 -32.125 -12.711 1 98 83 TYR B N 1
ATOM 3328 C CA . TYR B 1 83 ? -17.844 -31.547 -11.367 1 98 83 TYR B CA 1
ATOM 3329 C C . TYR B 1 83 ? -17.922 -30.016 -11.422 1 98 83 TYR B C 1
ATOM 3331 O O . TYR B 1 83 ? -18.703 -29.406 -10.688 1 98 83 TYR B O 1
ATOM 3339 N N . TYR B 1 84 ? -17.219 -29.391 -12.305 1 98.19 84 TYR B N 1
ATOM 3340 C CA . TYR B 1 84 ? -17.219 -27.938 -12.453 1 98.19 84 TYR B CA 1
ATOM 3341 C C . TYR B 1 84 ? -18.609 -27.422 -12.766 1 98.19 84 TYR B C 1
ATOM 3343 O O . TYR B 1 84 ? -19.062 -26.453 -12.148 1 98.19 84 TYR B O 1
ATOM 3351 N N . ARG B 1 85 ? -19.266 -28.031 -13.719 1 97.19 85 ARG B N 1
ATOM 3352 C CA . ARG B 1 85 ? -20.609 -27.625 -14.094 1 97.19 85 ARG B CA 1
ATOM 3353 C C . ARG B 1 85 ? -21.578 -27.766 -12.914 1 97.19 85 ARG B C 1
ATOM 3355 O O . ARG B 1 85 ? -22.5 -26.969 -12.758 1 97.19 85 ARG B O 1
ATOM 3362 N N . SER B 1 86 ? -21.391 -28.797 -12.195 1 97.81 86 SER B N 1
ATOM 3363 C CA . SER B 1 86 ? -22.25 -29 -11.039 1 97.81 86 SER B CA 1
ATOM 3364 C C . SER B 1 86 ? -22.078 -27.891 -10.008 1 97.81 86 SER B C 1
ATOM 3366 O O . SER B 1 86 ? -23.031 -27.5 -9.336 1 97.81 86 SER B O 1
ATOM 3368 N N . LEU B 1 87 ? -20.812 -27.391 -9.797 1 97.5 87 LEU B N 1
ATOM 3369 C CA . LEU B 1 87 ? -20.547 -26.297 -8.883 1 97.5 87 LEU B CA 1
ATOM 3370 C C . LEU B 1 87 ? -21.219 -25.016 -9.352 1 97.5 87 LEU B C 1
ATOM 3372 O O . LEU B 1 87 ? -21.734 -24.234 -8.531 1 97.5 87 LEU B O 1
ATOM 3376 N N . LEU B 1 88 ? -21.266 -24.797 -10.672 1 96.94 88 LEU B N 1
ATOM 3377 C CA . LEU B 1 88 ? -21.875 -23.609 -11.25 1 96.94 88 LEU B CA 1
ATOM 3378 C C . LEU B 1 88 ? -23.391 -23.656 -11.086 1 96.94 88 LEU B C 1
ATOM 3380 O O . LEU B 1 88 ? -24.047 -22.609 -10.953 1 96.94 88 LEU B O 1
ATOM 3384 N N . ALA B 1 89 ? -23.938 -24.828 -11.094 1 94.62 89 ALA B N 1
ATOM 3385 C CA . ALA B 1 89 ? -25.375 -25 -11.016 1 94.62 89 ALA B CA 1
ATOM 3386 C C . ALA B 1 89 ? -25.875 -24.844 -9.578 1 94.62 89 ALA B C 1
ATOM 3388 O O . ALA B 1 89 ? -27.062 -24.625 -9.352 1 94.62 89 ALA B O 1
ATOM 3389 N N . ALA B 1 90 ? -25.047 -24.922 -8.672 1 90.06 90 ALA B N 1
ATOM 3390 C CA . ALA B 1 90 ? -25.422 -24.828 -7.258 1 90.06 90 ALA B CA 1
ATOM 3391 C C . ALA B 1 90 ? -25.891 -23.422 -6.906 1 90.06 90 ALA B C 1
ATOM 3393 O O . ALA B 1 90 ? -25.609 -22.453 -7.633 1 90.06 90 ALA B O 1
ATOM 3394 N N . GLU B 1 91 ? -26.625 -23.375 -5.82 1 89.06 91 GLU B N 1
ATOM 3395 C CA . GLU B 1 91 ? -27.016 -22.062 -5.305 1 89.06 91 GLU B CA 1
ATOM 3396 C C . GLU B 1 91 ? -25.844 -21.344 -4.637 1 89.06 91 GLU B C 1
ATOM 3398 O O . GLU B 1 91 ? -25.234 -21.891 -3.711 1 89.06 91 GLU B O 1
ATOM 3403 N N . HIS B 1 92 ? -25.562 -20.203 -5.18 1 87 92 HIS B N 1
ATOM 3404 C CA . HIS B 1 92 ? -24.422 -19.453 -4.68 1 87 92 HIS B CA 1
ATOM 3405 C C . HIS B 1 92 ? -24.812 -18.578 -3.5 1 87 92 HIS B C 1
ATOM 3407 O O . HIS B 1 92 ? -25.859 -17.922 -3.523 1 87 92 HIS B O 1
ATOM 3413 N N . ARG B 1 93 ? -24.031 -18.562 -2.457 1 89.06 93 ARG B N 1
ATOM 3414 C CA . ARG B 1 93 ? -24.25 -17.703 -1.293 1 89.06 93 ARG B CA 1
ATOM 3415 C C . ARG B 1 93 ? -24.047 -16.234 -1.646 1 89.06 93 ARG B C 1
ATOM 3417 O O . ARG B 1 93 ? -23.047 -15.875 -2.287 1 89.06 93 ARG B O 1
ATOM 3424 N N . ALA B 1 94 ? -24.891 -15.414 -1.206 1 89.31 94 ALA B N 1
ATOM 3425 C CA . ALA B 1 94 ? -24.922 -14 -1.553 1 89.31 94 ALA B CA 1
ATOM 3426 C C . ALA B 1 94 ? -23.625 -13.305 -1.16 1 89.31 94 ALA B C 1
ATOM 3428 O O . ALA B 1 94 ? -23.031 -12.57 -1.96 1 89.31 94 ALA B O 1
ATOM 3429 N N . PRO B 1 95 ? -23.141 -13.609 0.002 1 88.5 95 PRO B N 1
ATOM 3430 C CA . PRO B 1 95 ? -21.891 -12.93 0.375 1 88.5 95 PRO B CA 1
ATOM 3431 C C . PRO B 1 95 ? -20.734 -13.258 -0.562 1 88.5 95 PRO B C 1
ATOM 3433 O O . PRO B 1 95 ? -19.906 -12.391 -0.865 1 88.5 95 PRO B O 1
ATOM 3436 N N . LEU B 1 96 ? -20.672 -14.484 -0.961 1 92.81 96 LEU B N 1
ATOM 3437 C CA . LEU B 1 96 ? -19.641 -14.914 -1.894 1 92.81 96 LEU B CA 1
ATOM 3438 C C . LEU B 1 96 ? -19.781 -14.195 -3.232 1 92.81 96 LEU B C 1
ATOM 3440 O O . LEU B 1 96 ? -18.812 -13.625 -3.738 1 92.81 96 LEU B O 1
ATOM 3444 N N . ARG B 1 97 ? -20.969 -14.203 -3.73 1 94.56 97 ARG B N 1
ATOM 3445 C CA . ARG B 1 97 ? -21.25 -13.562 -5.012 1 94.56 97 ARG B CA 1
ATOM 3446 C C . ARG B 1 97 ? -20.938 -12.07 -4.961 1 94.56 97 ARG B C 1
ATOM 3448 O O . ARG B 1 97 ? -20.328 -11.523 -5.875 1 94.56 97 ARG B O 1
ATOM 3455 N N . ASP B 1 98 ? -21.359 -11.523 -3.98 1 91.25 98 ASP B N 1
ATOM 3456 C CA . ASP B 1 98 ? -21.219 -10.078 -3.85 1 91.25 98 ASP B CA 1
ATOM 3457 C C . ASP B 1 98 ? -19.75 -9.688 -3.744 1 91.25 98 ASP B C 1
ATOM 3459 O O . ASP B 1 98 ? -19.312 -8.695 -4.332 1 91.25 98 ASP B O 1
ATOM 3463 N N . ALA B 1 99 ? -18.984 -10.445 -3.008 1 90.75 99 ALA B N 1
ATOM 3464 C CA . ALA B 1 99 ? -17.562 -10.188 -2.859 1 90.75 99 ALA B CA 1
ATOM 3465 C C . ALA B 1 99 ? -16.828 -10.305 -4.199 1 90.75 99 ALA B C 1
ATOM 3467 O O . ALA B 1 99 ? -15.977 -9.484 -4.527 1 90.75 99 ALA B O 1
ATOM 3468 N N . ILE B 1 100 ? -17.188 -11.305 -4.91 1 95 100 ILE B N 1
ATOM 3469 C CA . ILE B 1 100 ? -16.562 -11.547 -6.207 1 95 100 ILE B CA 1
ATOM 3470 C C . ILE B 1 100 ? -16.938 -10.43 -7.176 1 95 100 ILE B C 1
ATOM 3472 O O . ILE B 1 100 ? -16.078 -9.891 -7.879 1 95 100 ILE B O 1
ATOM 3476 N N . ARG B 1 101 ? -18.219 -10.078 -7.199 1 92.88 101 ARG B N 1
ATOM 3477 C CA . ARG B 1 101 ? -18.703 -9.055 -8.117 1 92.88 101 ARG B CA 1
ATOM 3478 C C . ARG B 1 101 ? -18.031 -7.711 -7.836 1 92.88 101 ARG B C 1
ATOM 3480 O O . ARG B 1 101 ? -17.781 -6.934 -8.758 1 92.88 101 ARG B O 1
ATOM 3487 N N . ALA B 1 102 ? -17.766 -7.504 -6.652 1 88 102 ALA B N 1
ATOM 3488 C CA . ALA B 1 102 ? -17.141 -6.242 -6.27 1 88 102 ALA B CA 1
ATOM 3489 C C . ALA B 1 102 ? -15.75 -6.117 -6.863 1 88 102 ALA B C 1
ATOM 3491 O O . ALA B 1 102 ? -15.281 -5.012 -7.152 1 88 102 ALA B O 1
ATOM 3492 N N . ASP B 1 103 ? -15.086 -7.25 -7.105 1 90.56 103 ASP B N 1
ATOM 3493 C CA . ASP B 1 103 ? -13.703 -7.227 -7.57 1 90.56 103 ASP B CA 1
ATOM 3494 C C . ASP B 1 103 ? -13.633 -7.383 -9.086 1 90.56 103 ASP B C 1
ATOM 3496 O O . ASP B 1 103 ? -12.586 -7.133 -9.695 1 90.56 103 ASP B O 1
ATOM 3500 N N . LEU B 1 104 ? -14.75 -7.746 -9.688 1 91.62 104 LEU B N 1
ATOM 3501 C CA . LEU B 1 104 ? -14.734 -8.062 -11.109 1 91.62 104 LEU B CA 1
ATOM 3502 C C . LEU B 1 104 ? -14.344 -6.832 -11.93 1 91.62 104 LEU B C 1
ATOM 3504 O O . LEU B 1 104 ? -13.508 -6.922 -12.828 1 91.62 104 LEU B O 1
ATOM 3508 N N . HIS B 1 105 ? -14.875 -5.719 -11.555 1 83.44 105 HIS B N 1
ATOM 3509 C CA . HIS B 1 105 ? -14.68 -4.523 -12.367 1 83.44 105 HIS B CA 1
ATOM 3510 C C . HIS B 1 105 ? -13.289 -3.93 -12.141 1 83.44 105 HIS B C 1
ATOM 3512 O O . HIS B 1 105 ? -12.781 -3.189 -12.984 1 83.44 105 HIS B O 1
ATOM 3518 N N . ARG B 1 106 ? -12.727 -4.305 -11.086 1 85.69 106 ARG B N 1
ATOM 3519 C CA . ARG B 1 106 ? -11.406 -3.752 -10.781 1 85.69 106 ARG B CA 1
ATOM 3520 C C . ARG B 1 106 ? -10.305 -4.73 -11.164 1 85.69 106 ARG B C 1
ATOM 3522 O O . ARG B 1 106 ? -9.117 -4.438 -10.984 1 85.69 106 ARG B O 1
ATOM 3529 N N . THR B 1 107 ? -10.719 -5.84 -11.672 1 92.25 107 THR B N 1
ATOM 3530 C CA . THR B 1 107 ? -9.742 -6.824 -12.133 1 92.25 107 THR B CA 1
ATOM 3531 C C . THR B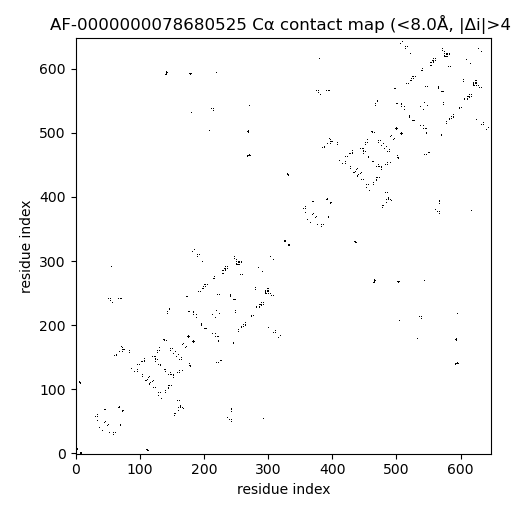 1 107 ? -9.344 -6.559 -13.578 1 92.25 107 THR B C 1
ATOM 3533 O O . THR B 1 107 ? -10.141 -6.766 -14.492 1 92.25 107 THR B O 1
ATOM 3536 N N . PHE B 1 108 ? -8.148 -6.074 -13.844 1 92.62 108 PHE B N 1
ATOM 3537 C CA . PHE B 1 108 ? -7.52 -5.805 -15.133 1 92.62 108 PHE B CA 1
ATOM 3538 C C . PHE B 1 108 ? -8.328 -4.781 -15.922 1 92.62 108 PHE B C 1
ATOM 3540 O O . PHE B 1 108 ? -8.703 -5.031 -17.078 1 92.62 108 PHE B O 1
ATOM 3547 N N . PRO B 1 109 ? -8.484 -3.68 -15.328 1 87 109 PRO B N 1
ATOM 3548 C CA . PRO B 1 109 ? -9.227 -2.639 -16.031 1 87 109 PRO B CA 1
ATOM 3549 C C . PRO B 1 109 ? -8.539 -2.197 -17.328 1 87 109 PRO B C 1
ATOM 3551 O O . PRO B 1 109 ? -9.195 -1.665 -18.234 1 87 109 PRO B O 1
ATOM 3554 N N . ASP B 1 110 ? -7.273 -2.459 -17.469 1 87.5 110 ASP B N 1
ATOM 3555 C CA . ASP B 1 110 ? -6.508 -2.035 -18.641 1 87.5 110 ASP B CA 1
ATOM 3556 C C . ASP B 1 110 ? -6.414 -3.156 -19.672 1 87.5 110 ASP B C 1
ATOM 3558 O O . ASP B 1 110 ? -5.66 -3.053 -20.641 1 87.5 110 ASP B O 1
ATOM 3562 N N . ASN B 1 111 ? -7.055 -4.203 -19.438 1 90.25 111 ASN B N 1
ATOM 3563 C CA . ASN B 1 111 ? -7.07 -5.309 -20.375 1 90.25 111 ASN B CA 1
ATOM 3564 C C . ASN B 1 111 ? -8.289 -5.242 -21.297 1 90.25 111 ASN B C 1
ATOM 3566 O O . ASN B 1 111 ? -9.43 -5.246 -20.828 1 90.25 111 ASN B O 1
ATOM 3570 N N . ILE B 1 112 ? -8.078 -5.273 -22.547 1 86.38 112 ILE B N 1
ATOM 3571 C CA . ILE B 1 112 ? -9.141 -5.047 -23.531 1 86.38 112 ILE B CA 1
ATOM 3572 C C . ILE B 1 112 ? -10.094 -6.242 -23.547 1 86.38 112 ILE B C 1
ATOM 3574 O O . ILE B 1 112 ? -11.273 -6.094 -23.859 1 86.38 112 ILE B O 1
ATOM 3578 N N . LEU B 1 113 ? -9.562 -7.371 -23.25 1 83.81 113 LEU B N 1
ATOM 3579 C CA . LEU B 1 113 ? -10.398 -8.562 -23.266 1 83.81 113 LEU B CA 1
ATOM 3580 C C . LEU B 1 113 ? -11.375 -8.57 -22.094 1 83.81 113 LEU B C 1
ATOM 3582 O O . LEU B 1 113 ? -12.539 -8.93 -22.25 1 83.81 113 LEU B O 1
ATOM 3586 N N . PHE B 1 114 ? -10.93 -8.156 -21.016 1 85.94 114 PHE B N 1
ATOM 3587 C CA . PHE B 1 114 ? -11.758 -8.148 -19.812 1 85.94 114 PHE B CA 1
ATOM 3588 C C . PHE B 1 114 ? -12.711 -6.953 -19.812 1 85.94 114 PHE B C 1
ATOM 3590 O O . PHE B 1 114 ? -13.789 -7.008 -19.219 1 85.94 114 PHE B O 1
ATOM 3597 N N . ARG B 1 115 ? -12.344 -5.898 -20.438 1 79.5 115 ARG B N 1
ATOM 3598 C CA . ARG B 1 115 ? -13.18 -4.707 -20.5 1 79.5 115 ARG B CA 1
ATOM 3599 C C . ARG B 1 115 ? -14.344 -4.906 -21.469 1 79.5 115 ARG B C 1
ATOM 3601 O O . ARG B 1 115 ? -15.461 -4.457 -21.203 1 79.5 115 ARG B O 1
ATOM 3608 N N . SER B 1 116 ? -14.125 -5.402 -22.562 1 71.12 116 SER B N 1
ATOM 3609 C CA . SER B 1 116 ? -15.062 -5.422 -23.672 1 71.12 116 SER B CA 1
ATOM 3610 C C . SER B 1 116 ? -15.914 -6.684 -23.656 1 71.12 116 SER B C 1
ATOM 3612 O O . SER B 1 116 ? -17.094 -6.645 -24 1 71.12 116 SER B O 1
ATOM 3614 N N . GLU B 1 117 ? -15.219 -7.594 -23.266 1 69.5 117 GLU B N 1
ATOM 3615 C CA . GLU B 1 117 ? -15.883 -8.883 -23.422 1 69.5 117 GLU B CA 1
ATOM 3616 C C . GLU B 1 117 ? -16.578 -9.305 -22.141 1 69.5 117 GLU B C 1
ATOM 3618 O O . GLU B 1 117 ? -15.945 -9.805 -21.203 1 69.5 117 GLU B O 1
ATOM 3623 N N . ALA B 1 118 ? -17.734 -9.016 -22.156 1 69.62 118 ALA B N 1
ATOM 3624 C CA . ALA B 1 118 ? -18.578 -9.469 -21.047 1 69.62 118 ALA B CA 1
ATOM 3625 C C . ALA B 1 118 ? -18.375 -10.953 -20.781 1 69.62 118 ALA B C 1
ATOM 3627 O O . ALA B 1 118 ? -18.5 -11.398 -19.625 1 69.62 118 ALA B O 1
ATOM 3628 N N . SER B 1 119 ? -17.859 -11.555 -21.75 1 78.75 119 SER B N 1
ATOM 3629 C CA . SER B 1 119 ? -17.703 -13 -21.656 1 78.75 119 SER B CA 1
ATOM 3630 C C . SER B 1 119 ? -16.547 -13.375 -20.734 1 78.75 119 SER B C 1
ATOM 3632 O O . SER B 1 119 ? -16.656 -14.305 -19.922 1 78.75 119 SER B O 1
ATOM 3634 N N . LEU B 1 120 ? -15.445 -12.641 -20.781 1 89.38 120 LEU B N 1
ATOM 3635 C CA . LEU B 1 120 ? -14.32 -12.977 -19.922 1 89.38 120 LEU B CA 1
ATOM 3636 C C . LEU B 1 120 ? -14.625 -12.641 -18.469 1 89.38 120 LEU B C 1
ATOM 3638 O O . LEU B 1 120 ? -14.172 -13.336 -17.562 1 89.38 120 LEU B O 1
ATOM 3642 N N . GLN B 1 121 ? -15.328 -11.633 -18.266 1 91.81 121 GLN B N 1
ATOM 3643 C CA . GLN B 1 121 ? -15.766 -11.289 -16.922 1 91.81 121 GLN B CA 1
ATOM 3644 C C . GLN B 1 121 ? -16.688 -12.375 -16.344 1 91.81 121 GLN B C 1
ATOM 3646 O O . GLN B 1 121 ? -16.609 -12.703 -15.164 1 91.81 121 GLN B O 1
ATOM 3651 N N . SER B 1 122 ? -17.547 -12.82 -17.234 1 94.25 122 SER B N 1
ATOM 3652 C CA . SER B 1 122 ? -18.422 -13.906 -16.828 1 94.25 122 SER B CA 1
ATOM 3653 C C . SER B 1 122 ? -17.625 -15.164 -16.5 1 94.25 122 SER B C 1
ATOM 3655 O O . SER B 1 122 ? -17.938 -15.859 -15.523 1 94.25 122 SER B O 1
ATOM 3657 N N . SER B 1 123 ? -16.641 -15.469 -17.344 1 96.25 123 SER B N 1
ATOM 3658 C CA . SER B 1 123 ? -15.773 -16.609 -17.078 1 96.25 123 SER B CA 1
ATOM 3659 C C . SER B 1 123 ? -15.047 -16.469 -15.75 1 96.25 123 SER B C 1
ATOM 3661 O O . SER B 1 123 ? -14.922 -17.438 -14.992 1 96.25 123 SER B O 1
ATOM 3663 N N . LEU B 1 124 ? -14.578 -15.242 -15.516 1 97.38 124 LEU B N 1
ATOM 3664 C CA . LEU B 1 124 ? -13.883 -14.953 -14.266 1 97.38 124 LEU B CA 1
ATOM 3665 C C . LEU B 1 124 ? -14.805 -15.18 -13.07 1 97.38 124 LEU B C 1
ATOM 3667 O O . LEU B 1 124 ? -14.422 -15.836 -12.094 1 97.38 124 LEU B O 1
ATOM 3671 N N . PHE B 1 125 ? -16.016 -14.664 -13.219 1 96.88 125 PHE B N 1
ATOM 3672 C CA . PHE B 1 125 ? -17 -14.859 -12.164 1 96.88 125 PHE B CA 1
ATOM 3673 C C . PHE B 1 125 ? -17.25 -16.344 -11.93 1 96.88 125 PHE B C 1
ATOM 3675 O O . PHE B 1 125 ? -17.266 -16.797 -10.789 1 96.88 125 PHE B O 1
ATOM 3682 N N . ASN B 1 126 ? -17.438 -17.062 -12.984 1 97.62 126 ASN B N 1
ATOM 3683 C CA . ASN B 1 126 ? -17.766 -18.484 -12.914 1 97.62 126 ASN B CA 1
ATOM 3684 C C . ASN B 1 126 ? -16.672 -19.281 -12.242 1 97.62 126 ASN B C 1
ATOM 3686 O O . ASN B 1 126 ? -16.938 -20.125 -11.383 1 97.62 126 ASN B O 1
ATOM 3690 N N . VAL B 1 127 ? -15.484 -19.031 -12.57 1 98.44 127 VAL B N 1
ATOM 3691 C CA . VAL B 1 127 ? -14.359 -19.781 -12.016 1 98.44 127 VAL B CA 1
ATOM 3692 C C . VAL B 1 127 ? -14.234 -19.484 -10.523 1 98.44 127 VAL B C 1
ATOM 3694 O O . VAL B 1 127 ? -14.023 -20.391 -9.719 1 98.44 127 VAL B O 1
ATOM 3697 N N . LEU B 1 128 ? -14.383 -18.25 -10.18 1 98.25 128 LEU B N 1
ATOM 3698 C CA . LEU B 1 128 ? -14.219 -17.844 -8.789 1 98.25 128 LEU B CA 1
ATOM 3699 C C . LEU B 1 128 ? -15.352 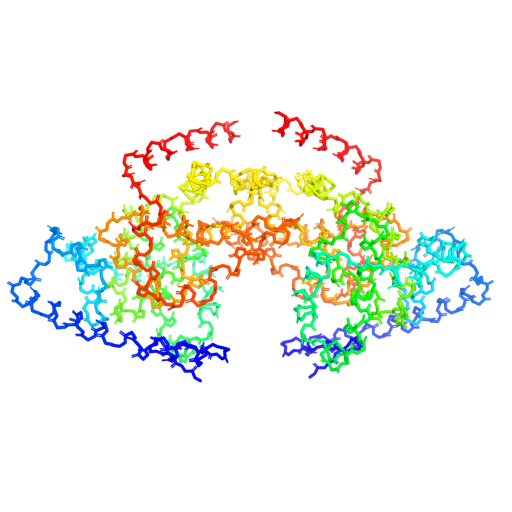-18.391 -7.922 1 98.25 128 LEU B C 1
ATOM 3701 O O . LEU B 1 128 ? -15.117 -18.875 -6.816 1 98.25 128 LEU B O 1
ATOM 3705 N N . VAL B 1 129 ? -16.594 -18.344 -8.438 1 97.94 129 VAL B N 1
ATOM 3706 C CA . VAL B 1 129 ? -17.719 -18.828 -7.656 1 97.94 129 VAL B CA 1
ATOM 3707 C C . VAL B 1 129 ? -17.641 -20.359 -7.516 1 97.94 129 VAL B C 1
ATOM 3709 O O . VAL B 1 129 ? -17.938 -20.906 -6.457 1 97.94 129 VAL B O 1
ATOM 3712 N N . ALA B 1 130 ? -17.25 -20.984 -8.562 1 98.31 130 ALA B N 1
ATOM 3713 C CA . ALA B 1 130 ? -17.062 -22.438 -8.5 1 98.31 130 ALA B CA 1
ATOM 3714 C C . ALA B 1 130 ? -16.031 -22.812 -7.449 1 98.31 130 ALA B C 1
ATOM 3716 O O . ALA B 1 130 ? -16.234 -23.766 -6.68 1 98.31 130 ALA B O 1
ATOM 3717 N N . TYR B 1 131 ? -14.93 -22.125 -7.41 1 98 131 TYR B N 1
ATOM 3718 C CA . TYR B 1 131 ? -13.906 -22.438 -6.418 1 98 131 TYR B CA 1
ATOM 3719 C C . TYR B 1 131 ? -14.43 -22.188 -5.004 1 98 131 TYR B C 1
ATOM 3721 O O . TYR B 1 131 ? -14.141 -22.969 -4.09 1 98 131 TYR B O 1
ATOM 3729 N N . GLY B 1 132 ? -15.133 -21.094 -4.848 1 96.38 132 GLY B N 1
ATOM 3730 C CA . GLY B 1 132 ? -15.711 -20.812 -3.541 1 96.38 132 GLY B CA 1
ATOM 3731 C C . GLY B 1 132 ? -16.625 -21.922 -3.043 1 96.38 132 GLY B C 1
ATOM 3732 O O . GLY B 1 132 ? -16.672 -22.203 -1.843 1 96.38 132 GLY B O 1
ATOM 3733 N N . HIS B 1 133 ? -17.312 -22.547 -3.928 1 96.5 133 HIS B N 1
ATOM 3734 C CA . HIS B 1 133 ? -18.188 -23.672 -3.584 1 96.5 133 HIS B CA 1
ATOM 3735 C C . HIS B 1 133 ? -17.375 -24.938 -3.348 1 96.5 133 HIS B C 1
ATOM 3737 O O . HIS B 1 133 ? -17.75 -25.781 -2.523 1 96.5 133 HIS B O 1
ATOM 3743 N N . HIS B 1 134 ? -16.328 -25.047 -4.113 1 97.06 134 HIS B N 1
ATOM 3744 C CA . HIS B 1 134 ? -15.445 -26.203 -3.98 1 97.06 134 HIS B CA 1
ATOM 3745 C C . HIS B 1 134 ? -14.75 -26.203 -2.623 1 97.06 134 HIS B C 1
ATOM 3747 O O . HIS B 1 134 ? -14.648 -27.25 -1.981 1 97.06 134 HIS B O 1
ATOM 3753 N N . ASN B 1 135 ? -14.258 -25.094 -2.221 1 95.75 135 ASN B N 1
ATOM 3754 C CA . ASN B 1 135 ? -13.602 -24.906 -0.93 1 95.75 135 ASN B CA 1
ATOM 3755 C C . ASN B 1 135 ? -14.281 -23.812 -0.111 1 95.75 135 ASN B C 1
ATOM 3757 O O . ASN B 1 135 ? -13.812 -22.672 -0.069 1 95.75 135 ASN B O 1
ATOM 3761 N N . LYS B 1 136 ? -15.227 -24.188 0.662 1 92.94 136 LYS B N 1
ATOM 3762 C CA . LYS B 1 136 ? -16.094 -23.25 1.385 1 92.94 136 LYS B CA 1
ATOM 3763 C C . LYS B 1 136 ? -15.336 -22.562 2.518 1 92.94 136 LYS B C 1
ATOM 3765 O O . LYS B 1 136 ? -15.672 -21.453 2.914 1 92.94 136 LYS B O 1
ATOM 3770 N N . ALA B 1 137 ? -14.32 -23.266 2.984 1 91.31 137 ALA B N 1
ATOM 3771 C CA . ALA B 1 137 ? -13.523 -22.688 4.062 1 91.31 137 ALA B CA 1
ATOM 3772 C C . ALA B 1 137 ? -12.773 -21.453 3.578 1 91.31 137 ALA B C 1
ATOM 3774 O O . ALA B 1 137 ? -12.625 -20.484 4.32 1 91.31 137 ALA B O 1
ATOM 3775 N N . VAL B 1 138 ? -12.312 -21.5 2.377 1 92.62 138 VAL B N 1
ATOM 3776 C CA . VAL B 1 138 ? -11.594 -20.391 1.776 1 92.62 138 VAL B CA 1
ATOM 3777 C C . VAL B 1 138 ? -12.586 -19.391 1.187 1 92.62 138 VAL B C 1
ATOM 3779 O O . VAL B 1 138 ? -12.461 -18.172 1.398 1 92.62 138 VAL B O 1
ATOM 3782 N N . GLY B 1 139 ? -13.562 -19.938 0.502 1 93.94 139 GLY B N 1
ATOM 3783 C CA . GLY B 1 139 ? -14.492 -19.062 -0.211 1 93.94 139 GLY B CA 1
ATOM 3784 C C . GLY B 1 139 ? -13.82 -18.203 -1.257 1 93.94 139 GLY B C 1
ATOM 3785 O O . GLY B 1 139 ? -13.383 -18.703 -2.295 1 93.94 139 GLY B O 1
ATOM 3786 N N . TYR B 1 140 ? -13.703 -16.797 -0.935 1 94.75 140 TYR B N 1
ATOM 3787 C CA . TYR B 1 140 ? -13.07 -15.852 -1.845 1 94.75 140 TYR B CA 1
ATOM 3788 C C . TYR B 1 140 ? -12.219 -14.844 -1.079 1 94.75 140 TYR B C 1
ATOM 3790 O O . TYR B 1 140 ? -12.625 -14.367 -0.017 1 94.75 140 TYR B O 1
ATOM 3798 N N . CYS B 1 141 ? -11.07 -14.672 -1.559 1 93.44 141 CYS B N 1
ATOM 3799 C CA . CYS B 1 141 ? -10.148 -13.648 -1.087 1 93.44 141 CYS B CA 1
ATOM 3800 C C . CYS B 1 141 ? -9.594 -12.836 -2.25 1 93.44 141 CYS B C 1
ATOM 3802 O O . CYS B 1 141 ? -9.227 -13.391 -3.285 1 93.44 141 CYS B O 1
ATOM 3804 N N . GLN B 1 142 ? -9.609 -11.445 -1.967 1 92.25 142 GLN B N 1
ATOM 3805 C CA . GLN B 1 142 ? -9.008 -10.633 -3.016 1 92.25 142 GLN B CA 1
ATOM 3806 C C . GLN B 1 142 ? -7.594 -11.117 -3.34 1 92.25 142 GLN B C 1
ATOM 3808 O O . GLN B 1 142 ? -6.797 -11.375 -2.436 1 92.25 142 GLN B O 1
ATOM 3813 N N . GLY B 1 143 ? -7.25 -11.203 -4.484 1 94.38 143 GLY B N 1
ATOM 3814 C CA . GLY B 1 143 ? -6.043 -11.82 -5.004 1 94.38 143 GLY B CA 1
ATOM 3815 C C . GLY B 1 143 ? -6.32 -13.023 -5.891 1 94.38 143 GLY B C 1
ATOM 3816 O O . GLY B 1 143 ? -5.625 -13.242 -6.883 1 94.38 143 GLY B O 1
ATOM 3817 N N . MET B 1 144 ? -7.316 -13.727 -5.5 1 96.94 144 MET B N 1
ATOM 3818 C CA . MET B 1 144 ? -7.734 -14.891 -6.27 1 96.94 144 MET B CA 1
ATOM 3819 C C . MET B 1 144 ? -8.211 -14.492 -7.66 1 96.94 144 MET B C 1
ATOM 3821 O O . MET B 1 144 ? -8.031 -15.234 -8.625 1 96.94 144 MET B O 1
ATOM 3825 N N . ASN B 1 145 ? -8.859 -13.328 -7.758 1 96.56 145 ASN B N 1
ATOM 3826 C CA . ASN B 1 145 ? -9.352 -12.836 -9.039 1 96.56 145 ASN B CA 1
ATOM 3827 C C . ASN B 1 145 ? -8.211 -12.648 -10.039 1 96.56 145 ASN B C 1
ATOM 3829 O O . ASN B 1 145 ? -8.367 -12.953 -11.227 1 96.56 145 ASN B O 1
ATOM 3833 N N . PHE B 1 146 ? -7.078 -12.234 -9.539 1 96.69 146 PHE B N 1
ATOM 3834 C CA . PHE B 1 146 ? -5.926 -12.023 -10.414 1 96.69 146 PHE B CA 1
ATOM 3835 C C . PHE B 1 146 ? -5.371 -13.352 -10.906 1 96.69 146 PHE B C 1
ATOM 3837 O O . PHE B 1 146 ? -5.02 -13.484 -12.086 1 96.69 146 PHE B O 1
ATOM 3844 N N . ILE B 1 147 ? -5.293 -14.25 -10.031 1 98.19 147 ILE B N 1
ATOM 3845 C CA . ILE B 1 147 ? -4.797 -15.57 -10.398 1 98.19 147 ILE B CA 1
ATOM 3846 C C . ILE B 1 147 ? -5.734 -16.203 -11.422 1 98.19 147 ILE B C 1
ATOM 3848 O O . ILE B 1 147 ? -5.289 -16.656 -12.484 1 98.19 147 ILE B O 1
ATOM 3852 N N . ALA B 1 148 ? -7.02 -16.188 -11.125 1 98.31 148 ALA B N 1
ATOM 3853 C CA . ALA B 1 148 ? -8.008 -16.75 -12.039 1 98.31 148 ALA B CA 1
ATOM 3854 C C . ALA B 1 148 ? -7.977 -16.047 -13.391 1 98.31 148 ALA B C 1
ATOM 3856 O O . ALA B 1 148 ? -8.102 -16.703 -14.438 1 98.31 148 ALA B O 1
ATOM 3857 N N . GLY B 1 149 ? -7.836 -14.781 -13.352 1 97.25 149 GLY B N 1
ATOM 3858 C CA . GLY B 1 149 ? -7.777 -14.016 -14.594 1 97.25 149 GLY B CA 1
ATOM 3859 C C . GLY B 1 149 ? -6.645 -14.445 -15.5 1 97.25 149 GLY B C 1
ATOM 3860 O O . GLY B 1 149 ? -6.852 -14.672 -16.703 1 97.25 149 GLY B O 1
ATOM 3861 N N . TYR B 1 150 ? -5.434 -14.586 -14.945 1 97.69 150 TYR B N 1
ATOM 3862 C CA . TYR B 1 150 ? -4.289 -15.023 -15.742 1 97.69 150 TYR B CA 1
ATOM 3863 C C . TYR B 1 150 ? -4.492 -16.438 -16.266 1 97.69 150 TYR B C 1
ATOM 3865 O O . TYR B 1 150 ? -4.121 -16.75 -17.406 1 97.69 150 TYR B O 1
ATOM 3873 N N . LEU B 1 151 ? -5.051 -17.266 -15.461 1 98.44 151 LEU B N 1
ATOM 3874 C CA . LEU B 1 151 ? -5.32 -18.625 -15.898 1 98.44 151 LEU B CA 1
ATOM 3875 C C . LEU B 1 151 ? -6.285 -18.641 -17.078 1 98.44 151 LEU B C 1
ATOM 3877 O O . LEU B 1 151 ? -6.062 -19.359 -18.062 1 98.44 151 LEU B O 1
ATOM 3881 N N . ILE B 1 152 ? -7.309 -17.828 -17.016 1 97.31 152 ILE B N 1
ATOM 3882 C CA . ILE B 1 152 ? -8.312 -17.766 -18.078 1 97.31 152 ILE B CA 1
ATOM 3883 C C . ILE B 1 152 ? -7.688 -17.219 -19.359 1 97.31 152 ILE B C 1
ATOM 3885 O O . ILE B 1 152 ? -7.98 -17.703 -20.453 1 97.31 152 ILE B O 1
ATOM 3889 N N . ILE B 1 153 ? -6.824 -16.281 -19.188 1 95.44 153 ILE B N 1
ATOM 3890 C CA . ILE B 1 153 ? -6.156 -15.68 -20.344 1 95.44 153 ILE B CA 1
ATOM 3891 C C . ILE B 1 153 ? -5.32 -16.734 -21.062 1 95.44 153 ILE B C 1
ATOM 3893 O O . ILE B 1 153 ? -5.285 -16.781 -22.297 1 95.44 153 ILE B O 1
ATOM 3897 N N . ILE B 1 154 ? -4.73 -17.625 -20.375 1 96.75 154 ILE B N 1
ATOM 3898 C CA . ILE B 1 154 ? -3.785 -18.578 -20.938 1 96.75 154 ILE B CA 1
ATOM 3899 C C . ILE B 1 154 ? -4.535 -19.812 -21.422 1 96.75 154 ILE B C 1
ATOM 3901 O O . ILE B 1 154 ? -4.273 -20.312 -22.531 1 96.75 154 ILE B O 1
ATOM 3905 N N . THR B 1 155 ? -5.457 -20.281 -20.625 1 97.69 155 THR B N 1
ATOM 3906 C CA . THR B 1 155 ? -6.109 -21.547 -20.953 1 97.69 155 THR B CA 1
ATOM 3907 C C . THR B 1 155 ? -7.242 -21.328 -21.953 1 97.69 155 THR B C 1
ATOM 3909 O O . THR B 1 155 ? -7.59 -22.234 -22.719 1 97.69 155 THR B O 1
ATOM 3912 N N . LYS B 1 156 ? -7.906 -20.203 -21.891 1 95.06 156 LYS B N 1
ATOM 3913 C CA . LYS B 1 156 ? -9.109 -19.891 -22.672 1 95.06 156 LYS B CA 1
ATOM 3914 C C . LYS B 1 156 ? -10.188 -20.938 -22.453 1 95.06 156 LYS B C 1
ATOM 3916 O O . LYS B 1 156 ? -10.914 -21.297 -23.375 1 95.06 156 LYS B O 1
ATOM 3921 N N . ASP B 1 157 ? -10.141 -21.453 -21.266 1 97.25 157 ASP B N 1
ATOM 3922 C CA . ASP B 1 157 ? -11.055 -22.531 -20.859 1 97.25 157 ASP B CA 1
ATOM 3923 C C . ASP B 1 157 ? -11.375 -22.438 -19.375 1 97.25 157 ASP B C 1
ATOM 3925 O O . ASP B 1 157 ? -10.5 -22.594 -18.531 1 97.25 157 ASP B O 1
ATOM 3929 N N . GLU B 1 158 ? -12.625 -22.281 -19.016 1 97.31 158 GLU B N 1
ATOM 3930 C CA . GLU B 1 158 ? -13.047 -22.062 -17.641 1 97.31 158 GLU B CA 1
ATOM 3931 C C . GLU B 1 158 ? -12.703 -23.25 -16.75 1 97.31 158 GLU B C 1
ATOM 3933 O O . GLU B 1 158 ? -12.172 -23.094 -15.656 1 97.31 158 GLU B O 1
ATOM 3938 N N . GLU B 1 159 ? -13.055 -24.391 -17.25 1 98.5 159 GLU B N 1
ATOM 3939 C CA . GLU B 1 159 ? -12.898 -25.578 -16.422 1 98.5 159 GLU B CA 1
ATOM 3940 C C . GLU B 1 159 ? -11.422 -25.891 -16.172 1 98.5 159 GLU B C 1
ATOM 3942 O O . GLU B 1 159 ? -11.039 -26.25 -15.055 1 98.5 159 GLU B O 1
ATOM 3947 N N . LYS B 1 160 ? -10.625 -25.797 -17.203 1 98.5 160 LYS B N 1
ATOM 3948 C CA . LYS B 1 160 ? -9.188 -25.953 -17.016 1 98.5 160 LYS B CA 1
ATOM 3949 C C . LYS B 1 160 ? -8.641 -24.922 -16.031 1 98.5 160 LYS B C 1
ATOM 3951 O O . LYS B 1 160 ? -7.805 -25.25 -15.18 1 98.5 160 LYS B O 1
ATOM 3956 N N . SER B 1 161 ? -9.109 -23.688 -16.188 1 98.75 161 SER B N 1
ATOM 3957 C CA . SER B 1 161 ? -8.695 -22.625 -15.266 1 98.75 161 SER B CA 1
ATOM 3958 C C . SER B 1 161 ? -9.078 -22.969 -13.828 1 98.75 161 SER B C 1
ATOM 3960 O O . SER B 1 161 ? -8.297 -22.75 -12.898 1 98.75 161 SER B O 1
ATOM 3962 N N . PHE B 1 162 ? -10.25 -23.547 -13.672 1 98.81 162 PHE B N 1
ATOM 3963 C CA . PHE B 1 162 ? -10.727 -23.953 -12.359 1 98.81 162 PHE B CA 1
ATOM 3964 C C . PHE B 1 162 ? -9.812 -25 -11.75 1 98.81 162 PHE B C 1
ATOM 3966 O O . PHE B 1 162 ? -9.391 -24.875 -10.594 1 98.81 162 PHE B O 1
ATOM 3973 N N . TRP B 1 163 ? -9.461 -25.969 -12.477 1 98.81 163 TRP B N 1
ATOM 3974 C CA . TRP B 1 163 ? -8.672 -27.062 -11.945 1 98.81 163 TRP B CA 1
ATOM 3975 C C . TRP B 1 163 ? -7.23 -26.641 -11.703 1 98.81 163 TRP B C 1
ATOM 3977 O O . TRP B 1 163 ? -6.586 -27.109 -10.766 1 98.81 163 TRP B O 1
ATOM 3987 N N . LEU B 1 164 ? -6.727 -25.781 -12.531 1 98.81 164 LEU B N 1
ATOM 3988 C CA . LEU B 1 164 ? -5.395 -25.234 -12.289 1 98.81 164 LEU B CA 1
ATOM 3989 C C . LEU B 1 164 ? -5.387 -24.375 -11.031 1 98.81 164 LEU B C 1
ATOM 3991 O O . LEU B 1 164 ? -4.422 -24.406 -10.266 1 98.81 164 LEU B O 1
ATOM 3995 N N . MET B 1 165 ? -6.422 -23.578 -10.859 1 98.69 165 MET B N 1
ATOM 3996 C CA . MET B 1 165 ? -6.543 -22.781 -9.641 1 98.69 165 MET B CA 1
ATOM 3997 C C . MET B 1 165 ? -6.602 -23.688 -8.406 1 98.69 165 MET B C 1
ATOM 3999 O O . MET B 1 165 ? -5.961 -23.391 -7.395 1 98.69 165 MET B O 1
ATOM 4003 N N . GLU B 1 166 ? -7.379 -24.719 -8.523 1 98.31 166 GLU B N 1
ATOM 4004 C CA . GLU B 1 166 ? -7.453 -25.703 -7.449 1 98.31 166 GLU B CA 1
ATOM 4005 C C . GLU B 1 166 ? -6.082 -26.312 -7.156 1 98.31 166 GLU B C 1
ATOM 4007 O O . GLU B 1 166 ? -5.703 -26.484 -5.996 1 98.31 166 GLU B O 1
ATOM 4012 N N . ALA B 1 167 ? -5.363 -26.672 -8.148 1 98.12 167 ALA B N 1
ATOM 4013 C CA . ALA B 1 167 ? -4.016 -27.219 -7.98 1 98.12 167 ALA B CA 1
ATOM 4014 C C . ALA B 1 167 ? -3.109 -26.219 -7.262 1 98.12 167 ALA B C 1
ATOM 4016 O O . ALA B 1 167 ? -2.357 -26.594 -6.359 1 98.12 167 ALA B O 1
ATOM 4017 N N . LEU B 1 168 ? -3.17 -24.953 -7.625 1 98.06 168 LEU B N 1
ATOM 4018 C CA . LEU B 1 168 ? -2.336 -23.906 -7.031 1 98.06 168 LEU B CA 1
ATOM 4019 C C . LEU B 1 168 ? -2.709 -23.688 -5.57 1 98.06 168 LEU B C 1
ATOM 4021 O O . LEU B 1 168 ? -1.858 -23.797 -4.684 1 98.06 168 LEU B O 1
ATOM 4025 N N . LEU B 1 169 ? -3.984 -23.438 -5.312 1 96.81 169 LEU B N 1
ATOM 4026 C CA . LEU B 1 169 ? -4.418 -22.938 -4.008 1 96.81 169 LEU B CA 1
ATOM 4027 C C . LEU B 1 169 ? -4.504 -24.078 -2.998 1 96.81 169 LEU B C 1
ATOM 4029 O O . LEU B 1 169 ? -4.273 -23.875 -1.804 1 96.81 169 LEU B O 1
ATOM 4033 N N . ALA B 1 170 ? -4.746 -25.281 -3.441 1 93.75 170 ALA B N 1
ATOM 4034 C CA . ALA B 1 170 ? -5.004 -26.375 -2.508 1 93.75 170 ALA B CA 1
ATOM 4035 C C . ALA B 1 170 ? -3.775 -27.266 -2.35 1 93.75 170 ALA B C 1
ATOM 4037 O O . ALA B 1 170 ? -3.596 -27.906 -1.312 1 93.75 170 ALA B O 1
ATOM 4038 N N . ARG B 1 171 ? -2.893 -27.297 -3.316 1 95.44 171 ARG B N 1
ATOM 4039 C CA . ARG B 1 171 ? -1.874 -28.344 -3.266 1 95.44 171 ARG B CA 1
ATOM 4040 C C . ARG B 1 171 ? -0.476 -27.75 -3.402 1 95.44 171 ARG B C 1
ATOM 4042 O O . ARG B 1 171 ? 0.454 -28.188 -2.715 1 95.44 171 ARG B O 1
ATOM 4049 N N . LEU B 1 172 ? -0.28 -26.844 -4.246 1 97 172 LEU B N 1
ATOM 4050 C CA . LEU B 1 172 ? 1.063 -26.359 -4.535 1 97 172 LEU B CA 1
ATOM 4051 C C . LEU B 1 172 ? 1.467 -25.266 -3.555 1 97 172 LEU B C 1
ATOM 4053 O O . LEU B 1 172 ? 2.641 -25.141 -3.197 1 97 172 LEU B O 1
ATOM 4057 N N . LEU B 1 173 ? 0.504 -24.438 -3.127 1 97.44 173 LEU B N 1
ATOM 4058 C CA . LEU B 1 173 ? 0.783 -23.344 -2.197 1 97.44 173 LEU B CA 1
ATOM 4059 C C . LEU B 1 173 ? 0.395 -23.734 -0.774 1 97.44 173 LEU B C 1
ATOM 4061 O O . LEU B 1 173 ? -0.54 -24.5 -0.57 1 97.44 173 LEU B O 1
ATOM 4065 N N . PRO B 1 174 ? 1.189 -23.156 0.183 1 95 174 PRO B N 1
ATOM 4066 C CA . PRO B 1 174 ? 0.664 -23.312 1.54 1 95 174 PRO B CA 1
ATOM 4067 C C . PRO B 1 174 ? -0.661 -22.594 1.751 1 95 174 PRO B C 1
ATOM 4069 O O . PRO B 1 174 ? -1.204 -22 0.811 1 95 174 PRO B O 1
ATOM 4072 N N . ASP B 1 175 ? -1.288 -22.656 2.918 1 93.38 175 ASP B N 1
ATOM 4073 C CA . ASP B 1 175 ? -2.629 -22.141 3.197 1 93.38 175 ASP B CA 1
ATOM 4074 C C . ASP B 1 175 ? -2.646 -20.625 3.221 1 93.38 175 ASP B C 1
ATOM 4076 O O . ASP B 1 175 ? -3.07 -20.016 4.207 1 93.38 175 ASP B O 1
ATOM 4080 N N . TYR B 1 176 ? -2.402 -20.047 2.012 1 95 176 TYR B N 1
ATOM 4081 C CA . TYR B 1 176 ? -2.35 -18.609 1.869 1 95 176 TYR B CA 1
ATOM 4082 C C . TYR B 1 176 ? -3.732 -17.984 2.037 1 95 176 TYR B C 1
ATOM 4084 O O . TYR B 1 176 ? -3.859 -16.844 2.48 1 95 176 TYR B O 1
ATOM 4092 N N . TYR B 1 177 ? -4.742 -18.75 1.692 1 93.75 177 TYR B N 1
ATOM 4093 C CA . TYR B 1 177 ? -6.023 -18.094 1.432 1 93.75 177 TYR B CA 1
ATOM 4094 C C . TYR B 1 177 ? -7.059 -18.5 2.477 1 93.75 177 TYR B C 1
ATOM 4096 O O . TYR B 1 177 ? -8.234 -18.156 2.355 1 93.75 177 TYR B O 1
ATOM 4104 N N . SER B 1 178 ? -6.574 -19.234 3.432 1 88.44 178 SER B N 1
ATOM 4105 C CA . SER B 1 178 ? -7.465 -19.516 4.551 1 88.44 178 SER B CA 1
ATOM 4106 C C . SER B 1 178 ? -7.777 -18.25 5.344 1 88.44 178 SER B C 1
ATOM 4108 O O . SER B 1 178 ? -7.051 -17.25 5.25 1 88.44 178 SER B O 1
ATOM 4110 N N . PRO B 1 179 ? -8.852 -18.219 6.09 1 82.06 179 PRO B N 1
ATOM 4111 C CA . PRO B 1 179 ? -9.211 -17.031 6.855 1 82.06 179 PRO B CA 1
ATOM 4112 C C . PRO B 1 179 ? -8.086 -16.547 7.766 1 82.06 179 PRO B C 1
ATOM 4114 O O . PRO B 1 179 ? -7.863 -15.344 7.898 1 82.06 179 PRO B O 1
ATOM 4117 N N . ALA B 1 180 ? -7.352 -17.438 8.367 1 85.5 180 ALA B N 1
ATOM 4118 C CA . ALA B 1 180 ? -6.246 -17.047 9.242 1 85.5 180 ALA B CA 1
ATOM 4119 C C . ALA B 1 180 ? -5.004 -16.688 8.438 1 85.5 180 ALA B C 1
ATOM 4121 O O . ALA B 1 180 ? -4.086 -16.047 8.961 1 85.5 180 ALA B O 1
ATOM 4122 N N . MET B 1 181 ? -4.957 -17.016 7.211 1 90.69 181 MET B N 1
ATOM 4123 C CA . MET B 1 181 ? -3.859 -16.781 6.273 1 90.69 181 MET B CA 1
ATOM 4124 C C . MET B 1 181 ? -2.52 -17.141 6.906 1 90.69 181 MET B C 1
ATOM 4126 O O . MET B 1 181 ? -1.555 -16.391 6.801 1 90.69 181 MET B O 1
ATOM 4130 N N . LEU B 1 182 ? -2.535 -18.203 7.684 1 92.81 182 LEU B N 1
ATOM 4131 C CA . LEU B 1 182 ? -1.344 -18.625 8.406 1 92.81 182 LEU B CA 1
ATOM 4132 C C . LEU B 1 182 ? -0.2 -18.922 7.445 1 92.81 182 LEU B C 1
ATOM 4134 O O . LEU B 1 182 ? 0.96 -18.641 7.742 1 92.81 182 LEU B O 1
ATOM 4138 N N . GLY B 1 183 ? -0.549 -19.531 6.352 1 95.25 183 GLY B N 1
ATOM 4139 C CA . GLY B 1 183 ? 0.471 -19.828 5.359 1 95.25 183 GLY B CA 1
ATOM 4140 C C . GLY B 1 183 ? 1.149 -18.594 4.809 1 95.25 183 GLY B C 1
ATOM 4141 O O . GLY B 1 183 ? 2.369 -18.562 4.637 1 95.25 183 GLY B O 1
ATOM 4142 N N . LEU B 1 184 ? 0.34 -17.578 4.508 1 95.06 184 LEU B N 1
ATOM 4143 C CA . LEU B 1 184 ? 0.875 -16.328 3.99 1 95.06 184 LEU B CA 1
ATOM 4144 C C . LEU B 1 184 ? 1.765 -15.648 5.027 1 95.06 184 LEU B C 1
ATOM 4146 O O . LEU B 1 184 ? 2.885 -15.234 4.715 1 95.06 184 LEU B O 1
ATOM 4150 N N . LYS B 1 185 ? 1.259 -15.547 6.238 1 93.69 185 LYS B N 1
ATOM 4151 C CA . LYS B 1 185 ? 2.039 -14.953 7.324 1 93.69 185 LYS B CA 1
ATOM 4152 C C . LYS B 1 185 ? 3.365 -15.688 7.512 1 93.69 185 LYS B C 1
ATOM 4154 O O . LYS B 1 185 ? 4.406 -15.062 7.703 1 93.69 185 LYS B O 1
ATOM 4159 N N . THR B 1 186 ? 3.281 -16.938 7.43 1 96.62 186 THR B N 1
ATOM 4160 C CA . THR B 1 186 ? 4.461 -17.781 7.594 1 96.62 186 THR B CA 1
ATOM 4161 C C . THR B 1 186 ? 5.473 -17.516 6.48 1 96.62 186 THR B C 1
ATOM 4163 O O . THR B 1 186 ? 6.656 -17.297 6.754 1 96.62 186 THR B O 1
ATOM 4166 N N . ASP B 1 187 ? 5.023 -17.484 5.297 1 97.69 187 ASP B N 1
ATOM 4167 C CA . ASP B 1 187 ? 5.953 -17.359 4.18 1 97.69 187 ASP B CA 1
ATOM 4168 C C . ASP B 1 187 ? 6.547 -15.945 4.125 1 97.69 187 ASP B C 1
ATOM 4170 O O . ASP B 1 187 ? 7.68 -15.758 3.678 1 97.69 187 ASP B O 1
ATOM 4174 N N . VAL B 1 188 ? 5.801 -14.984 4.562 1 96.12 188 VAL B N 1
ATOM 4175 C CA . VAL B 1 188 ? 6.352 -13.641 4.668 1 96.12 188 VAL B CA 1
ATOM 4176 C C . VAL B 1 188 ? 7.484 -13.625 5.691 1 96.12 188 VAL B C 1
ATOM 4178 O O . VAL B 1 188 ? 8.531 -13.016 5.453 1 96.12 188 VAL B O 1
ATOM 4181 N N . GLU B 1 189 ? 7.305 -14.305 6.793 1 96.38 189 GLU B N 1
ATOM 4182 C CA . GLU B 1 189 ? 8.352 -14.398 7.809 1 96.38 189 GLU B CA 1
ATOM 4183 C C . GLU B 1 189 ? 9.531 -15.219 7.305 1 96.38 189 GLU B C 1
ATOM 4185 O O . GLU B 1 189 ? 10.688 -14.914 7.625 1 96.38 189 GLU B O 1
ATOM 4190 N N . VAL B 1 190 ? 9.203 -16.25 6.582 1 98.31 190 VAL B N 1
ATOM 4191 C CA . VAL B 1 190 ? 10.273 -17.047 5.992 1 98.31 190 VAL B CA 1
ATOM 4192 C C . VAL B 1 190 ? 11.125 -16.172 5.066 1 98.31 190 VAL B C 1
ATOM 4194 O O . VAL B 1 190 ? 12.352 -16.234 5.094 1 98.31 190 VAL B O 1
ATOM 4197 N N . LEU B 1 191 ? 10.484 -15.367 4.238 1 98.44 191 LEU B N 1
ATOM 4198 C CA . LEU B 1 191 ? 11.219 -14.453 3.379 1 98.44 191 LEU B CA 1
ATOM 4199 C C . LEU B 1 191 ? 12.109 -13.531 4.207 1 98.44 191 LEU B C 1
ATOM 4201 O O . LEU B 1 191 ? 13.273 -13.297 3.855 1 98.44 191 LEU B O 1
ATOM 4205 N N . SER B 1 192 ? 11.562 -13.016 5.27 1 97.62 192 SER B N 1
ATOM 4206 C CA . SER B 1 192 ? 12.328 -12.148 6.164 1 97.62 192 SER B CA 1
ATOM 4207 C C . SER B 1 192 ? 13.602 -12.836 6.645 1 97.62 192 SER B C 1
ATOM 4209 O O . SER B 1 192 ? 14.68 -12.25 6.609 1 97.62 192 SER B O 1
ATOM 4211 N N . GLN B 1 193 ? 13.492 -14.078 7.039 1 97.94 193 GLN B N 1
ATOM 4212 C CA . GLN B 1 193 ? 14.633 -14.852 7.527 1 97.94 193 GLN B CA 1
ATOM 4213 C C . GLN B 1 193 ? 15.633 -15.125 6.406 1 97.94 193 GLN B C 1
ATOM 4215 O O . GLN B 1 193 ? 16.844 -15.031 6.613 1 97.94 193 GLN B O 1
ATOM 4220 N N . LEU B 1 194 ? 15.109 -15.477 5.297 1 98.44 194 LEU B N 1
ATOM 4221 C CA . LEU B 1 194 ? 15.977 -15.766 4.164 1 98.44 194 LEU B CA 1
ATOM 4222 C C . LEU B 1 194 ? 16.781 -14.539 3.758 1 98.44 194 LEU B C 1
ATOM 4224 O O . LEU B 1 194 ? 17.969 -14.641 3.449 1 98.44 194 LEU B O 1
ATOM 4228 N N . VAL B 1 195 ? 16.125 -13.352 3.746 1 98.5 195 VAL B N 1
ATOM 4229 C CA . VAL B 1 195 ? 16.812 -12.117 3.395 1 98.5 195 VAL B CA 1
ATOM 4230 C C . VAL B 1 195 ? 17.891 -11.812 4.441 1 98.5 195 VAL B C 1
ATOM 4232 O O . VAL B 1 195 ? 19 -11.414 4.102 1 98.5 195 VAL B O 1
ATOM 4235 N N . ARG B 1 196 ? 17.578 -11.992 5.703 1 97.5 196 ARG B N 1
ATOM 4236 C CA . ARG B 1 196 ? 18.547 -11.766 6.77 1 97.5 196 ARG B CA 1
ATOM 4237 C C . ARG B 1 196 ? 19.781 -12.648 6.586 1 97.5 196 ARG B C 1
ATOM 4239 O O . ARG B 1 196 ? 20.891 -12.227 6.879 1 97.5 196 ARG B O 1
ATOM 4246 N N . MET B 1 197 ? 19.609 -13.836 6.137 1 97.19 197 MET B N 1
ATOM 4247 C CA . MET B 1 197 ? 20.703 -14.789 5.938 1 97.19 197 MET B CA 1
ATOM 4248 C C . MET B 1 197 ? 21.531 -14.414 4.719 1 97.19 197 MET B C 1
ATOM 4250 O O . MET B 1 197 ? 22.766 -14.508 4.75 1 97.19 197 MET B O 1
ATOM 4254 N N . LYS B 1 198 ? 20.875 -13.938 3.656 1 97.44 198 LYS B N 1
ATOM 4255 C CA . LYS B 1 198 ? 21.547 -13.773 2.375 1 97.44 198 LYS B CA 1
ATOM 4256 C C . LYS B 1 198 ? 22.047 -12.344 2.193 1 97.44 198 LYS B C 1
ATOM 4258 O O . LYS B 1 198 ? 23 -12.094 1.452 1 97.44 198 LYS B O 1
ATOM 4263 N N . SER B 1 199 ? 21.391 -11.398 2.795 1 97.75 199 SER B N 1
ATOM 4264 C CA . SER B 1 199 ? 21.781 -9.992 2.82 1 97.75 199 SER B CA 1
ATOM 4265 C C . SER B 1 199 ? 21.547 -9.383 4.199 1 97.75 199 SER B C 1
ATOM 4267 O O . SER B 1 199 ? 20.594 -8.633 4.402 1 97.75 199 SER B O 1
ATOM 4269 N N . PRO B 1 200 ? 22.484 -9.57 5.133 1 97.88 200 PRO B N 1
ATOM 4270 C CA . PRO B 1 200 ? 22.297 -9.133 6.523 1 97.88 200 PRO B CA 1
ATOM 4271 C C . PRO B 1 200 ? 22.062 -7.625 6.641 1 97.88 200 PRO B C 1
ATOM 4273 O O . PRO B 1 200 ? 21.312 -7.184 7.516 1 97.88 200 PRO B O 1
ATOM 4276 N N . ALA B 1 201 ? 22.688 -6.891 5.758 1 97.94 201 ALA B N 1
ATOM 4277 C CA . ALA B 1 201 ? 22.516 -5.441 5.801 1 97.94 201 ALA B CA 1
ATOM 4278 C C . ALA B 1 201 ? 21.062 -5.051 5.52 1 97.94 201 ALA B C 1
ATOM 4280 O O . ALA B 1 201 ? 20.484 -4.227 6.234 1 97.94 201 ALA B O 1
ATOM 4281 N N . VAL B 1 202 ? 20.453 -5.676 4.473 1 98.06 202 VAL B N 1
ATOM 4282 C CA . VAL B 1 202 ? 19.047 -5.418 4.168 1 98.06 202 VAL B CA 1
ATOM 4283 C C . VAL B 1 202 ? 18.156 -5.941 5.301 1 98.06 202 VAL B C 1
ATOM 4285 O O . VAL B 1 202 ? 17.188 -5.289 5.691 1 98.06 202 VAL B O 1
ATOM 4288 N N . GLY B 1 203 ? 18.547 -7.098 5.809 1 97.56 203 GLY B N 1
ATOM 4289 C CA . GLY B 1 203 ? 17.812 -7.652 6.938 1 97.56 203 GLY B CA 1
ATOM 4290 C C . GLY B 1 203 ? 17.781 -6.723 8.133 1 97.56 203 GLY B C 1
ATOM 4291 O O . GLY B 1 203 ? 16.734 -6.562 8.773 1 97.56 203 GLY B O 1
ATOM 4292 N N . GLN B 1 204 ? 18.891 -6.145 8.43 1 96 204 GLN B N 1
ATOM 4293 C CA . GLN B 1 204 ? 18.984 -5.23 9.562 1 96 204 GLN B CA 1
ATOM 4294 C C . GLN B 1 204 ? 18.156 -3.971 9.336 1 96 204 GLN B C 1
ATOM 4296 O O . GLN B 1 204 ? 17.484 -3.492 10.242 1 96 204 GLN B O 1
ATOM 4301 N N . LEU B 1 205 ? 18.25 -3.475 8.148 1 94.94 205 LEU B N 1
ATOM 4302 C CA . LEU B 1 205 ? 17.453 -2.297 7.82 1 94.94 205 LEU B CA 1
ATOM 4303 C C . LEU B 1 205 ? 15.961 -2.582 7.977 1 94.94 205 LEU B C 1
ATOM 4305 O O . LEU B 1 205 ? 15.242 -1.81 8.609 1 94.94 205 LEU B O 1
ATOM 4309 N N . MET B 1 206 ? 15.547 -3.703 7.41 1 95.12 206 MET B N 1
ATOM 4310 C CA . MET B 1 206 ? 14.133 -4.059 7.426 1 95.12 206 MET B CA 1
ATOM 4311 C C . MET B 1 206 ? 13.648 -4.305 8.852 1 95.12 206 MET B C 1
ATOM 4313 O O . MET B 1 206 ? 12.492 -4.023 9.18 1 95.12 206 MET B O 1
ATOM 4317 N N . ALA B 1 207 ? 14.516 -4.785 9.695 1 91.81 207 ALA B N 1
ATOM 4318 C CA . ALA B 1 207 ? 14.18 -5.109 11.078 1 91.81 207 ALA B CA 1
ATOM 4319 C C . ALA B 1 207 ? 13.828 -3.848 11.867 1 91.81 207 ALA B C 1
ATOM 4321 O O . ALA B 1 207 ? 13.188 -3.922 12.914 1 91.81 207 ALA B O 1
ATOM 4322 N N . GLN B 1 208 ? 14.211 -2.709 11.367 1 88.25 208 GLN B N 1
ATOM 4323 C CA . GLN B 1 208 ? 13.898 -1.444 12.031 1 88.25 208 GLN B CA 1
ATOM 4324 C C . GLN B 1 208 ? 12.422 -1.087 11.867 1 88.25 208 GLN B C 1
ATOM 4326 O O . GLN B 1 208 ? 11.914 -0.219 12.578 1 88.25 208 GLN B O 1
ATOM 4331 N N . TYR B 1 209 ? 11.797 -1.765 10.961 1 86.81 209 TYR B N 1
ATOM 4332 C CA . TYR B 1 209 ? 10.391 -1.484 10.68 1 86.81 209 TYR B CA 1
ATOM 4333 C C . TYR B 1 209 ? 9.539 -2.742 10.828 1 86.81 209 TYR B C 1
ATOM 4335 O O . TYR B 1 209 ? 9.211 -3.393 9.836 1 86.81 209 TYR B O 1
ATOM 4343 N N . PRO B 1 210 ? 9.09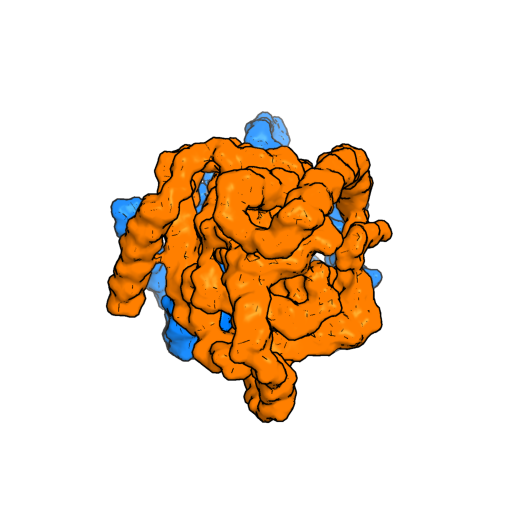4 -2.982 12.031 1 81.19 210 PRO B N 1
ATOM 4344 C CA . PRO B 1 210 ? 8.289 -4.191 12.242 1 81.19 210 PRO B CA 1
ATOM 4345 C C . PRO B 1 210 ? 7.062 -4.25 11.336 1 81.19 210 PRO B C 1
ATOM 4347 O O . PRO B 1 210 ? 6.324 -3.266 11.219 1 81.19 210 PRO B O 1
ATOM 4350 N N . GLY B 1 211 ? 6.902 -5.434 10.703 1 84.88 211 GLY B N 1
ATOM 4351 C CA . GLY B 1 211 ? 5.738 -5.621 9.844 1 84.88 211 GLY B CA 1
ATOM 4352 C C . GLY B 1 211 ? 5.973 -5.184 8.414 1 84.88 211 GLY B C 1
ATOM 4353 O O . GLY B 1 211 ? 5.113 -5.375 7.551 1 84.88 211 GLY B O 1
ATOM 4354 N N . ILE B 1 212 ? 7.148 -4.652 8.148 1 91.38 212 ILE B N 1
ATOM 4355 C CA . ILE B 1 212 ? 7.422 -4.039 6.852 1 91.38 212 ILE B CA 1
ATOM 4356 C C . ILE B 1 212 ? 7.32 -5.094 5.75 1 91.38 212 ILE B C 1
ATOM 4358 O O . ILE B 1 212 ? 6.855 -4.801 4.645 1 91.38 212 ILE B O 1
ATOM 4362 N N . TRP B 1 213 ? 7.668 -6.277 6.023 1 94.56 213 TRP B N 1
ATOM 4363 C CA . TRP B 1 213 ? 7.629 -7.32 5.004 1 94.56 213 TRP B CA 1
ATOM 4364 C C . TRP B 1 213 ? 6.195 -7.609 4.574 1 94.56 213 TRP B C 1
ATOM 4366 O O . TRP B 1 213 ? 5.93 -7.867 3.398 1 94.56 213 TRP B O 1
ATOM 4376 N N . THR B 1 214 ? 5.316 -7.629 5.5 1 91.44 214 THR B N 1
ATOM 4377 C CA . THR B 1 214 ? 3.908 -7.797 5.16 1 91.44 214 THR B CA 1
ATOM 4378 C C . THR B 1 214 ? 3.441 -6.691 4.215 1 91.44 214 THR B C 1
ATOM 4380 O O . THR B 1 214 ? 2.729 -6.957 3.246 1 91.44 214 THR B O 1
ATOM 4383 N N . LEU B 1 215 ? 3.914 -5.566 4.48 1 88.62 215 LEU B N 1
ATOM 4384 C CA . LEU B 1 215 ? 3.52 -4.395 3.709 1 88.62 215 LEU B CA 1
ATOM 4385 C C . LEU B 1 215 ? 4.047 -4.484 2.281 1 88.62 215 LEU B C 1
ATOM 4387 O O . LEU B 1 215 ? 3.338 -4.152 1.329 1 88.62 215 LEU B O 1
ATOM 4391 N N . VAL B 1 216 ? 5.234 -4.961 2.16 1 94 216 VAL B N 1
ATOM 4392 C CA . VAL B 1 216 ? 5.887 -4.762 0.868 1 94 216 VAL B CA 1
ATOM 4393 C C . VAL B 1 216 ? 5.848 -6.059 0.065 1 94 216 VAL B C 1
ATOM 4395 O O . VAL B 1 216 ? 5.984 -6.043 -1.16 1 94 216 VAL B O 1
ATOM 4398 N N . ALA B 1 217 ? 5.594 -7.211 0.744 1 94.75 217 ALA B N 1
ATOM 4399 C CA . ALA B 1 217 ? 5.832 -8.453 0.016 1 94.75 217 ALA B CA 1
ATOM 4400 C C . ALA B 1 217 ? 4.586 -9.328 0.004 1 94.75 217 ALA B C 1
ATOM 4402 O O . ALA B 1 217 ? 4.52 -10.32 -0.73 1 94.75 217 ALA B O 1
ATOM 4403 N N . SER B 1 218 ? 3.527 -9.055 0.725 1 93.38 218 SER B N 1
ATOM 4404 C CA . SER B 1 218 ? 2.35 -9.914 0.789 1 93.38 218 SER B CA 1
ATOM 4405 C C . SER B 1 218 ? 1.754 -10.141 -0.596 1 93.38 218 SER B C 1
ATOM 4407 O O . SER B 1 218 ? 1.328 -11.25 -0.922 1 93.38 218 SER B O 1
ATOM 4409 N N . ARG B 1 219 ? 1.734 -9.148 -1.425 1 93.44 219 ARG B N 1
ATOM 4410 C CA . ARG B 1 219 ? 1.124 -9.242 -2.746 1 93.44 219 ARG B CA 1
ATOM 4411 C C . ARG B 1 219 ? 1.955 -10.133 -3.668 1 93.44 219 ARG B C 1
ATOM 4413 O O . ARG B 1 219 ? 1.426 -10.727 -4.609 1 93.44 219 ARG B O 1
ATOM 4420 N N . TRP B 1 220 ? 3.305 -10.148 -3.402 1 97.88 220 TRP B N 1
ATOM 4421 C CA . TRP B 1 220 ? 4.156 -11.055 -4.172 1 97.88 220 TRP B CA 1
ATOM 4422 C C . TRP B 1 220 ? 3.67 -12.492 -4.055 1 97.88 220 TRP B C 1
ATOM 4424 O O . TRP B 1 220 ? 3.705 -13.25 -5.031 1 97.88 220 TRP B O 1
ATOM 4434 N N . PHE B 1 221 ? 3.154 -12.797 -2.863 1 97.62 221 PHE B N 1
ATOM 4435 C CA . PHE B 1 221 ? 2.785 -14.172 -2.572 1 97.62 221 PHE B CA 1
ATOM 4436 C C . PHE B 1 221 ? 1.305 -14.406 -2.846 1 97.62 221 PHE B C 1
ATOM 4438 O O . PHE B 1 221 ? 0.942 -15.328 -3.586 1 97.62 221 PHE B O 1
ATOM 4445 N N . ILE B 1 222 ? 0.479 -13.586 -2.377 1 95.25 222 ILE B N 1
ATOM 4446 C CA . ILE B 1 222 ? -0.958 -13.82 -2.457 1 95.25 222 ILE B CA 1
ATOM 4447 C C . ILE B 1 222 ? -1.407 -13.773 -3.916 1 95.25 222 ILE B C 1
ATOM 4449 O O . ILE B 1 222 ? -2.316 -14.508 -4.316 1 95.25 222 ILE B O 1
ATOM 4453 N N . CYS B 1 223 ? -0.787 -12.906 -4.703 1 96.69 223 CYS B N 1
ATOM 4454 C CA . CYS B 1 223 ? -1.188 -12.781 -6.098 1 96.69 223 CYS B CA 1
ATOM 4455 C C . CYS B 1 223 ? -0.218 -13.516 -7.016 1 96.69 223 CYS B C 1
ATOM 4457 O O . CYS B 1 223 ? -0.363 -13.477 -8.242 1 96.69 223 CYS B O 1
ATOM 4459 N N . LEU B 1 224 ? 0.764 -14.148 -6.441 1 98.5 224 LEU B N 1
ATOM 4460 C CA . LEU B 1 224 ? 1.77 -14.883 -7.199 1 98.5 224 LEU B CA 1
ATOM 4461 C C . LEU B 1 224 ? 2.432 -13.992 -8.242 1 98.5 224 LEU B C 1
ATOM 4463 O O . LEU B 1 224 ? 2.582 -14.383 -9.398 1 98.5 224 LEU B O 1
ATOM 4467 N N . TYR B 1 225 ? 2.643 -12.75 -7.902 1 98.44 225 TYR B N 1
ATOM 4468 C CA . TYR B 1 225 ? 3.387 -11.734 -8.633 1 98.44 225 TYR B CA 1
ATOM 4469 C C . TYR B 1 225 ? 2.549 -11.148 -9.766 1 98.44 225 TYR B C 1
ATOM 4471 O O . TYR B 1 225 ? 3.047 -10.359 -10.57 1 98.44 225 TYR B O 1
ATOM 4479 N N . VAL B 1 226 ? 1.229 -11.57 -9.875 1 97.5 226 VAL B N 1
ATOM 4480 C CA . VAL B 1 226 ? 0.343 -10.906 -10.828 1 97.5 226 VAL B CA 1
ATOM 4481 C C . VAL B 1 226 ? 0.202 -9.43 -10.453 1 97.5 226 VAL B C 1
ATOM 4483 O O . VAL B 1 226 ? 0.05 -9.086 -9.281 1 97.5 226 VAL B O 1
ATOM 4486 N N . ASP B 1 227 ? 0.323 -8.57 -11.461 1 92.31 227 ASP B N 1
ATOM 4487 C CA . ASP B 1 227 ? 0.227 -7.121 -11.32 1 92.31 227 ASP B CA 1
ATOM 4488 C C . ASP B 1 227 ? 1.386 -6.57 -10.492 1 92.31 227 ASP B C 1
ATOM 4490 O O . ASP B 1 227 ? 1.325 -5.438 -10.008 1 92.31 227 ASP B O 1
ATOM 4494 N N . VAL B 1 228 ? 2.328 -7.371 -10.18 1 96.19 228 VAL B N 1
ATOM 4495 C CA . VAL B 1 228 ? 3.57 -6.98 -9.531 1 96.19 228 VAL B CA 1
ATOM 4496 C C . VAL B 1 228 ? 4.707 -6.965 -10.547 1 96.19 228 VAL B C 1
ATOM 4498 O O . VAL B 1 228 ? 5.5 -6.016 -10.586 1 96.19 228 VAL B O 1
ATOM 4501 N N . LEU B 1 229 ? 4.793 -7.988 -11.344 1 97.31 229 LEU B N 1
ATOM 4502 C CA . LEU B 1 229 ? 5.77 -8.125 -12.422 1 97.31 229 LEU B CA 1
ATOM 4503 C C . LEU B 1 229 ? 5.082 -8.148 -13.781 1 97.31 229 LEU B C 1
ATOM 4505 O O . LEU B 1 229 ? 3.875 -8.383 -13.867 1 97.31 229 LEU B O 1
ATOM 4509 N N . PRO B 1 230 ? 5.863 -7.871 -14.883 1 95.31 230 PRO B N 1
ATOM 4510 C CA . PRO B 1 230 ? 5.27 -7.961 -16.219 1 95.31 230 PRO B CA 1
ATOM 4511 C C . PRO B 1 230 ? 4.703 -9.352 -16.531 1 95.31 230 PRO B C 1
ATOM 4513 O O . PRO B 1 230 ? 5.238 -10.352 -16.047 1 95.31 230 PRO B O 1
ATOM 4516 N N . ILE B 1 231 ? 3.705 -9.406 -17.328 1 95.31 231 ILE B N 1
ATOM 4517 C CA . ILE B 1 231 ? 2.943 -10.633 -17.531 1 95.31 231 ILE B CA 1
ATOM 4518 C C . ILE B 1 231 ? 3.857 -11.719 -18.094 1 95.31 231 ILE B C 1
ATOM 4520 O O . ILE B 1 231 ? 3.768 -12.883 -17.703 1 95.31 231 ILE B O 1
ATOM 4524 N N . GLU B 1 232 ? 4.805 -11.375 -19.016 1 95.44 232 GLU B N 1
ATOM 4525 C CA . GLU B 1 232 ? 5.711 -12.383 -19.562 1 95.44 232 GLU B CA 1
ATOM 4526 C C . GLU B 1 232 ? 6.527 -13.039 -18.453 1 95.44 232 GLU B C 1
ATOM 4528 O O . GLU B 1 232 ? 6.699 -14.266 -18.438 1 95.44 232 GLU B O 1
ATOM 4533 N N . THR B 1 233 ? 6.945 -12.203 -17.578 1 97.75 233 THR B N 1
ATOM 4534 C CA . THR B 1 233 ? 7.762 -12.68 -16.453 1 97.75 233 THR B CA 1
ATOM 4535 C C . THR B 1 233 ? 6.93 -13.531 -15.5 1 97.75 233 THR B C 1
ATOM 4537 O O . THR B 1 233 ? 7.379 -14.578 -15.039 1 97.75 233 THR B O 1
ATOM 4540 N N . VAL B 1 234 ? 5.738 -13.117 -15.188 1 98.5 234 VAL B N 1
ATOM 4541 C CA . VAL B 1 234 ? 4.848 -13.852 -14.297 1 98.5 234 VAL B CA 1
ATOM 4542 C C . VAL B 1 234 ? 4.574 -15.242 -14.867 1 98.5 234 VAL B C 1
ATOM 4544 O O . VAL B 1 234 ? 4.617 -16.234 -14.141 1 98.5 234 VAL B O 1
ATOM 4547 N N . LEU B 1 235 ? 4.324 -15.297 -16.125 1 98.12 235 LEU B N 1
ATOM 4548 C CA . LEU B 1 235 ? 4.004 -16.578 -16.75 1 98.12 235 LEU B CA 1
ATOM 4549 C C . LEU B 1 235 ? 5.207 -17.516 -16.703 1 98.12 235 LEU B C 1
ATOM 4551 O O . LEU B 1 235 ? 5.047 -18.719 -16.516 1 98.12 235 LEU B O 1
ATOM 4555 N N . ARG B 1 236 ? 6.363 -16.969 -16.891 1 98 236 ARG B N 1
ATOM 4556 C CA . ARG B 1 236 ? 7.566 -17.781 -16.781 1 98 236 ARG B CA 1
ATOM 4557 C C . ARG B 1 236 ? 7.75 -18.297 -15.352 1 98 236 ARG B C 1
ATOM 4559 O O . ARG B 1 236 ? 8.227 -19.422 -15.148 1 98 236 ARG B O 1
ATOM 4566 N N . ILE B 1 237 ? 7.457 -17.484 -14.414 1 98.75 237 ILE B N 1
ATOM 4567 C CA . ILE B 1 237 ? 7.5 -17.891 -13.016 1 98.75 237 ILE B CA 1
ATOM 4568 C C . ILE B 1 237 ? 6.48 -19 -12.766 1 98.75 237 ILE B C 1
ATOM 4570 O O . ILE B 1 237 ? 6.785 -20 -12.102 1 98.75 237 ILE B O 1
ATOM 4574 N N . TRP B 1 238 ? 5.293 -18.859 -13.305 1 98.81 238 TRP B N 1
ATOM 4575 C CA . TRP B 1 238 ? 4.227 -19.844 -13.125 1 98.81 238 TRP B CA 1
ATOM 4576 C C . TRP B 1 238 ? 4.602 -21.172 -13.758 1 98.81 238 TRP B C 1
ATOM 4578 O O . TRP B 1 238 ? 4.258 -22.234 -13.234 1 98.81 238 TRP B O 1
ATOM 4588 N N . ASP B 1 239 ? 5.312 -21.109 -14.953 1 98.38 239 ASP B N 1
ATOM 4589 C CA . ASP B 1 239 ? 5.828 -22.344 -15.531 1 98.38 239 ASP B CA 1
ATOM 4590 C C . ASP B 1 239 ? 6.578 -23.172 -14.484 1 98.38 239 ASP B C 1
ATOM 4592 O O . ASP B 1 239 ? 6.34 -24.375 -14.344 1 98.38 239 ASP B O 1
ATOM 4596 N N . CYS B 1 240 ? 7.391 -22.5 -13.789 1 98.38 240 CYS B N 1
ATOM 4597 C CA . CYS B 1 240 ? 8.219 -23.156 -12.789 1 98.38 240 CYS B CA 1
ATOM 4598 C C . CYS B 1 240 ? 7.41 -23.516 -11.547 1 98.38 240 CYS B C 1
ATOM 4600 O O . CYS B 1 240 ? 7.637 -24.562 -10.93 1 98.38 240 CYS B O 1
ATOM 4602 N N . LEU B 1 241 ? 6.547 -22.688 -11.156 1 98.5 241 LEU B N 1
ATOM 4603 C CA . LEU B 1 241 ? 5.715 -22.891 -9.977 1 98.5 241 LEU B CA 1
ATOM 4604 C C . LEU B 1 241 ? 4.887 -24.172 -10.117 1 98.5 241 LEU B C 1
ATOM 4606 O O . LEU B 1 241 ? 4.855 -25 -9.211 1 98.5 241 LEU B O 1
ATOM 4610 N N . PHE B 1 242 ? 4.266 -24.359 -11.258 1 98.12 242 PHE B N 1
ATOM 4611 C CA . PHE B 1 242 ? 3.436 -25.531 -11.508 1 98.12 242 PHE B CA 1
ATOM 4612 C C . PHE B 1 242 ? 4.281 -26.797 -11.516 1 98.12 242 PHE B C 1
ATOM 4614 O O . PHE B 1 242 ? 3.805 -27.875 -11.148 1 98.12 242 PHE B O 1
ATOM 4621 N N . TYR B 1 243 ? 5.504 -26.625 -11.93 1 97.19 243 TYR B N 1
ATOM 4622 C CA . TYR B 1 243 ? 6.344 -27.812 -12.125 1 97.19 243 TYR B CA 1
ATOM 4623 C C . TYR B 1 243 ? 7.117 -28.141 -10.852 1 97.19 243 TYR B C 1
ATOM 4625 O O . TYR B 1 243 ? 7.281 -29.312 -10.508 1 97.19 243 TYR B O 1
ATOM 4633 N N . GLU B 1 244 ? 7.605 -27.047 -10.109 1 96 244 GLU B N 1
ATOM 4634 C CA . GLU B 1 244 ? 8.57 -27.266 -9.039 1 96 244 GLU B CA 1
ATOM 4635 C C . GLU B 1 244 ? 7.977 -26.922 -7.68 1 96 244 GLU B C 1
ATOM 4637 O O . GLU B 1 244 ? 8.516 -27.312 -6.641 1 96 244 GLU B O 1
ATOM 4642 N N . GLY B 1 245 ? 6.906 -26.156 -7.668 1 96.25 245 GLY B N 1
ATOM 4643 C CA . GLY B 1 245 ? 6.27 -25.844 -6.398 1 96.25 245 GLY B CA 1
ATOM 4644 C C . GLY B 1 245 ? 6.566 -24.453 -5.906 1 96.25 245 GLY B C 1
ATOM 4645 O O . GLY B 1 245 ? 7.145 -23.641 -6.633 1 96.25 245 GLY B O 1
ATOM 4646 N N . SER B 1 246 ? 6.219 -24.172 -4.676 1 97.5 246 SER B N 1
ATOM 4647 C CA . SER B 1 246 ? 6.098 -22.812 -4.145 1 97.5 246 SER B CA 1
ATOM 4648 C C . SER B 1 246 ? 7.465 -22.219 -3.832 1 97.5 246 SER B C 1
ATOM 4650 O O . SER B 1 246 ? 7.586 -21.016 -3.627 1 97.5 246 SER B O 1
ATOM 4652 N N . LYS B 1 247 ? 8.523 -23 -3.762 1 97.31 247 LYS B N 1
ATOM 4653 C CA . LYS B 1 247 ? 9.859 -22.5 -3.465 1 97.31 247 LYS B CA 1
ATOM 4654 C C . LYS B 1 247 ? 10.281 -21.438 -4.484 1 97.31 247 LYS B C 1
ATOM 4656 O O . LYS B 1 247 ? 11.062 -20.547 -4.168 1 97.31 247 LYS B O 1
ATOM 4661 N N . VAL B 1 248 ? 9.75 -21.578 -5.652 1 98.12 248 VAL B N 1
ATOM 4662 C CA . VAL B 1 248 ? 10.094 -20.672 -6.746 1 98.12 248 VAL B CA 1
ATOM 4663 C C . VAL B 1 248 ? 9.734 -19.25 -6.359 1 98.12 248 VAL B C 1
ATOM 4665 O O . VAL B 1 248 ? 10.43 -18.297 -6.754 1 98.12 248 VAL B O 1
ATOM 4668 N N . LEU B 1 249 ? 8.688 -19.078 -5.555 1 98.69 249 LEU B N 1
ATOM 4669 C CA . LEU B 1 249 ? 8.242 -17.75 -5.148 1 98.69 249 LEU B CA 1
ATOM 4670 C C . LEU B 1 249 ? 9.312 -17.047 -4.305 1 98.69 249 LEU B C 1
ATOM 4672 O O . LEU B 1 249 ? 9.523 -15.844 -4.434 1 98.69 249 LEU B O 1
ATOM 4676 N N . PHE B 1 250 ? 9.992 -17.828 -3.479 1 98.75 250 PHE B N 1
ATOM 4677 C CA . PHE B 1 250 ? 11.062 -17.281 -2.654 1 98.75 250 PHE B CA 1
ATOM 4678 C C . PHE B 1 250 ? 12.266 -16.906 -3.508 1 98.75 250 PHE B C 1
ATOM 4680 O O . PHE B 1 250 ? 12.938 -15.906 -3.238 1 98.75 250 PHE B O 1
ATOM 4687 N N . ARG B 1 251 ? 12.555 -17.719 -4.48 1 98.62 251 ARG B N 1
ATOM 4688 C CA . ARG B 1 251 ? 13.688 -17.422 -5.352 1 98.62 251 ARG B CA 1
ATOM 4689 C C . ARG B 1 251 ? 13.492 -16.078 -6.059 1 98.62 251 ARG B C 1
ATOM 4691 O O . ARG B 1 251 ? 14.445 -15.305 -6.203 1 98.62 251 ARG B O 1
ATOM 4698 N N . VAL B 1 252 ? 12.273 -15.844 -6.5 1 98.81 252 VAL B N 1
ATOM 4699 C CA . VAL B 1 252 ? 11.938 -14.594 -7.172 1 98.81 252 VAL B CA 1
ATOM 4700 C C . VAL B 1 252 ? 12.094 -13.422 -6.203 1 98.81 252 VAL B C 1
ATOM 4702 O O . VAL B 1 252 ? 12.758 -12.438 -6.516 1 98.81 252 VAL B O 1
ATOM 4705 N N . ALA B 1 253 ? 11.508 -13.57 -5.016 1 98.75 253 ALA B N 1
ATOM 4706 C CA . ALA B 1 253 ? 11.555 -12.516 -4.008 1 98.75 253 ALA B CA 1
ATOM 4707 C C . ALA B 1 253 ? 12.992 -12.188 -3.627 1 98.75 253 ALA B C 1
ATOM 4709 O O . ALA B 1 253 ? 13.375 -11.016 -3.582 1 98.75 253 ALA B O 1
ATOM 4710 N N . LEU B 1 254 ? 13.781 -13.234 -3.387 1 98.62 254 LEU B N 1
ATOM 4711 C CA . LEU B 1 254 ? 15.18 -13.055 -3.006 1 98.62 254 LEU B CA 1
ATOM 4712 C C . LEU B 1 254 ? 15.961 -12.352 -4.113 1 98.62 254 LEU B C 1
ATOM 4714 O O . LEU B 1 254 ? 16.781 -11.469 -3.842 1 98.62 254 LEU B O 1
ATOM 4718 N N . THR B 1 255 ? 15.703 -12.711 -5.297 1 98.69 255 THR B N 1
ATOM 4719 C CA . THR B 1 255 ? 16.422 -12.133 -6.426 1 98.69 255 THR B CA 1
ATOM 4720 C C . THR B 1 255 ? 16.109 -10.641 -6.547 1 98.69 255 THR B C 1
ATOM 4722 O O . THR B 1 255 ? 17.016 -9.828 -6.773 1 98.69 255 THR B O 1
ATOM 4725 N N . LEU B 1 256 ? 14.828 -10.266 -6.395 1 98.62 256 LEU B N 1
ATOM 4726 C CA . LEU B 1 256 ? 14.438 -8.859 -6.434 1 98.62 256 LEU B CA 1
ATOM 4727 C C . LEU B 1 256 ? 15.164 -8.07 -5.352 1 98.62 256 LEU B C 1
ATOM 4729 O O . LEU B 1 256 ? 15.688 -6.984 -5.617 1 98.62 256 LEU B O 1
ATOM 4733 N N . VAL B 1 257 ? 15.25 -8.656 -4.168 1 98.5 257 VAL B N 1
ATOM 4734 C CA . VAL B 1 257 ? 15.844 -7.961 -3.029 1 98.5 257 VAL B CA 1
ATOM 4735 C C . VAL B 1 257 ? 17.359 -7.891 -3.199 1 98.5 257 VAL B C 1
ATOM 4737 O O . VAL B 1 257 ? 17.969 -6.824 -3.057 1 98.5 257 VAL B O 1
ATOM 4740 N N . LEU B 1 258 ? 18 -9.023 -3.551 1 98.31 258 LEU B N 1
ATOM 4741 C CA . LEU B 1 258 ? 19.453 -9.102 -3.652 1 98.31 258 LEU B CA 1
ATOM 4742 C C . LEU B 1 258 ? 19.969 -8.258 -4.816 1 98.31 258 LEU B C 1
ATOM 4744 O O . LEU B 1 258 ? 20.984 -7.574 -4.688 1 98.31 258 LEU B O 1
ATOM 4748 N N . HIS B 1 259 ? 19.266 -8.305 -5.914 1 97.94 259 HIS B N 1
ATOM 4749 C CA . HIS B 1 259 ? 19.672 -7.566 -7.102 1 97.94 259 HIS B CA 1
ATOM 4750 C C . HIS B 1 259 ? 19.641 -6.062 -6.852 1 97.94 259 HIS B C 1
ATOM 4752 O O . HIS B 1 259 ? 20.438 -5.316 -7.434 1 97.94 259 HIS B O 1
ATOM 4758 N N . HIS B 1 260 ? 18.766 -5.57 -6.012 1 97.44 260 HIS B N 1
ATOM 4759 C CA . HIS B 1 260 ? 18.578 -4.141 -5.77 1 97.44 260 HIS B CA 1
ATOM 4760 C C . HIS B 1 260 ? 18.984 -3.766 -4.348 1 97.44 260 HIS B C 1
ATOM 4762 O O . HIS B 1 260 ? 18.453 -2.809 -3.781 1 97.44 260 HIS B O 1
ATOM 4768 N N . GLN B 1 261 ? 19.844 -4.508 -3.684 1 97.62 261 GLN B N 1
ATOM 4769 C CA . GLN B 1 261 ? 20.188 -4.312 -2.275 1 97.62 261 GLN B CA 1
ATOM 4770 C C . GLN B 1 261 ? 20.75 -2.92 -2.035 1 97.62 261 GLN B C 1
ATOM 4772 O O . GLN B 1 261 ? 20.453 -2.289 -1.018 1 97.62 261 GLN B O 1
ATOM 4777 N N . GLN B 1 262 ? 21.531 -2.348 -2.986 1 96 262 GLN B N 1
ATOM 4778 C CA . GLN B 1 262 ? 22.125 -1.025 -2.807 1 96 262 GLN B CA 1
ATOM 4779 C C . GLN B 1 262 ? 21.047 0.059 -2.799 1 96 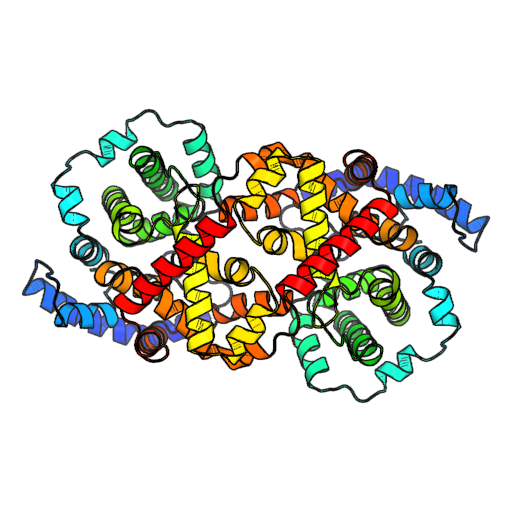262 GLN B C 1
ATOM 4781 O O . GLN B 1 262 ? 21.125 0.999 -2.004 1 96 262 GLN B O 1
ATOM 4786 N N . GLU B 1 263 ? 20.109 -0.087 -3.682 1 94.31 263 GLU B N 1
ATOM 4787 C CA . GLU B 1 263 ? 19 0.859 -3.729 1 94.31 263 GLU B CA 1
ATOM 4788 C C . GLU B 1 263 ? 18.156 0.799 -2.451 1 94.31 263 GLU B C 1
ATOM 4790 O O . GLU B 1 263 ? 17.766 1.834 -1.914 1 94.31 263 GLU B O 1
ATOM 4795 N N . ILE B 1 264 ? 17.906 -0.387 -1.937 1 96.56 264 ILE B N 1
ATOM 4796 C CA . ILE B 1 264 ? 17.109 -0.594 -0.732 1 96.56 264 ILE B CA 1
ATOM 4797 C C . ILE B 1 264 ? 17.812 0.039 0.467 1 96.56 264 ILE B C 1
ATOM 4799 O O . ILE B 1 264 ? 17.172 0.72 1.277 1 96.56 264 ILE B O 1
ATOM 4803 N N . LEU B 1 265 ? 19.125 -0.086 0.558 1 95.5 265 LEU B N 1
ATOM 4804 C CA . LEU B 1 265 ? 19.906 0.367 1.701 1 95.5 265 LEU B CA 1
ATOM 4805 C C . LEU B 1 265 ? 20 1.889 1.735 1 95.5 265 LEU B C 1
ATOM 4807 O O . LEU B 1 265 ? 20.391 2.471 2.748 1 95.5 265 LEU B O 1
ATOM 4811 N N . ARG B 1 266 ? 19.547 2.557 0.679 1 89.38 266 ARG B N 1
ATOM 4812 C CA . ARG B 1 266 ? 19.547 4.016 0.628 1 89.38 266 ARG B CA 1
ATOM 4813 C C . ARG B 1 266 ? 18.266 4.582 1.232 1 89.38 266 ARG B C 1
ATOM 4815 O O . ARG B 1 266 ? 18.172 5.789 1.477 1 89.38 266 ARG B O 1
ATOM 4822 N N . ALA B 1 267 ? 17.312 3.709 1.474 1 90.75 267 ALA B N 1
ATOM 4823 C CA . ALA B 1 267 ? 16.047 4.18 2.045 1 90.75 267 ALA B CA 1
ATOM 4824 C C . ALA B 1 267 ? 16.266 4.77 3.436 1 90.75 267 ALA B C 1
ATOM 4826 O O . ALA B 1 267 ? 17.047 4.238 4.23 1 90.75 267 ALA B O 1
ATOM 4827 N N . ARG B 1 268 ? 15.578 5.906 3.764 1 85.44 268 ARG B N 1
ATOM 4828 C CA . ARG B 1 268 ? 15.828 6.656 4.992 1 85.44 268 ARG B CA 1
ATOM 4829 C C . ARG B 1 268 ? 14.617 6.617 5.914 1 85.44 268 ARG B C 1
ATOM 4831 O O . ARG B 1 268 ? 14.711 6.996 7.086 1 85.44 268 ARG B O 1
ATOM 4838 N N . CYS B 1 269 ? 13.531 6.234 5.41 1 89.56 269 CYS B N 1
ATOM 4839 C CA . CYS B 1 269 ? 12.297 6.164 6.176 1 89.56 269 CYS B CA 1
ATOM 4840 C C . CYS B 1 269 ? 11.359 5.105 5.602 1 89.56 269 CYS B C 1
ATOM 4842 O O . CYS B 1 269 ? 11.633 4.539 4.543 1 89.56 269 CYS B O 1
ATOM 4844 N N . LEU B 1 270 ? 10.289 4.836 6.234 1 89.56 270 LEU B N 1
ATOM 4845 C CA . LEU B 1 270 ? 9.352 3.775 5.883 1 89.56 270 LEU B CA 1
ATOM 4846 C C . LEU B 1 270 ? 8.75 4.02 4.504 1 89.56 270 LEU B C 1
ATOM 4848 O O . LEU B 1 270 ? 8.75 3.127 3.654 1 89.56 270 LEU B O 1
ATOM 4852 N N . PRO B 1 271 ? 8.266 5.227 4.172 1 89.06 271 PRO B N 1
ATOM 4853 C CA . PRO B 1 271 ? 7.719 5.453 2.83 1 89.06 271 PRO B CA 1
ATOM 4854 C C . PRO B 1 271 ? 8.766 5.27 1.729 1 89.06 271 PRO B C 1
ATOM 4856 O O . PRO B 1 271 ? 8.438 4.781 0.643 1 89.06 271 PRO B O 1
ATOM 4859 N N . ASP B 1 272 ? 10 5.652 2.057 1 89.62 272 ASP B N 1
ATOM 4860 C CA . ASP B 1 272 ? 11.086 5.441 1.108 1 89.62 272 ASP B CA 1
ATOM 4861 C C . ASP B 1 272 ? 11.258 3.959 0.788 1 89.62 272 ASP B C 1
ATOM 4863 O O . ASP B 1 272 ? 11.453 3.588 -0.371 1 89.62 272 ASP B O 1
ATOM 4867 N N . LEU B 1 273 ? 11.227 3.252 1.854 1 92.75 273 LEU B N 1
ATOM 4868 C CA . LEU B 1 273 ? 11.398 1.812 1.701 1 92.75 273 LEU B CA 1
ATOM 4869 C C . LEU B 1 273 ? 10.258 1.21 0.889 1 92.75 273 LEU B C 1
ATOM 4871 O O . LEU B 1 273 ? 10.492 0.391 -0.003 1 92.75 273 LEU B O 1
ATOM 4875 N N . CYS B 1 274 ? 9.062 1.547 1.214 1 91.44 274 CYS B N 1
ATOM 4876 C CA . CYS B 1 274 ? 7.898 1.061 0.478 1 91.44 274 CYS B CA 1
ATOM 4877 C C . CYS B 1 274 ? 7.992 1.432 -0.997 1 91.44 274 CYS B C 1
ATOM 4879 O O . CYS B 1 274 ? 7.727 0.602 -1.869 1 91.44 274 CYS B O 1
ATOM 4881 N N . GLN B 1 275 ? 8.375 2.635 -1.266 1 89.81 275 GLN B N 1
ATOM 4882 C CA . GLN B 1 275 ? 8.523 3.1 -2.641 1 89.81 275 GLN B CA 1
ATOM 4883 C C . GLN B 1 275 ? 9.609 2.316 -3.371 1 89.81 275 GLN B C 1
ATOM 4885 O O . GLN B 1 275 ? 9.461 1.991 -4.551 1 89.81 275 GLN B O 1
ATOM 4890 N N . CYS B 1 276 ? 10.641 2.143 -2.666 1 93.56 276 CYS B N 1
ATOM 4891 C CA . CYS B 1 276 ? 11.734 1.373 -3.24 1 93.56 276 CYS B CA 1
ATOM 4892 C C . CYS B 1 276 ? 11.266 -0.012 -3.67 1 93.56 276 CYS B C 1
ATOM 4894 O O . CYS B 1 276 ? 11.562 -0.455 -4.781 1 93.56 276 CYS B O 1
ATOM 4896 N N . PHE B 1 277 ? 10.484 -0.685 -2.854 1 95.94 277 PHE B N 1
ATOM 4897 C CA . PHE B 1 277 ? 10.023 -2.037 -3.141 1 95.94 277 PHE B CA 1
ATOM 4898 C C . PHE B 1 277 ? 9 -2.033 -4.273 1 95.94 277 PHE B C 1
ATOM 4900 O O . PHE B 1 277 ? 8.867 -3.023 -4.996 1 95.94 277 PHE B O 1
ATOM 4907 N N . ARG B 1 278 ? 8.32 -0.981 -4.434 1 91.69 278 ARG B N 1
ATOM 4908 C CA . ARG B 1 278 ? 7.453 -0.851 -5.598 1 91.69 278 ARG B CA 1
ATOM 4909 C C . ARG B 1 278 ? 8.273 -0.688 -6.875 1 91.69 278 ARG B C 1
ATOM 4911 O O . ARG B 1 278 ? 7.922 -1.245 -7.918 1 91.69 278 ARG B O 1
ATOM 4918 N N . HIS B 1 279 ? 9.352 -0.012 -6.762 1 91.19 279 HIS B N 1
ATOM 4919 C CA . HIS B 1 279 ? 10.18 0.322 -7.91 1 91.19 279 HIS B CA 1
ATOM 4920 C C . HIS B 1 279 ? 10.977 -0.889 -8.391 1 91.19 279 HIS B C 1
ATOM 4922 O O . HIS B 1 279 ? 11.164 -1.08 -9.594 1 91.19 279 HIS B O 1
ATOM 4928 N N . ILE B 1 280 ? 11.344 -1.635 -7.492 1 95.12 280 ILE B N 1
ATOM 4929 C CA . ILE B 1 280 ? 12.273 -2.695 -7.859 1 95.12 280 ILE B CA 1
ATOM 4930 C C . ILE B 1 280 ? 11.539 -3.777 -8.648 1 95.12 280 ILE B C 1
ATOM 4932 O O . ILE B 1 280 ? 12.172 -4.648 -9.258 1 95.12 280 ILE B O 1
ATOM 4936 N N . THR B 1 281 ? 10.242 -3.82 -8.539 1 95.56 281 THR B N 1
ATOM 4937 C CA . THR B 1 281 ? 9.469 -4.816 -9.273 1 95.56 281 THR B CA 1
ATOM 4938 C C . THR B 1 281 ? 9.164 -4.328 -10.688 1 95.56 281 THR B C 1
ATOM 4940 O O . THR B 1 281 ? 8.75 -5.113 -11.539 1 95.56 281 THR B O 1
ATOM 4943 N N . GLY B 1 282 ? 9.398 -3.035 -10.773 1 86.31 282 GLY B N 1
ATOM 4944 C CA . GLY B 1 282 ? 9.188 -2.43 -12.078 1 86.31 282 GLY B CA 1
ATOM 4945 C C . GLY B 1 282 ? 10.477 -2 -12.758 1 86.31 282 GLY B C 1
ATOM 4946 O O . GLY B 1 282 ? 11.547 -2.047 -12.148 1 86.31 282 GLY B O 1
ATOM 4947 N N . GLY B 1 283 ? 10.836 -2.186 -13.93 1 86.5 283 GLY B N 1
ATOM 4948 C CA . GLY B 1 283 ? 12.023 -1.723 -14.625 1 86.5 283 GLY B CA 1
ATOM 4949 C C . GLY B 1 283 ? 12.523 -2.705 -15.664 1 86.5 283 GLY B C 1
ATOM 4950 O O . GLY B 1 283 ? 11.859 -3.697 -15.961 1 86.5 283 GLY B O 1
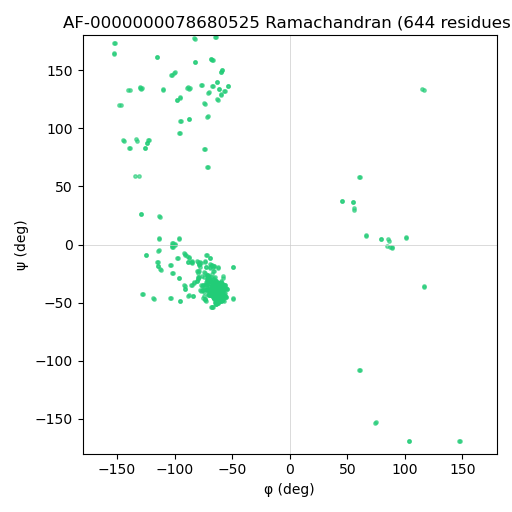ATOM 4951 N N . ALA B 1 284 ? 13.656 -2.297 -16.016 1 90.56 284 ALA B N 1
ATOM 4952 C CA . ALA B 1 284 ? 14.227 -3.059 -17.109 1 90.56 284 ALA B CA 1
ATOM 4953 C C . ALA B 1 284 ? 14.602 -4.473 -16.672 1 90.56 284 ALA B C 1
ATOM 4955 O O . ALA B 1 284 ? 14.492 -5.422 -17.453 1 90.56 284 ALA B O 1
ATOM 4956 N N . PHE B 1 285 ? 14.953 -4.555 -15.461 1 94.75 285 PHE B N 1
ATOM 4957 C CA . PHE B 1 285 ? 15.398 -5.844 -14.945 1 94.75 285 PHE B CA 1
ATOM 4958 C C . PHE B 1 285 ? 14.266 -6.863 -14.984 1 94.75 285 PHE B C 1
ATOM 4960 O O . PHE B 1 285 ? 14.445 -7.984 -15.461 1 94.75 285 PHE B O 1
ATOM 4967 N N . SER B 1 286 ? 13.102 -6.488 -14.422 1 95.19 286 SER B N 1
ATOM 4968 C CA . SER B 1 286 ? 11.969 -7.406 -14.367 1 95.19 286 SER B CA 1
ATOM 4969 C C . SER B 1 286 ? 11.32 -7.562 -15.742 1 95.19 286 SER B C 1
ATOM 4971 O O . SER B 1 286 ? 10.68 -8.578 -16.016 1 95.19 286 SER B O 1
ATOM 4973 N N . LEU B 1 287 ? 11.461 -6.594 -16.641 1 94.56 287 LEU B N 1
ATOM 4974 C CA . LEU B 1 287 ? 10.891 -6.633 -17.969 1 94.56 287 LEU B CA 1
ATOM 4975 C C . LEU B 1 287 ? 11.617 -7.652 -18.844 1 94.56 287 LEU B C 1
ATOM 4977 O O . LEU B 1 287 ? 10.992 -8.328 -19.672 1 94.56 287 LEU B O 1
ATOM 4981 N N . ASP B 1 288 ? 12.914 -7.691 -18.672 1 94.62 288 ASP B N 1
ATOM 4982 C CA . ASP B 1 288 ? 13.695 -8.703 -19.375 1 94.62 288 ASP B CA 1
ATOM 4983 C C . ASP B 1 288 ? 13.5 -10.086 -18.75 1 94.62 288 ASP B C 1
ATOM 4985 O O . ASP B 1 288 ? 14.367 -10.57 -18.031 1 94.62 288 ASP B O 1
ATOM 4989 N N . CYS B 1 289 ? 12.422 -10.703 -19.156 1 94.75 289 CYS B N 1
ATOM 4990 C CA . CYS B 1 289 ? 11.969 -11.914 -18.484 1 94.75 289 CYS B CA 1
ATOM 4991 C C . CYS B 1 289 ? 12.992 -13.031 -18.609 1 94.75 289 CYS B C 1
ATOM 4993 O O . CYS B 1 289 ? 13.172 -13.828 -17.688 1 94.75 289 CYS B O 1
ATOM 4995 N N . HIS B 1 290 ? 13.734 -13.117 -19.719 1 94.12 290 HIS B N 1
ATOM 4996 C CA . HIS B 1 290 ? 14.688 -14.195 -19.922 1 94.12 290 HIS B CA 1
ATOM 4997 C C . HIS B 1 290 ? 15.867 -14.07 -18.953 1 94.12 290 HIS B C 1
ATOM 4999 O O . HIS B 1 290 ? 16.203 -15.031 -18.25 1 94.12 290 HIS B O 1
ATOM 5005 N N . SER B 1 291 ? 16.484 -12.922 -18.953 1 95.19 291 SER B N 1
ATOM 5006 C CA . SER B 1 291 ? 17.594 -12.68 -18.047 1 95.19 291 SER B CA 1
ATOM 5007 C C . SER B 1 291 ? 17.141 -12.781 -16.578 1 95.19 291 SER B C 1
ATOM 5009 O O . SER B 1 291 ? 17.875 -13.297 -15.742 1 95.19 291 SER B O 1
ATOM 5011 N N . PHE B 1 292 ? 16.016 -12.289 -16.328 1 97.94 292 PHE B N 1
ATOM 5012 C CA . PHE B 1 292 ? 15.461 -12.328 -14.977 1 97.94 292 PHE B CA 1
ATOM 5013 C C . PHE B 1 292 ? 15.328 -13.766 -14.492 1 97.94 292 PHE B C 1
ATOM 5015 O O . PHE B 1 292 ? 15.75 -14.094 -13.383 1 97.94 292 PHE B O 1
ATOM 5022 N N . MET B 1 293 ? 14.781 -14.633 -15.328 1 97.81 293 MET B N 1
ATOM 5023 C CA . MET B 1 293 ? 14.555 -16.031 -14.961 1 97.81 293 MET B CA 1
ATOM 5024 C C . MET B 1 293 ? 15.875 -16.766 -14.758 1 97.81 293 MET B C 1
ATOM 5026 O O . MET B 1 293 ? 15.977 -17.641 -13.906 1 97.81 293 MET B O 1
ATOM 5030 N N . GLN B 1 294 ? 16.859 -16.406 -15.477 1 96.94 294 GLN B N 1
ATOM 5031 C CA . GLN B 1 294 ? 18.188 -16.984 -15.25 1 96.94 294 GLN B CA 1
ATOM 5032 C C . GLN B 1 294 ? 18.719 -16.594 -13.875 1 96.94 294 GLN B C 1
ATOM 5034 O O . GLN B 1 294 ? 19.297 -17.438 -13.164 1 96.94 294 GLN B O 1
ATOM 5039 N N . LYS B 1 295 ? 18.469 -15.406 -13.5 1 98.12 295 LYS B N 1
ATOM 5040 C CA . LYS B 1 295 ? 19 -14.867 -12.258 1 98.12 295 LYS B CA 1
ATOM 5041 C C . LYS B 1 295 ? 18.297 -15.477 -11.047 1 98.12 295 LYS B C 1
ATOM 5043 O O . LYS B 1 295 ? 18.922 -15.656 -9.992 1 98.12 295 LYS B O 1
ATOM 5048 N N . ILE B 1 296 ? 17.016 -15.828 -11.125 1 98.19 296 ILE B N 1
ATOM 5049 C CA . ILE B 1 296 ? 16.312 -16.344 -9.953 1 98.19 296 ILE B CA 1
ATOM 5050 C C . ILE B 1 296 ? 16.891 -17.688 -9.555 1 98.19 296 ILE B C 1
ATOM 5052 O O . ILE B 1 296 ? 16.688 -18.156 -8.43 1 98.19 296 ILE B O 1
ATOM 5056 N N . PHE B 1 297 ? 17.609 -18.375 -10.461 1 97.19 297 PHE B N 1
ATOM 5057 C CA . PHE B 1 297 ? 18.172 -19.672 -10.141 1 97.19 297 PHE B CA 1
ATOM 5058 C C . PHE B 1 297 ? 19.672 -19.562 -9.844 1 97.19 297 PHE B C 1
ATOM 5060 O O . PHE B 1 297 ? 20.312 -20.547 -9.492 1 97.19 297 PHE B O 1
ATOM 5067 N N . SER B 1 298 ? 20.234 -18.375 -9.914 1 97 298 SER B N 1
ATOM 5068 C CA . SER B 1 298 ? 21.656 -18.203 -9.633 1 97 298 SER B CA 1
ATOM 5069 C C . SER B 1 298 ? 21.875 -17.281 -8.438 1 97 298 SER B C 1
ATOM 5071 O O . SER B 1 298 ? 22.562 -17.641 -7.484 1 97 298 SER B O 1
ATOM 5073 N N . GLU B 1 299 ? 21.219 -16.141 -8.367 1 96.31 299 GLU B N 1
ATOM 5074 C CA . GLU B 1 299 ? 21.516 -15.094 -7.398 1 96.31 299 GLU B CA 1
ATOM 5075 C C . GLU B 1 299 ? 21.188 -15.539 -5.977 1 96.31 299 GLU B C 1
ATOM 5077 O O . GLU B 1 299 ? 21.953 -15.273 -5.047 1 96.31 299 GLU B O 1
ATOM 5082 N N . PRO B 1 300 ? 20.078 -16.188 -5.738 1 96.62 300 PRO B N 1
ATOM 5083 C CA . PRO B 1 300 ? 19.781 -16.594 -4.363 1 96.62 300 PRO B CA 1
ATOM 5084 C C . PRO B 1 300 ? 20.719 -17.688 -3.854 1 96.62 300 PRO B C 1
ATOM 5086 O O . PRO B 1 300 ? 20.828 -17.891 -2.643 1 96.62 300 PRO B O 1
ATOM 5089 N N . GLY B 1 301 ? 21.391 -18.406 -4.809 1 94.56 301 GLY B N 1
ATOM 5090 C CA . GLY B 1 301 ? 22.188 -19.562 -4.41 1 94.56 301 GLY B CA 1
ATOM 5091 C C . GLY B 1 301 ? 21.344 -20.766 -4.031 1 94.56 301 GLY B C 1
ATOM 5092 O O . GLY B 1 301 ? 20.234 -20.938 -4.543 1 94.56 301 GLY B O 1
ATOM 5093 N N . SER B 1 302 ? 21.922 -21.594 -3.172 1 92.88 302 SER B N 1
ATOM 5094 C CA . SER B 1 302 ? 21.219 -22.828 -2.801 1 92.88 302 SER B CA 1
ATOM 5095 C C . SER B 1 302 ? 20 -22.531 -1.935 1 92.88 302 SER B C 1
ATOM 5097 O O . SER B 1 302 ? 20.078 -21.734 -0.999 1 92.88 302 SER B O 1
ATOM 5099 N N . LEU B 1 303 ? 18.922 -23.078 -2.279 1 95.56 303 LEU B N 1
ATOM 5100 C CA . LEU B 1 303 ? 17.656 -22.984 -1.542 1 95.56 303 LEU B CA 1
ATOM 5101 C C . LEU B 1 303 ? 16.875 -24.281 -1.626 1 95.56 303 LEU B C 1
ATOM 5103 O O . LEU B 1 303 ? 15.992 -24.438 -2.467 1 95.56 303 LEU B O 1
ATOM 5107 N N . SER B 1 304 ? 17.125 -25.156 -0.676 1 94.06 304 SER B N 1
ATOM 5108 C CA . SER B 1 304 ? 16.469 -26.469 -0.716 1 94.06 304 SER B CA 1
ATOM 5109 C C . SER B 1 304 ? 15.07 -26.406 -0.131 1 94.06 304 SER B C 1
ATOM 5111 O O . SER B 1 304 ? 14.766 -25.547 0.697 1 94.06 304 SER B O 1
ATOM 5113 N N . MET B 1 305 ? 14.289 -27.344 -0.535 1 93.62 305 MET B N 1
ATOM 5114 C CA . MET B 1 305 ? 12.953 -27.469 0.036 1 93.62 305 MET B CA 1
ATOM 5115 C C . MET B 1 305 ? 13.023 -27.797 1.522 1 93.62 305 MET B C 1
ATOM 5117 O O . MET B 1 305 ? 12.172 -27.375 2.301 1 93.62 305 MET B O 1
ATOM 5121 N N . THR B 1 306 ? 14.008 -28.516 1.894 1 95.19 306 THR B N 1
ATOM 5122 C CA . THR B 1 306 ? 14.203 -28.859 3.297 1 95.19 306 THR B CA 1
ATOM 5123 C C . THR B 1 306 ? 14.406 -27.594 4.141 1 95.19 306 THR B C 1
ATOM 5125 O O . THR B 1 306 ? 13.812 -27.469 5.215 1 95.19 306 THR B O 1
ATOM 5128 N N . THR B 1 307 ? 15.25 -26.734 3.639 1 95.81 307 THR B N 1
ATOM 5129 C CA . THR B 1 307 ? 15.508 -25.469 4.34 1 95.81 307 THR B CA 1
ATOM 5130 C C . THR B 1 307 ? 14.227 -24.656 4.453 1 95.81 307 THR B C 1
ATOM 5132 O O . THR B 1 307 ? 13.914 -24.109 5.523 1 95.81 307 THR B O 1
ATOM 5135 N N . VAL B 1 308 ? 13.477 -24.516 3.375 1 97.19 308 VAL B N 1
ATOM 5136 C CA . VAL B 1 308 ? 12.242 -23.75 3.348 1 97.19 308 VAL B CA 1
ATOM 5137 C C . VAL B 1 308 ? 11.227 -24.344 4.309 1 97.19 308 VAL B C 1
ATOM 5139 O O . VAL B 1 308 ? 10.586 -23.625 5.078 1 97.19 308 VAL B O 1
ATOM 5142 N N . ASP B 1 309 ? 11.148 -25.672 4.32 1 97.25 309 ASP B N 1
ATOM 5143 C CA . ASP B 1 309 ? 10.18 -26.344 5.18 1 97.25 309 ASP B CA 1
ATOM 5144 C C . ASP B 1 309 ? 10.539 -26.172 6.652 1 97.25 309 ASP B C 1
ATOM 5146 O O . ASP B 1 309 ? 9.656 -26 7.492 1 97.25 309 ASP B O 1
ATOM 5150 N N . LYS B 1 310 ? 11.797 -26.281 6.941 1 97.81 310 LYS B N 1
ATOM 5151 C CA . LYS B 1 310 ? 12.25 -26.062 8.312 1 97.81 310 LYS B CA 1
ATOM 5152 C C . LYS B 1 310 ? 11.922 -24.641 8.781 1 97.81 310 LYS B C 1
ATOM 5154 O O . LYS B 1 310 ? 11.477 -24.453 9.914 1 97.81 310 LYS B O 1
ATOM 5159 N N . LEU B 1 311 ? 12.195 -23.688 7.941 1 98.12 311 LEU B N 1
ATOM 5160 C CA . LEU B 1 311 ? 11.891 -22.297 8.273 1 98.12 311 LEU B CA 1
ATOM 5161 C C . LEU B 1 311 ? 10.383 -22.094 8.438 1 98.12 311 LEU B C 1
ATOM 5163 O O . LEU B 1 311 ? 9.945 -21.391 9.344 1 98.12 311 LEU B O 1
ATOM 5167 N N . ARG B 1 312 ? 9.594 -22.688 7.543 1 98.12 312 ARG B N 1
ATOM 5168 C CA . ARG B 1 312 ? 8.141 -22.609 7.652 1 98.12 312 ARG B CA 1
ATOM 5169 C C . ARG B 1 312 ? 7.652 -23.141 8.992 1 98.12 312 ARG B C 1
ATOM 5171 O O . ARG B 1 312 ? 6.824 -22.531 9.656 1 98.12 312 ARG B O 1
ATOM 5178 N N . ASP B 1 313 ? 8.203 -24.297 9.375 1 98.06 313 ASP B N 1
ATOM 5179 C CA . ASP B 1 313 ? 7.797 -24.906 10.641 1 98.06 313 ASP B CA 1
ATOM 5180 C C . ASP B 1 313 ? 8.125 -24 11.82 1 98.06 313 ASP B C 1
ATOM 5182 O O . ASP B 1 313 ? 7.301 -23.812 12.719 1 98.06 313 ASP B O 1
ATOM 5186 N N . ARG B 1 314 ? 9.25 -23.5 11.797 1 97.81 314 ARG B N 1
ATOM 5187 C CA . ARG B 1 314 ? 9.695 -22.625 12.875 1 97.81 314 ARG B CA 1
ATOM 5188 C C . ARG B 1 314 ? 8.852 -21.344 12.93 1 97.81 314 ARG B C 1
ATOM 5190 O O . ARG B 1 314 ? 8.398 -20.938 14 1 97.81 314 ARG B O 1
ATOM 5197 N N . CYS B 1 315 ? 8.695 -20.656 11.812 1 96.5 315 CYS B N 1
ATOM 5198 C CA . CYS B 1 315 ? 7.953 -19.406 11.734 1 96.5 315 CYS B CA 1
ATOM 5199 C C . CYS B 1 315 ? 6.488 -19.609 12.109 1 96.5 315 CYS B C 1
ATOM 5201 O O . CYS B 1 315 ? 5.895 -18.766 12.789 1 96.5 315 CYS B O 1
ATOM 5203 N N . ARG B 1 316 ? 5.965 -20.719 11.602 1 95.88 316 ARG B N 1
ATOM 5204 C CA . ARG B 1 316 ? 4.566 -21.016 11.906 1 95.88 316 ARG B CA 1
ATOM 5205 C C . ARG B 1 316 ? 4.355 -21.188 13.406 1 95.88 316 ARG B C 1
ATOM 5207 O O . ARG B 1 316 ? 3.381 -20.672 13.961 1 95.88 316 ARG B O 1
ATOM 5214 N N . LYS B 1 317 ? 5.238 -21.875 14.086 1 96.38 317 LYS B N 1
ATOM 5215 C CA . LYS B 1 317 ? 5.172 -22.062 15.531 1 96.38 317 LYS B CA 1
ATOM 5216 C C . LYS B 1 317 ? 5.254 -20.734 16.266 1 96.38 317 LYS B C 1
ATOM 5218 O O . LYS B 1 317 ? 4.516 -20.5 17.234 1 96.38 317 LYS B O 1
ATOM 5223 N N . GLN B 1 318 ? 6.109 -19.922 15.844 1 93.81 318 GLN B N 1
ATOM 5224 C CA . GLN B 1 318 ? 6.293 -18.609 16.469 1 93.81 318 GLN B CA 1
ATOM 5225 C C . GLN B 1 318 ? 5.039 -17.75 16.328 1 93.81 318 GLN B C 1
ATOM 5227 O O . GLN B 1 318 ? 4.645 -17.062 17.266 1 93.81 318 GLN B O 1
ATOM 5232 N N . ILE B 1 319 ? 4.438 -17.766 15.148 1 91.12 319 ILE B N 1
ATOM 5233 C CA . ILE B 1 319 ? 3.234 -16.984 14.883 1 91.12 319 ILE B CA 1
ATOM 5234 C C . ILE B 1 319 ? 2.094 -17.469 15.773 1 91.12 319 ILE B C 1
ATOM 5236 O O . ILE B 1 319 ? 1.359 -16.656 16.344 1 91.12 319 ILE B O 1
ATOM 5240 N N . GLN B 1 320 ? 1.971 -18.75 15.883 1 90.94 320 GLN B N 1
ATOM 5241 C CA . GLN B 1 320 ? 0.902 -19.328 16.688 1 90.94 320 GLN B CA 1
ATOM 5242 C C . GLN B 1 320 ? 1.116 -19.031 18.172 1 90.94 320 GLN B C 1
ATOM 5244 O O . GLN B 1 320 ? 0.154 -18.828 18.922 1 90.94 320 GLN B O 1
ATOM 5249 N N . GLU B 1 321 ? 2.332 -18.984 18.641 1 89 321 GLU B N 1
ATOM 5250 C CA . GLU B 1 321 ? 2.656 -18.641 20.031 1 89 321 GLU B CA 1
ATOM 5251 C C . GLU B 1 321 ? 2.357 -17.172 20.312 1 89 321 GLU B C 1
ATOM 5253 O O . GLU B 1 321 ? 1.878 -16.844 21.406 1 89 321 GLU B O 1
ATOM 5258 N N . ASP B 1 322 ? 2.621 -16.328 19.375 1 81.5 322 ASP B N 1
ATOM 5259 C CA . ASP B 1 322 ? 2.381 -14.891 19.547 1 81.5 322 ASP B CA 1
ATOM 5260 C C . ASP B 1 322 ? 0.886 -14.586 19.578 1 81.5 322 ASP B C 1
ATOM 5262 O O . ASP B 1 322 ? 0.462 -13.602 20.188 1 81.5 322 ASP B O 1
ATOM 5266 N N . GLU B 1 323 ? 0.063 -15.344 18.891 1 76.31 323 GLU B N 1
ATOM 5267 C CA . GLU B 1 323 ? -1.377 -15.117 18.812 1 76.31 323 GLU B CA 1
ATOM 5268 C C . GLU B 1 323 ? -2.107 -15.766 19.984 1 76.31 323 GLU B C 1
ATOM 5270 O O . GLU B 1 323 ? -3.291 -15.5 20.203 1 76.31 323 GLU B O 1
ATOM 5275 N N . SER B 1 324 ? -1.49 -16.672 20.734 1 69.62 324 SER B N 1
ATOM 5276 C CA . SER B 1 324 ? -2.082 -17.297 21.922 1 69.62 324 SER B CA 1
ATOM 5277 C C . SER B 1 324 ? -1.879 -16.438 23.156 1 69.62 324 SER B C 1
ATOM 5279 O O . SER B 1 324 ? -0.89 -15.703 23.25 1 69.62 324 SER B O 1
#

Nearest PDB structures (foldseek):
  4nc6-assembly1_A  TM=8.426E-01  e=4.288E-11  Homo sapiens
  3qyb-assembly1_A  TM=8.916E-01  e=1.314E-10  Homo sapiens
  3qye-assembly2_B  TM=8.687E-01  e=1.756E-10  Homo sapiens
  3hzj-assembly1_A  TM=8.709E-01  e=5.163E-10  Homo sapiens
  2qq8-assembly1_A  TM=8.168E-01  e=1.515E-07  Homo sapiens

Sequence (648 aa):
RIDPYGFERPHDYESYKEMMNEYVAVLNRRSLRWSRLLQESPHVEKSLTVKRYVRKGVPNEHRARIWMAASGAQERLESSPGYYRSLLAAEHRAPLRDAIRADLHRTFPDNILFRSEASLQSSLFNVLVAYGHHNKAVGYCQGMNFIAGYLIIITKDEEKSFWLMEALLARLLPDYYSPAMLGLKTDVEVLSQLVRMKSPAVGQLMAQYPGIWTLVASRWFICLYVDVLPIETVLRIWDCLFYEGSKVLFRVALTLVLHHQQEILRARCLPDLCQCFRHITGGAFSLDCHSFMQKIFSEPGSLSMTTVDKLRDRCRKQIQEDESRIDPYGFERPHDYESYKEMMNEYVAVLNRRSLRWSRLLQESPHVEKSLTVKRYVRKGVPNEHRARIWMAASGAQERLESSPGYYRSLLAAEHRAPLRDAIRADLHRTFPDNILFRSEASLQSSLFNVLVAYGHHNKAVGYCQGMNFIAGYLIIITKDEEKSFWLMEALLARLLPDYYSPAMLGLKTDVEVLSQLVRMKSPAVGQLMAQYPGIWTLVASRWFICLYVDVLPIETVLRIWDCLFYEGSKVLFRVALTLVLHHQQEILRARCLPDLCQCFRHITGGAFSLDCHSFMQKIFSEPGSLSMTTVDKLRDRCRKQIQEDES

pLDDT: mean 93.7, std 5.13, range [69.5, 98.88]

Radius of gyration: 27.0 Å; Cα contacts (8 Å, |Δi|>4): 799; chains: 2; bounding box: 54×82×60 Å

Secondary structure (DSSP, 8-state):
-B-TTSBB-TTTHHHHHHHHHHHHHHHHHHHHHHHHHHHH-SS----HHHHHHHHH---HHHHHHHHHHHHTHHHHHHHSTTHHHHHHHSPPPHHHHHHHHHHHTTS-TTBHHHHH-HHHHHHHHHHHHHHHHH-TTT---TTHHHHHHHHHHHH--HHHHHHHHHIIIIIIS-STTSTT-HHHHHHHHHHHHHHHHH-HHHHHHHHTSTTHHHHHHHHHHHTTTTTTS-HHHHHHHHHHHHHH-THHHHHHHHHHHHHTHHHHHT--SHHHHHHHHHHTTSSHHHH-HHHHHHHHTTTT----HHHHHHHHHHHHHHHHHHH-/-B-TTSBB-TTTHHHHHHHHHHHHHHHHHHHHHHHHHHHH-SS----HHHHHHHHH---HHHHHHHHHHHHTHHHHHHHSTTHHHHHHHSPPPHHHHHHHHHHHTTS-TTBHHHHH-HHHHHHHHHHHHHHHHH-TTT---TTHHHHHHHHHHHH--HHHHHHHHHIIIIIIS-STTSTT-HHHHHHHHHHHHHHHHH-HHHHHHHHTSTTHHHHHHHHHHHTTTTTTS-HHHHHHHHHHHHHH-THHHHHHHHHHHHHTHHHHHT--SHHHHHHHHHHTTSSHHHH-HHHHHHHHTTTT----HHHHHHHHHHHHHHHHHHH-